Protein 8OSI (pdb70)

Sequence (400 aa):
SLPATHELHIFGSINGIDFDMVGQGTGNPNDGYEELNLKSTMGDLQFSPWILVPHIFHQYLPYPDGMSPFQAAMVDGSGYQVHRTMQFEDGATLTVNYRYTYEGSHIKGEAQVEGTGFPADGPVMTNSLTAEAQMADSLTEEQVSEYKELFSLFDLDGDGQITTKELGTVMRSLDLNPSESELQDMINEVDAGGDGTIDFPEFLTMMTREMKYRDTEEEIRELCKVFDRDNDGFIVAAELRHAMTSIGEELTDDEVDEMIREADQDGDGRIDYNEFVQLKMQKSGMRRLLKKAIDTVRAINRLREGMYFADWCVSKKTCPDDKTIVSTLKWAFITDNGKRYRSTARTTYTFAKPMAANYLKNQPMYVFRKTELIHSKTELNFKEWQKAFTDGMGMDELYK

Radius of gyration: 24.42 Å; Cα contacts (8 Å, |Δi|>4): 769; chains: 1; bounding box: 61×66×40 Å

Secondary structure (DSSP, 8-state):
---SEEEEEEEEEETTEEEEEEEEEEEETTTTEEEEEEEESSSS-SS-GGGGTTT--GGG-EETTEE-HHHHHHHTS--EEEEEEEEETTS-EEEEEEEEEEETTEEEEEEEEEEE---TTSTTTTT-EESS-TTTT---HHHHHHHHHHHHHH-SS-SSB--HHHHHHHHHHTT----HHHHHHHHHHH-TT-SSS-BHHHHHHHHHPPPSS--HHHHHHHHHHHH-TT-SSEE-HHHHHHHHHHTT----HHHHHHHHHHH-SSSSS-EEHHHHHHHHH---HHHHHHHHHHHHHHHHHHTHHHHTT-SSEEEEEEEEETTEEEEEEEEEEEETTS-EEEEEEEEEEEESSPPPHHHHHS--EEEEEEEEEEE-SSEEEEEEEEEEEE--TTHHHH--

B-factor: mean 67.46, std 22.03, range [23.49, 173.88]

Organism: Branchiostoma lanceolatum (NCBI:txid7740)

InterPro domains:
  IPR009017 Green fluorescent protein [G3DSA:2.40.155.10] (33-260)
  IPR009017 Green fluorescent protein [SSF54511] (38-252)
  IPR011584 Green fluorescent protein-related [PF01353] (40-251)

Foldseek 3Di:
DAAFKEKEWEWEDAARHTWTKIWIKGAALPFLKIKIKIFTPDFFAQWAPCVCPPVPACSSPQAPVGRDLRVVCVVVVQDKKKWKWKAWPQGKIKIKIWDWDDDPRYIYIYIYMDIHDDPCPDCGNVNFFDPDAPVQPDDDPVRVVLLVVLVPLQVPVNPQKRALVSNCVLCVLLVHHDDSVLSQLLQVLQCPVPPSIDGSVSLVCLLRDQFFPDFPLRLLLVCQCVLVVPNPQWHALVSLQSLQVSSPHHDDPVLSQVLQVLLDDPPPRTHGSVSSSCLLVDPPVNSSSSNSSSVNVSSVVSSNCPRLPLSWWKKKWADPFQFKIKIKTKGWTAGNNRDIIIMIMIMMMGTSDGHDPVRNVQPTKMKTKDKDWDDDRTMIMMMMGIHIDTDDPCPVVSRD

Nearest PDB structures (foldseek):
  8osi-assembly1_A  TM=1.003E+00  e=1.831E-82  Branchiostoma lanceolatum
  8c0t-assembly1_A  TM=7.429E-01  e=1.433E-39  Branchiostoma lanceolatum
  4dkn-assembly1_A  TM=9.805E-01  e=4.224E-27  Branchiostoma floridae
  5ukg-assembly2_B  TM=4.549E-01  e=9.669E-23  Entacmaea quadricolor
  5ukg-assembly1_A  TM=4.508E-01  e=1.751E-22  Entacmaea quadricolor

Solvent-accessible surface area: 18601 Å² total

Structure (mmCIF, N/CA/C/O backbone):
data_8OSI
#
_entry.id   8OSI
#
_cell.length_a   151.400
_cell.length_b   151.400
_cell.length_c   61.969
_cell.angle_alpha   90.00
_cell.angle_beta   90.00
_cell.angle_gamma   120.00
#
_symmetry.space_group_name_H-M   'P 32 2 1'
#
loop_
_entity.id
_entity.type
_entity.pdbx_description
1 polymer 'mNeonGreen,Calmodulin,Contig An16c0100, genomic contig'
2 non-polymer 'CALCIUM ION'
3 water water
#
loop_
_atom_site.group_PDB
_atom_site.id
_atom_site.type_symbol
_atom_site.label_atom_id
_atom_site.label_alt_id
_atom_site.label_comp_id
_atom_site.label_asym_id
_atom_site.label_entity_id
_atom_site.label_seq_id
_atom_site.pdbx_PDB_ins_code
_atom_site.Cartn_x
_atom_site.Cartn_y
_atom_site.Cartn_z
_atom_site.occupancy
_atom_site.B_iso_or_equiv
_atom_site.auth_seq_id
_atom_site.auth_comp_id
_atom_site.auth_asym_id
_atom_site.auth_atom_id
_atom_site.pdbx_PDB_model_num
ATOM 1 N N . SER A 1 54 ? 95.971 -27.730 -3.014 1.00 62.70 12 SER A N 1
ATOM 2 C CA . SER A 1 54 ? 95.619 -26.317 -2.675 1.00 91.12 12 SER A CA 1
ATOM 3 C C . SER A 1 54 ? 94.199 -25.857 -3.128 1.00 76.05 12 SER A C 1
ATOM 4 O O . SER A 1 54 ? 93.260 -26.645 -3.029 1.00 77.76 12 SER A O 1
ATOM 7 N N . LEU A 1 55 ? 93.988 -24.560 -3.467 1.00 70.26 13 LEU A N 1
ATOM 8 C CA . LEU A 1 55 ? 92.680 -23.912 -3.617 1.00 70.69 13 LEU A CA 1
ATOM 9 C C . LEU A 1 55 ? 91.846 -24.525 -4.744 1.00 67.32 13 LEU A C 1
ATOM 10 O O . LEU A 1 55 ? 92.391 -25.213 -5.594 1.00 74.37 13 LEU A O 1
ATOM 15 N N . PRO A 1 56 ? 90.494 -24.376 -4.743 1.00 71.82 14 PRO A N 1
ATOM 16 C CA . PRO A 1 56 ? 89.663 -24.956 -5.808 1.00 60.86 14 PRO A CA 1
ATOM 17 C C . PRO A 1 56 ? 89.583 -24.116 -7.085 1.00 59.77 14 PRO A C 1
ATOM 18 O O . PRO A 1 56 ? 89.620 -22.870 -7.019 1.00 62.86 14 PRO A O 1
ATOM 22 N N . ALA A 1 57 ? 89.369 -24.815 -8.219 1.00 60.20 15 ALA A N 1
ATOM 23 C CA . ALA A 1 57 ? 89.104 -24.174 -9.513 1.00 71.77 15 ALA A CA 1
ATOM 24 C C . ALA A 1 57 ? 87.786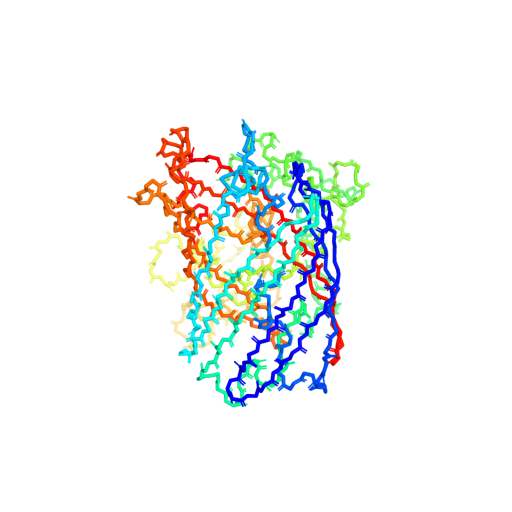 -24.684 -10.108 1.00 63.45 15 ALA A C 1
ATOM 25 O O . ALA A 1 57 ? 87.057 -23.894 -10.693 1.00 73.41 15 ALA A O 1
ATOM 27 N N . THR A 1 58 ? 87.507 -25.994 -9.986 1.00 44.66 16 THR A N 1
ATOM 28 C CA . THR A 1 58 ? 86.270 -26.554 -10.500 1.00 52.76 16 THR A CA 1
ATOM 29 C C . THR A 1 58 ? 85.530 -27.361 -9.400 1.00 66.84 16 THR A C 1
ATOM 30 O O . THR A 1 58 ? 86.118 -27.825 -8.399 1.00 71.23 16 THR A O 1
ATOM 34 N N . HIS A 1 59 ? 84.238 -27.641 -9.627 1.00 52.21 17 HIS A N 1
ATOM 35 C CA . HIS A 1 59 ? 83.490 -28.493 -8.717 1.00 60.14 17 HIS A CA 1
ATOM 36 C C . HIS A 1 59 ? 82.3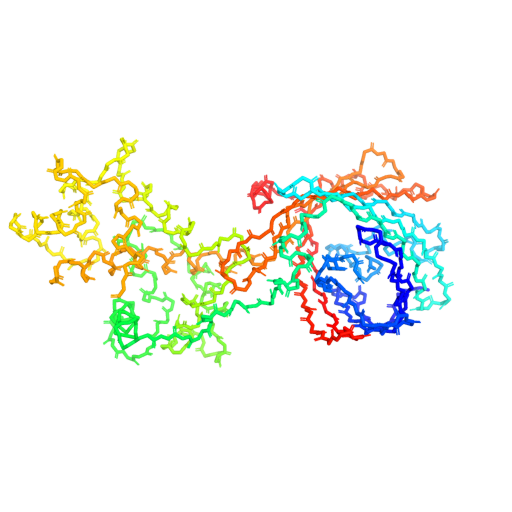68 -29.233 -9.433 1.00 58.14 17 HIS A C 1
ATOM 37 O O . HIS A 1 59 ? 82.020 -28.870 -10.557 1.00 53.53 17 HIS A O 1
ATOM 44 N N . GLU A 1 60 ? 81.785 -30.211 -8.715 1.00 47.79 18 GLU A N 1
ATOM 45 C CA . GLU A 1 60 ? 80.520 -30.790 -9.080 1.00 50.95 18 GLU A CA 1
ATOM 46 C C . GLU A 1 60 ? 79.667 -31.071 -7.850 1.00 54.59 18 GLU A C 1
ATOM 47 O O . GLU A 1 60 ? 80.160 -31.266 -6.720 1.00 59.86 18 GLU A O 1
ATOM 53 N N . LEU A 1 61 ? 78.376 -31.228 -8.155 1.00 47.46 19 LEU A N 1
ATOM 54 C CA . LEU A 1 61 ? 77.340 -31.306 -7.169 1.00 54.17 19 LEU A CA 1
ATOM 55 C C . LEU A 1 61 ? 76.443 -32.435 -7.579 1.00 49.15 19 LEU A C 1
ATOM 56 O O . LEU A 1 61 ? 75.985 -32.419 -8.695 1.00 55.87 19 LEU A O 1
ATOM 61 N N . HIS A 1 62 ? 76.216 -33.345 -6.619 1.00 46.15 20 HIS A N 1
ATOM 62 C CA . HIS A 1 62 ? 75.094 -34.245 -6.604 1.00 49.99 20 HIS A CA 1
ATOM 63 C C . HIS A 1 62 ? 74.162 -33.798 -5.484 1.00 45.37 20 HIS A C 1
ATOM 64 O O . HIS A 1 62 ? 74.499 -33.894 -4.269 1.00 51.66 20 HIS A O 1
ATOM 71 N N . ILE A 1 63 ? 73.038 -33.239 -5.922 1.00 42.89 21 ILE A N 1
ATOM 72 C CA . ILE A 1 63 ? 71.989 -32.742 -5.028 1.00 47.71 21 ILE A CA 1
ATOM 73 C C . ILE A 1 63 ? 70.739 -33.552 -5.288 1.00 53.02 21 ILE A C 1
ATOM 74 O O . ILE A 1 63 ? 70.425 -33.741 -6.464 1.00 55.91 21 ILE A O 1
ATOM 79 N N . PHE A 1 64 ? 70.126 -34.059 -4.187 1.00 45.45 22 PHE A N 1
ATOM 80 C CA . PHE A 1 64 ? 69.024 -34.996 -4.287 1.00 50.31 22 PHE A CA 1
ATOM 81 C C . PHE A 1 64 ? 68.252 -35.009 -2.972 1.00 46.14 22 PHE A C 1
ATOM 82 O O . PHE A 1 64 ? 68.724 -34.550 -1.933 1.00 55.17 22 PHE A O 1
ATOM 90 N N . GLY A 1 65 ? 67.108 -35.689 -3.000 1.00 43.55 23 GLY A N 1
ATOM 91 C CA . GLY A 1 65 ? 66.261 -35.868 -1.828 1.00 39.61 23 GLY A CA 1
ATOM 92 C C . GLY A 1 65 ? 64.828 -35.721 -2.277 1.00 43.93 23 GLY A C 1
ATOM 93 O O . GLY A 1 65 ? 64.548 -36.163 -3.392 1.00 50.84 23 GLY A O 1
ATOM 94 N N . SER A 1 66 ? 64.013 -34.980 -1.490 1.00 50.30 24 SER A N 1
ATOM 95 C CA . SER A 1 66 ? 62.600 -34.795 -1.793 1.00 49.12 24 SER A CA 1
ATOM 96 C C . SER A 1 66 ? 62.052 -33.475 -1.274 1.00 50.59 24 SER A C 1
ATOM 97 O O . SER A 1 66 ? 62.484 -32.987 -0.234 1.00 55.40 24 SER A O 1
ATOM 100 N N . ILE A 1 67 ? 61.047 -32.966 -1.994 1.00 47.54 25 ILE A N 1
ATOM 101 C CA . ILE A 1 67 ? 60.288 -31.781 -1.639 1.00 48.00 25 ILE A CA 1
ATOM 102 C C . ILE A 1 67 ? 58.830 -32.250 -1.579 1.00 58.44 25 ILE A C 1
ATOM 103 O O . ILE A 1 67 ? 58.267 -32.641 -2.605 1.00 55.43 25 ILE A O 1
ATOM 108 N N . ASN A 1 68 ? 58.227 -32.246 -0.368 1.00 51.83 26 ASN A N 1
ATOM 109 C CA . ASN A 1 68 ? 56.838 -32.672 -0.125 1.00 49.51 26 ASN A CA 1
ATOM 110 C C . ASN A 1 68 ? 56.639 -34.086 -0.650 1.00 51.48 26 ASN A C 1
ATOM 111 O O . ASN A 1 68 ? 55.581 -34.436 -1.194 1.00 55.52 26 ASN A O 1
ATOM 116 N N . GLY A 1 69 ? 57.693 -34.879 -0.507 1.00 51.29 27 GLY A N 1
ATOM 117 C CA . GLY A 1 69 ? 57.631 -36.276 -0.893 1.00 51.48 27 GLY A CA 1
ATOM 118 C C . GLY A 1 69 ? 57.831 -36.503 -2.401 1.00 58.08 27 GLY A C 1
ATOM 119 O O . GLY A 1 69 ? 57.664 -37.629 -2.841 1.00 55.35 27 GLY A O 1
ATOM 120 N N . ILE A 1 70 ? 58.144 -35.465 -3.194 1.00 58.02 28 ILE A N 1
ATOM 121 C CA . ILE A 1 70 ? 58.555 -35.649 -4.580 1.00 47.82 28 ILE A CA 1
ATOM 122 C C . ILE A 1 70 ? 60.066 -35.717 -4.615 1.00 48.96 28 ILE A C 1
ATOM 123 O O . ILE A 1 70 ? 60.735 -34.728 -4.299 1.00 59.77 28 ILE A O 1
ATOM 128 N N . ASP A 1 71 ? 60.555 -36.890 -4.988 1.00 50.38 29 ASP A N 1
ATOM 129 C CA . ASP A 1 71 ? 61.952 -3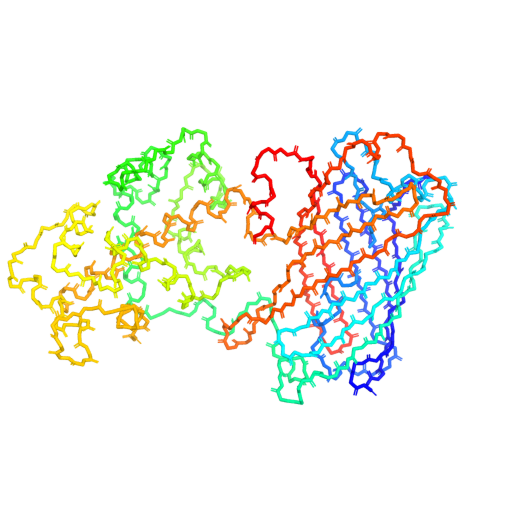7.229 -5.197 1.00 48.05 29 ASP A CA 1
ATOM 130 C C . ASP A 1 71 ? 62.537 -36.442 -6.373 1.00 52.42 29 ASP A C 1
ATOM 131 O O . ASP A 1 71 ? 61.863 -36.191 -7.385 1.00 45.93 29 ASP A O 1
ATOM 136 N N . PHE A 1 72 ? 63.824 -36.106 -6.257 1.00 50.91 30 PHE A N 1
ATOM 137 C CA . PHE A 1 72 ? 64.565 -35.460 -7.330 1.00 41.80 30 PHE A CA 1
ATOM 138 C C . PHE A 1 72 ? 66.025 -35.832 -7.175 1.00 50.82 30 PHE A C 1
ATOM 139 O O . PHE A 1 72 ? 66.451 -36.238 -6.070 1.00 53.45 30 PHE A O 1
ATOM 147 N N . ASP A 1 73 ? 66.771 -35.634 -8.282 1.00 40.45 31 ASP A N 1
ATOM 148 C CA . ASP A 1 73 ? 68.173 -36.035 -8.372 1.00 44.53 31 ASP A CA 1
ATOM 149 C C . ASP A 1 73 ? 68.775 -35.187 -9.485 1.00 47.03 31 ASP A C 1
ATOM 150 O O . ASP A 1 73 ? 68.174 -35.078 -10.550 1.00 61.88 31 ASP A O 1
ATOM 155 N N . MET A 1 74 ? 69.823 -34.419 -9.183 1.00 51.00 32 MET A N 1
ATOM 156 C CA . MET A 1 74 ? 70.487 -33.597 -10.188 1.00 45.47 32 MET A CA 1
ATOM 157 C C . MET A 1 74 ? 71.990 -33.683 -9.959 1.00 58.44 32 MET A C 1
ATOM 158 O O . MET A 1 74 ? 72.432 -33.870 -8.815 1.00 58.04 32 MET A O 1
ATOM 163 N N . VAL A 1 75 ? 72.738 -33.617 -11.078 1.00 50.26 33 VAL A N 1
ATOM 164 C CA . VAL A 1 75 ? 74.189 -33.645 -11.151 1.00 47.14 33 VAL A CA 1
ATOM 165 C C . VAL A 1 75 ? 74.560 -32.612 -12.184 1.00 45.69 33 VAL A C 1
ATOM 166 O O . VAL A 1 75 ? 73.727 -32.303 -13.051 1.00 48.98 33 VAL A O 1
ATOM 170 N N . GLY A 1 76 ? 75.821 -32.145 -12.073 1.00 44.36 34 GLY A N 1
ATOM 171 C CA . GLY A 1 76 ? 76.425 -31.231 -13.035 1.00 44.22 34 GLY A CA 1
ATOM 172 C C . GLY A 1 76 ? 77.745 -30.699 -12.499 1.00 55.24 34 GLY A C 1
ATOM 173 O O . GLY A 1 76 ? 78.165 -31.058 -11.374 1.00 51.95 34 GLY A O 1
ATOM 174 N N . GLN A 1 77 ? 78.370 -29.868 -13.344 1.00 56.62 35 GLN A N 1
ATOM 175 C CA . GLN A 1 77 ? 79.742 -29.377 -13.245 1.00 52.24 35 GLN A CA 1
ATOM 176 C C . GLN A 1 77 ? 79.677 -27.869 -13.165 1.00 42.72 35 GLN A C 1
ATOM 177 O O . GLN A 1 77 ? 78.740 -27.250 -13.680 1.00 55.72 35 GLN A O 1
ATOM 183 N N . GLY A 1 78 ? 80.648 -27.304 -12.439 1.00 46.42 36 GLY A N 1
ATOM 184 C CA . GLY A 1 78 ? 80.843 -25.863 -12.413 1.00 51.90 36 GLY A CA 1
ATOM 185 C C . GLY A 1 78 ? 82.289 -25.469 -12.121 1.00 57.18 36 GLY A C 1
ATOM 186 O O . GLY A 1 78 ? 83.205 -26.312 -11.986 1.00 49.08 36 GLY A O 1
ATOM 187 N N . THR A 1 79 ? 82.462 -24.150 -11.991 1.00 45.79 37 THR A N 1
ATOM 188 C CA . THR A 1 79 ? 83.791 -23.565 -11.823 1.00 58.40 37 THR A CA 1
ATOM 189 C C . THR A 1 79 ? 83.624 -22.406 -10.842 1.00 60.47 37 THR A C 1
ATOM 190 O O . THR A 1 79 ? 82.497 -21.911 -10.627 1.00 57.70 37 THR A O 1
ATOM 194 N N . GLY A 1 80 ? 84.769 -21.880 -10.390 1.00 56.90 38 GLY A N 1
ATOM 195 C CA . GLY A 1 80 ? 84.744 -20.564 -9.783 1.00 54.45 38 GLY A CA 1
ATOM 196 C C . GLY A 1 80 ? 86.135 -20.079 -9.429 1.00 55.67 38 GLY A C 1
ATOM 197 O O . GLY A 1 80 ? 87.123 -20.794 -9.579 1.00 60.30 38 GLY A O 1
ATOM 198 N N . ASN A 1 81 ? 86.152 -18.878 -8.885 1.00 55.80 39 ASN A N 1
ATOM 199 C CA . ASN A 1 81 ? 87.358 -18.155 -8.583 1.00 62.35 39 ASN A CA 1
ATOM 200 C C . ASN A 1 81 ? 87.547 -18.035 -7.069 1.00 55.91 39 ASN A C 1
ATOM 201 O O . ASN A 1 81 ? 86.881 -17.196 -6.454 1.00 54.42 39 ASN A O 1
ATOM 206 N N . PRO A 1 82 ? 88.615 -18.677 -6.528 1.00 60.16 40 PRO A N 1
ATOM 207 C CA . PRO A 1 82 ? 88.929 -18.642 -5.099 1.00 64.78 40 PRO A CA 1
ATOM 208 C C . PRO A 1 82 ? 89.405 -17.285 -4.592 1.00 70.39 40 PRO A C 1
ATOM 209 O O . PRO A 1 82 ? 89.479 -17.113 -3.374 1.00 73.30 40 PRO A O 1
ATOM 213 N N . ASN A 1 83 ? 89.587 -16.308 -5.498 1.00 64.22 41 ASN A N 1
ATOM 214 C CA . ASN A 1 83 ? 90.116 -14.992 -5.142 1.00 58.95 41 ASN A CA 1
ATOM 215 C C . ASN A 1 83 ? 89.029 -13.956 -5.012 1.00 67.04 41 ASN A C 1
ATOM 216 O O . ASN A 1 83 ? 89.289 -12.962 -4.338 1.00 69.91 41 ASN A O 1
ATOM 221 N N . ASP A 1 84 ? 87.836 -14.207 -5.576 1.00 61.93 42 ASP A N 1
ATOM 222 C CA . ASP A 1 84 ? 86.793 -13.204 -5.365 1.00 63.34 42 ASP A CA 1
ATOM 223 C C . ASP A 1 84 ? 85.457 -13.828 -4.965 1.00 59.06 42 ASP A C 1
ATOM 224 O O . ASP A 1 84 ? 84.459 -13.113 -4.967 1.00 70.03 42 ASP A O 1
ATOM 229 N N . GLY A 1 85 ? 85.437 -15.163 -4.798 1.00 48.03 43 GLY A N 1
ATOM 230 C CA . GLY A 1 85 ? 84.235 -15.886 -4.399 1.00 60.74 43 GLY A CA 1
ATOM 231 C C . GLY A 1 85 ? 83.167 -16.111 -5.480 1.00 71.98 43 GLY A C 1
ATOM 232 O O . GLY A 1 85 ? 82.047 -16.498 -5.156 1.00 69.76 43 GLY A O 1
ATOM 233 N N . TYR A 1 86 ? 83.505 -15.965 -6.761 1.00 60.91 44 TYR A N 1
ATOM 234 C CA . TYR A 1 86 ? 82.503 -16.181 -7.784 1.00 50.63 44 TYR A CA 1
ATOM 235 C C . TYR A 1 86 ? 82.437 -17.663 -8.085 1.00 52.98 44 TYR A C 1
ATOM 236 O O . TYR A 1 86 ? 83.479 -18.308 -8.160 1.00 55.40 44 TYR A O 1
ATOM 245 N N . GLU A 1 87 ? 81.221 -18.150 -8.379 1.00 53.68 45 GLU A N 1
ATOM 246 C CA . GLU A 1 87 ? 81.013 -19.549 -8.753 1.00 53.40 45 GLU A CA 1
ATOM 247 C C . GLU A 1 87 ? 79.977 -19.587 -9.870 1.00 46.11 45 GLU A C 1
ATOM 248 O O . GLU A 1 87 ? 78.995 -18.816 -9.850 1.00 51.92 45 GLU A O 1
A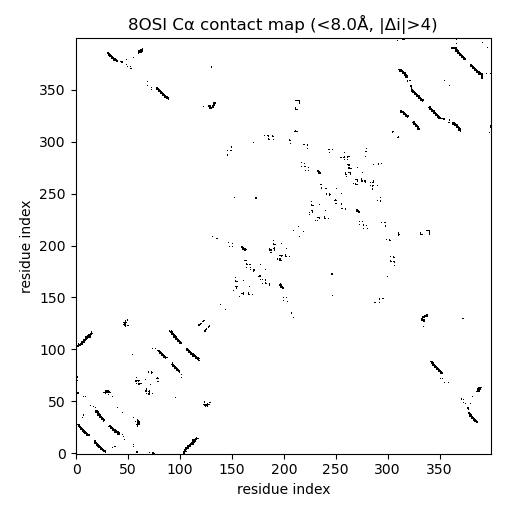TOM 254 N N . GLU A 1 88 ? 80.050 -20.664 -10.652 1.00 45.12 46 GLU A N 1
ATOM 255 C CA . GLU A 1 88 ? 78.931 -20.995 -11.517 1.00 52.40 46 GLU A CA 1
ATOM 256 C C . GLU A 1 88 ? 78.842 -22.508 -11.637 1.00 53.91 46 GLU A C 1
ATOM 257 O O . GLU A 1 88 ? 79.860 -23.228 -11.504 1.00 49.46 46 GLU A O 1
ATOM 263 N N . LEU A 1 89 ? 77.588 -22.956 -11.810 1.00 40.96 47 LEU A N 1
ATOM 264 C CA . LEU A 1 89 ? 77.265 -24.369 -11.789 1.00 46.32 47 LEU A CA 1
ATOM 265 C C . LEU A 1 89 ? 76.175 -24.623 -12.826 1.00 41.21 47 LEU A C 1
ATOM 266 O O . LEU A 1 89 ? 75.232 -23.843 -12.970 1.00 48.50 47 LEU A O 1
ATOM 271 N N . ASN A 1 90 ? 76.284 -25.768 -13.486 1.00 47.23 48 ASN A N 1
ATOM 272 C CA . ASN A 1 90 ? 75.209 -26.219 -14.340 1.00 51.00 48 ASN A CA 1
ATOM 273 C C . ASN A 1 90 ? 74.711 -27.516 -13.728 1.00 46.17 48 ASN A C 1
ATOM 274 O O . ASN A 1 90 ? 75.545 -28.339 -13.310 1.00 50.20 48 ASN A O 1
ATOM 279 N N . LEU A 1 91 ? 73.387 -27.731 -13.700 1.00 43.29 49 LEU A N 1
ATOM 280 C CA . LEU A 1 91 ? 72.895 -29.030 -13.216 1.00 44.14 49 LEU A CA 1
ATOM 281 C C . LEU A 1 91 ? 71.824 -29.503 -14.174 1.00 40.03 49 LEU A C 1
ATOM 282 O O . LEU A 1 91 ? 71.118 -28.605 -14.652 1.00 47.09 49 LEU A O 1
ATOM 287 N N . LYS A 1 92 ? 71.640 -30.835 -14.282 1.00 44.04 50 LYS A N 1
ATOM 288 C CA . LYS A 1 92 ? 70.600 -31.550 -15.028 1.00 52.85 50 LYS A CA 1
ATOM 289 C C . LYS A 1 92 ? 69.974 -32.631 -14.147 1.00 52.49 50 LYS A C 1
ATOM 290 O O . LYS A 1 92 ? 70.685 -33.277 -13.349 1.00 48.42 50 LYS A O 1
ATOM 296 N N . SER A 1 93 ? 68.645 -32.802 -14.308 1.00 44.10 51 SER A N 1
ATOM 297 C CA . SER A 1 93 ? 67.835 -33.862 -13.709 1.00 50.17 51 SER A CA 1
ATOM 298 C C . SER A 1 93 ? 68.260 -35.237 -14.252 1.00 56.03 51 SER A C 1
ATOM 299 O O . SER A 1 93 ? 68.626 -35.342 -15.408 1.00 73.86 51 SER A O 1
ATOM 302 N N . THR A 1 94 ? 68.350 -36.247 -13.397 1.00 56.32 52 THR A N 1
ATOM 303 C CA . THR A 1 94 ? 68.597 -37.632 -13.759 1.00 49.52 52 THR A CA 1
ATOM 304 C C . THR A 1 94 ? 67.300 -38.411 -13.541 1.00 48.20 52 THR A C 1
ATOM 305 O O . THR A 1 94 ? 67.313 -39.609 -13.572 1.00 64.15 52 THR A O 1
ATOM 309 N N . MET A 1 95 ? 66.146 -37.756 -13.496 1.00 55.63 53 MET A N 1
ATOM 310 C CA . MET A 1 95 ? 64.986 -38.365 -12.876 1.00 53.74 53 MET A CA 1
ATOM 311 C C . MET A 1 95 ? 63.702 -37.577 -13.243 1.00 61.08 53 MET A C 1
ATOM 312 O O . MET A 1 95 ? 62.795 -37.368 -12.414 1.00 86.60 53 MET A O 1
ATOM 317 N N . GLY A 1 96 ? 63.569 -37.153 -14.525 1.00 61.05 54 GLY A N 1
ATOM 318 C CA . GLY A 1 96 ? 62.336 -36.498 -15.002 1.00 52.10 54 GLY A CA 1
ATOM 319 C C . GLY A 1 96 ? 62.347 -34.959 -14.874 1.00 66.80 54 GLY A C 1
ATOM 320 O O . GLY A 1 96 ? 63.348 -34.325 -14.471 1.00 54.10 54 GLY A O 1
ATOM 321 N N . ASP A 1 97 ? 61.211 -34.338 -15.221 1.00 50.83 55 ASP A N 1
ATOM 322 C CA . ASP A 1 97 ? 61.043 -32.874 -15.116 1.00 55.03 55 ASP A CA 1
ATOM 323 C C . ASP A 1 97 ? 60.841 -32.472 -13.653 1.00 57.06 55 ASP A C 1
ATOM 324 O O . ASP A 1 97 ? 60.111 -33.160 -12.938 1.00 55.85 55 ASP A O 1
ATOM 329 N N . LEU A 1 98 ? 61.458 -31.363 -13.208 1.00 53.99 56 LEU A N 1
ATOM 330 C CA . LEU A 1 98 ? 61.211 -30.904 -11.847 1.00 51.07 56 LEU A CA 1
ATOM 331 C C . LEU A 1 98 ? 59.732 -30.592 -11.652 1.00 50.67 56 LEU A C 1
ATOM 332 O O . LEU A 1 98 ? 59.138 -29.945 -12.498 1.00 56.24 56 LEU A O 1
ATOM 337 N N . GLN A 1 99 ? 59.111 -31.160 -10.602 1.00 50.33 57 GLN A N 1
ATOM 338 C CA . GLN A 1 99 ? 57.695 -30.893 -10.328 1.00 56.46 57 GLN A CA 1
ATOM 339 C C . GLN A 1 99 ? 57.448 -29.802 -9.266 1.00 67.97 57 GLN A C 1
ATOM 340 O O . GLN A 1 99 ? 56.344 -29.764 -8.671 1.00 68.17 57 GLN A O 1
ATOM 346 N N . PHE A 1 100 ? 58.465 -28.946 -8.992 1.00 51.71 58 PHE A N 1
ATOM 347 C CA . PHE A 1 100 ? 58.319 -27.835 -8.045 1.00 51.50 58 PHE A CA 1
ATOM 348 C C . PHE A 1 100 ? 59.262 -26.751 -8.511 1.00 51.52 58 PHE A C 1
ATOM 349 O O . PHE A 1 100 ? 60.131 -27.061 -9.324 1.00 50.34 58 PHE A O 1
ATOM 357 N N . SER A 1 101 ? 59.156 -25.556 -7.907 1.00 44.18 59 SER A N 1
ATOM 358 C CA . SER A 1 101 ? 60.016 -24.459 -8.299 1.00 42.30 59 SER A CA 1
ATOM 359 C C . SER A 1 101 ? 61.467 -24.830 -8.119 1.00 51.64 59 SER A C 1
ATOM 360 O O . SER A 1 101 ? 61.888 -25.259 -7.062 1.00 56.75 59 SER A O 1
ATOM 363 N N . PRO A 1 102 ? 62.233 -24.800 -9.215 1.00 52.67 60 PRO A N 1
ATOM 364 C CA . PRO A 1 102 ? 63.665 -25.060 -9.117 1.00 43.44 60 PRO A CA 1
ATOM 365 C C . PRO A 1 102 ? 64.356 -24.033 -8.243 1.00 45.76 60 PRO A C 1
ATOM 366 O O . PRO A 1 102 ? 65.514 -24.224 -7.824 1.00 52.89 60 PRO A O 1
ATOM 370 N N . TRP A 1 103 ? 63.730 -22.867 -8.112 1.00 48.06 61 TRP A N 1
ATOM 371 C CA . TRP A 1 103 ? 64.261 -21.886 -7.176 1.00 44.17 61 TRP A CA 1
ATOM 372 C C . TRP A 1 103 ? 64.432 -22.425 -5.730 1.00 49.37 61 TRP A C 1
ATOM 373 O O . TRP A 1 103 ? 65.421 -21.939 -5.173 1.00 49.21 61 TRP A O 1
ATOM 384 N N . ILE A 1 104 ? 63.647 -23.448 -5.190 1.00 40.34 62 ILE A N 1
ATOM 385 C CA . ILE A 1 104 ? 63.932 -23.969 -3.846 1.00 44.16 62 ILE A CA 1
ATOM 386 C C . ILE A 1 104 ? 65.318 -24.551 -3.761 1.00 51.53 62 ILE A C 1
ATOM 387 O O . ILE A 1 104 ? 65.764 -24.683 -2.631 1.00 51.52 62 ILE A O 1
ATOM 392 N N . LEU A 1 105 ? 66.041 -24.753 -4.876 1.00 46.44 63 LEU A N 1
ATOM 393 C CA . LEU A 1 105 ? 67.400 -25.288 -4.718 1.00 40.33 63 LEU A CA 1
ATOM 394 C C . LEU A 1 105 ? 68.426 -24.192 -4.480 1.00 38.42 63 LEU A C 1
ATOM 395 O O . LEU A 1 105 ? 69.649 -24.436 -4.205 1.00 40.49 63 LEU A O 1
ATOM 400 N N . VAL A 1 106 ? 67.875 -22.969 -4.514 1.00 39.13 64 VAL A N 1
ATOM 401 C CA . VAL A 1 106 ? 68.710 -21.779 -4.327 1.00 49.64 64 VAL A CA 1
ATOM 402 C C . VAL A 1 106 ? 68.444 -21.239 -2.908 1.00 45.08 64 VAL A C 1
ATOM 403 O O . VAL A 1 106 ? 67.302 -21.128 -2.530 1.00 41.78 64 VAL A O 1
ATOM 407 N N . PRO A 1 107 ? 69.401 -20.893 -2.023 1.00 45.46 65 PRO A N 1
ATOM 408 C CA . PRO A 1 107 ? 70.839 -20.893 -2.309 1.00 42.76 65 PRO A CA 1
ATOM 409 C C . PRO A 1 107 ? 71.612 -22.194 -2.132 1.00 47.96 65 PRO A C 1
ATOM 410 O O . PRO A 1 107 ? 72.836 -22.183 -2.307 1.00 58.07 65 PRO A O 1
ATOM 414 N N . HIS A 1 108 ? 70.921 -23.334 -1.922 1.00 47.20 66 HIS A N 1
ATOM 415 C CA . HIS A 1 108 ? 71.665 -24.538 -1.535 1.00 39.78 66 HIS A CA 1
ATOM 416 C C . HIS A 1 108 ? 72.654 -24.975 -2.610 1.00 53.43 66 HIS A C 1
ATOM 417 O O . HIS A 1 108 ? 73.730 -25.449 -2.237 1.00 47.70 66 HIS A O 1
ATOM 424 N N . ILE A 1 109 ? 72.408 -24.683 -3.911 1.00 46.66 67 ILE A N 1
ATOM 425 C CA . ILE A 1 109 ? 73.365 -25.230 -4.879 1.00 40.58 67 ILE A CA 1
ATOM 426 C C . ILE A 1 109 ? 74.698 -24.494 -4.812 1.00 37.68 67 ILE A C 1
ATOM 427 O O . ILE A 1 109 ? 75.633 -24.863 -5.543 1.00 50.62 67 ILE A O 1
ATOM 451 N N . PHE A 1 111 ? 79.305 -24.004 -1.840 1.00 43.99 71 PHE A N 1
ATOM 452 C CA . PHE A 1 111 ? 80.755 -24.247 -2.030 1.00 45.76 71 PHE A CA 1
ATOM 453 C C . PHE A 1 111 ? 81.512 -23.030 -1.489 1.00 51.15 71 PHE A C 1
ATOM 454 O O . PHE A 1 111 ? 82.086 -22.263 -2.261 1.00 48.01 71 PHE A O 1
ATOM 462 N N . HIS A 1 112 ? 81.574 -22.901 -0.148 1.00 52.06 72 HIS A N 1
ATOM 463 C CA . HIS A 1 112 ? 82.231 -21.751 0.465 1.00 49.76 72 HIS A CA 1
ATOM 464 C C . HIS A 1 112 ? 83.723 -21.917 0.377 1.00 46.07 72 HIS A C 1
ATOM 465 O O . HIS A 1 112 ? 84.440 -21.011 0.764 1.00 53.95 72 HIS A O 1
ATOM 472 N N . GLN A 1 113 ? 84.204 -23.069 -0.123 1.00 47.25 73 GLN A N 1
ATOM 473 C CA . GLN A 1 113 ? 85.636 -23.164 -0.389 1.00 48.75 73 GLN A CA 1
ATOM 474 C C . GLN A 1 113 ? 86.089 -22.159 -1.465 1.00 56.43 73 GLN A C 1
ATOM 475 O O . GLN A 1 113 ? 87.274 -21.955 -1.619 1.00 60.21 73 GLN A O 1
ATOM 481 N N . TYR A 1 114 ? 85.162 -21.507 -2.193 1.00 56.12 74 TYR A N 1
ATOM 482 C CA . TYR A 1 114 ? 85.530 -20.445 -3.129 1.00 58.09 74 TYR A CA 1
ATOM 483 C C . TYR A 1 114 ? 85.621 -19.080 -2.452 1.00 63.66 74 TYR A C 1
ATOM 484 O O . TYR A 1 114 ? 85.939 -18.121 -3.149 1.00 60.14 74 TYR A O 1
ATOM 493 N N . LEU A 1 115 ? 85.240 -18.974 -1.154 1.00 65.21 75 LEU A N 1
ATOM 494 C CA . LEU A 1 115 ? 85.128 -17.693 -0.473 1.00 53.03 75 LEU A CA 1
ATOM 495 C C . LEU A 1 115 ? 86.443 -17.340 0.221 1.00 63.63 75 LEU A C 1
ATOM 496 O O . LEU A 1 115 ? 86.787 -17.917 1.239 1.00 66.06 75 LEU A O 1
ATOM 501 N N . PRO A 1 116 ? 87.113 -16.259 -0.204 1.00 64.57 76 PRO A N 1
ATOM 502 C CA . PRO A 1 116 ? 88.220 -15.671 0.567 1.00 62.35 76 PRO A CA 1
ATOM 503 C C . PRO A 1 116 ? 87.689 -14.794 1.712 1.00 56.39 76 PRO A C 1
ATOM 504 O O . PRO A 1 116 ? 86.567 -14.317 1.617 1.00 55.69 76 PRO A O 1
ATOM 508 N N . TYR A 1 117 ? 88.496 -14.551 2.772 1.00 63.07 77 TYR A N 1
ATOM 509 C CA . TYR A 1 117 ? 88.215 -13.505 3.775 1.00 69.84 77 TYR A CA 1
ATOM 510 C C . TYR A 1 117 ? 88.942 -12.199 3.432 1.00 66.05 77 TYR A C 1
ATOM 511 O O . TYR A 1 117 ? 89.727 -12.208 2.483 1.00 64.23 77 TYR A O 1
ATOM 520 N N . PRO A 1 118 ? 88.678 -11.045 4.116 1.00 65.41 78 PRO A N 1
ATOM 521 C CA . PRO A 1 118 ? 89.358 -9.768 3.806 1.00 76.03 78 PRO A CA 1
ATOM 522 C C . PRO A 1 118 ? 90.886 -9.802 3.701 1.00 87.62 78 PRO A C 1
ATOM 523 O O . PRO A 1 118 ? 91.470 -9.163 2.824 1.00 75.37 78 PRO A O 1
ATOM 527 N N . ASP A 1 119 ? 91.480 -10.664 4.533 1.00 72.08 79 ASP A N 1
ATOM 528 C CA . ASP A 1 119 ? 92.825 -10.610 5.059 1.00 82.54 79 ASP A CA 1
ATOM 529 C C . ASP A 1 119 ? 93.513 -11.952 4.789 1.00 83.85 79 ASP A C 1
ATOM 530 O O . ASP A 1 119 ? 94.543 -12.252 5.402 1.00 79.76 79 ASP A O 1
ATOM 535 N N . GLY A 1 120 ? 92.907 -12.778 3.913 1.00 77.09 80 GLY A N 1
ATOM 536 C CA . GLY A 1 120 ? 93.458 -14.072 3.521 1.00 61.68 80 GLY A CA 1
ATOM 537 C C . GLY A 1 120 ? 92.374 -15.114 3.271 1.00 63.38 80 GLY A C 1
ATOM 538 O O . GLY A 1 120 ? 91.254 -14.749 2.907 1.00 78.73 80 GLY A O 1
ATOM 539 N N . MET A 1 121 ? 92.721 -16.398 3.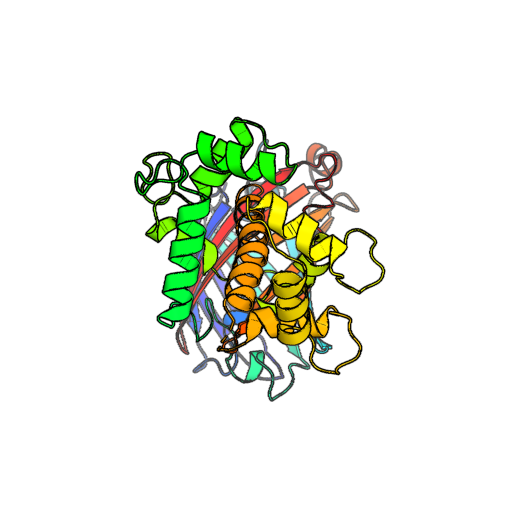479 1.00 56.27 81 MET A N 1
ATOM 540 C CA . MET A 1 121 ? 91.797 -17.522 3.300 1.00 60.35 81 MET A CA 1
ATOM 541 C C . MET A 1 121 ? 90.662 -17.500 4.339 1.00 67.70 81 MET A C 1
ATOM 542 O O . MET A 1 121 ? 90.846 -17.020 5.478 1.00 62.00 81 MET A O 1
ATOM 547 N N . SER A 1 122 ? 89.479 -17.998 3.935 1.00 55.98 82 SER A N 1
ATOM 548 C CA . SER A 1 122 ? 88.376 -18.210 4.871 1.00 57.29 82 SER A CA 1
ATOM 549 C C . SER A 1 122 ? 88.576 -19.569 5.539 1.00 61.14 82 SER A C 1
ATOM 550 O O . SER A 1 122 ? 89.292 -20.417 4.973 1.00 67.81 82 SER A O 1
ATOM 553 N N . PRO A 1 123 ? 87.939 -19.837 6.714 1.00 59.98 83 PRO A N 1
ATOM 554 C CA . PRO A 1 123 ? 88.058 -21.150 7.359 1.00 54.86 83 PRO A CA 1
ATOM 555 C C . PRO A 1 123 ? 87.709 -22.288 6.409 1.00 53.68 83 PRO A C 1
ATOM 556 O O . PRO A 1 123 ? 88.330 -23.376 6.452 1.00 56.03 83 PRO A O 1
ATOM 560 N N . PHE A 1 124 ? 86.704 -22.001 5.558 1.00 49.74 84 PHE A N 1
ATOM 561 C CA . PHE A 1 124 ? 86.283 -22.917 4.501 1.00 51.56 84 PHE A CA 1
ATOM 562 C C . PHE A 1 124 ? 87.456 -23.231 3.547 1.00 48.90 84 PHE A C 1
ATOM 563 O O . PHE A 1 124 ? 87.800 -24.395 3.336 1.00 48.85 84 PHE A O 1
ATOM 571 N N . GLN A 1 125 ? 88.204 -22.227 3.079 1.00 52.49 85 GLN A N 1
ATOM 572 C CA . GLN A 1 125 ? 89.330 -22.621 2.236 1.00 55.76 85 GLN A CA 1
ATOM 573 C C . GLN A 1 125 ? 90.416 -23.325 3.049 1.00 52.09 85 GLN A C 1
ATOM 574 O O . GLN A 1 125 ? 90.896 -24.385 2.606 1.00 56.93 85 GLN A O 1
ATOM 580 N N . ALA A 1 126 ? 90.766 -22.784 4.228 1.00 49.09 86 ALA A N 1
ATOM 581 C CA . ALA A 1 126 ? 91.860 -23.358 5.041 1.00 52.89 86 ALA A CA 1
ATOM 582 C C . ALA A 1 126 ? 91.692 -24.854 5.226 1.00 50.97 86 ALA A C 1
ATOM 583 O O . ALA A 1 126 ? 92.637 -25.640 4.970 1.00 60.15 86 ALA A O 1
ATOM 585 N N . ALA A 1 127 ? 90.430 -25.198 5.542 1.00 48.80 87 ALA A N 1
ATOM 586 C CA . ALA A 1 127 ? 90.006 -26.569 5.737 1.00 52.15 87 ALA A CA 1
ATOM 587 C C . ALA A 1 127 ? 89.936 -27.382 4.429 1.00 51.73 87 ALA A C 1
ATOM 588 O O . ALA A 1 127 ? 89.997 -28.626 4.467 1.00 58.91 87 ALA A O 1
ATOM 590 N N . MET A 1 128 ? 89.810 -26.730 3.269 1.00 57.91 88 MET A N 1
ATOM 591 C CA . MET A 1 128 ? 90.048 -27.483 2.036 1.00 57.18 88 MET A CA 1
ATOM 592 C C . MET A 1 128 ? 91.554 -27.700 1.813 1.00 58.33 88 MET A C 1
ATOM 593 O O . MET A 1 128 ? 92.013 -28.813 1.546 1.00 53.95 88 MET A O 1
ATOM 598 N N . VAL A 1 129 ? 92.330 -26.626 1.944 1.00 54.75 89 VAL A N 1
ATOM 599 C CA . VAL A 1 129 ? 93.745 -26.653 1.606 1.00 67.80 89 VAL A CA 1
ATOM 600 C C . VAL A 1 129 ? 94.497 -27.747 2.378 1.00 68.56 89 VAL A C 1
ATOM 601 O O . VAL A 1 129 ? 95.220 -28.517 1.774 1.00 73.48 89 VAL A O 1
ATOM 605 N N . ASP A 1 130 ? 94.261 -27.876 3.686 1.00 67.61 90 ASP A N 1
ATOM 606 C CA . ASP A 1 130 ? 94.985 -28.845 4.495 1.00 60.65 90 ASP A CA 1
ATOM 607 C C . ASP A 1 130 ? 94.330 -30.222 4.520 1.00 59.35 90 ASP A C 1
ATOM 608 O O . ASP A 1 130 ? 94.797 -31.067 5.281 1.00 66.57 90 ASP A O 1
ATOM 613 N N . GLY A 1 131 ? 93.198 -30.395 3.821 1.00 53.20 91 GLY A N 1
ATOM 614 C CA . GLY A 1 131 ? 92.535 -31.691 3.671 1.00 46.59 91 GLY A CA 1
ATOM 615 C C . GLY A 1 131 ? 91.635 -32.049 4.859 1.00 57.49 91 GLY A C 1
ATOM 616 O O . GLY A 1 131 ? 91.061 -33.140 4.906 1.00 53.41 91 GLY A O 1
ATOM 617 N N . SER A 1 132 ? 91.532 -31.175 5.868 1.00 54.98 92 SER A N 1
ATOM 618 C CA . SER A 1 132 ? 90.837 -31.642 7.060 1.00 54.36 92 SER A CA 1
ATOM 619 C C . SER A 1 132 ? 89.324 -31.574 6.915 1.00 55.53 92 SER A C 1
ATOM 620 O O . SER A 1 132 ? 88.654 -32.382 7.531 1.00 54.92 92 SER A O 1
ATOM 623 N N . GLY A 1 133 ? 88.775 -30.660 6.078 1.00 64.32 93 GLY A N 1
ATOM 624 C CA . GLY A 1 133 ? 87.345 -30.700 5.741 1.00 54.81 93 GLY A CA 1
ATOM 625 C C . GLY A 1 133 ? 86.374 -30.138 6.806 1.00 54.57 93 GLY A C 1
ATOM 626 O O . GLY A 1 133 ? 86.753 -29.751 7.934 1.00 52.32 93 GLY A O 1
ATOM 627 N N . TYR A 1 134 ? 85.104 -30.039 6.389 1.00 44.33 94 TYR A N 1
ATOM 628 C CA . TYR A 1 134 ? 83.983 -29.595 7.199 1.00 48.92 94 TYR A CA 1
ATOM 629 C C . TYR A 1 134 ? 82.742 -30.252 6.640 1.00 53.88 94 TYR A C 1
ATOM 630 O O . TYR A 1 134 ? 82.706 -30.606 5.469 1.00 51.18 94 TYR A O 1
ATOM 639 N N . GLN A 1 135 ? 81.761 -30.460 7.523 1.00 47.54 95 GLN A N 1
ATOM 640 C CA . GLN A 1 135 ? 80.444 -30.938 7.130 1.00 49.01 95 GLN A CA 1
ATOM 641 C C . GLN A 1 135 ? 79.474 -29.797 7.353 1.00 51.84 95 GLN A C 1
ATOM 642 O O . GLN A 1 135 ? 79.789 -28.922 8.161 1.00 55.18 95 GLN A O 1
ATOM 648 N N . VAL A 1 136 ? 78.322 -29.827 6.662 1.00 46.61 96 VAL A N 1
ATOM 649 C CA . VAL A 1 136 ? 77.400 -28.707 6.728 1.00 41.26 96 VAL A CA 1
ATOM 650 C C . VAL A 1 136 ? 76.014 -29.270 7.013 1.00 42.57 96 VAL A C 1
ATOM 651 O O . VAL A 1 136 ? 75.574 -30.173 6.324 1.00 42.54 96 VAL A O 1
ATOM 655 N N . HIS A 1 137 ? 75.295 -28.622 7.943 1.00 37.85 97 HIS A N 1
ATOM 656 C CA . HIS A 1 137 ? 73.875 -28.844 8.156 1.00 41.01 97 HIS A CA 1
ATOM 657 C C . HIS A 1 137 ? 73.143 -27.498 8.045 1.00 44.05 97 HIS A C 1
ATOM 658 O O . HIS A 1 137 ? 73.565 -26.518 8.669 1.00 47.71 97 HIS A O 1
ATOM 665 N N . ARG A 1 138 ? 72.057 -27.435 7.256 1.00 42.74 98 ARG A N 1
ATOM 666 C CA . ARG A 1 138 ? 71.296 -26.197 7.094 1.00 40.31 98 ARG A CA 1
ATOM 667 C C . ARG A 1 138 ? 69.817 -26.503 7.245 1.00 37.97 98 ARG A C 1
ATOM 668 O O . ARG A 1 138 ? 69.310 -27.423 6.618 1.00 48.54 98 ARG A O 1
ATOM 676 N N . THR A 1 139 ? 69.108 -25.692 8.028 1.00 36.22 99 THR A N 1
ATOM 677 C CA . THR A 1 139 ? 67.648 -25.768 8.119 1.00 39.25 99 THR A CA 1
ATOM 678 C C . THR A 1 139 ? 67.207 -24.348 7.779 1.00 39.79 99 THR A C 1
ATOM 679 O O . THR A 1 139 ? 67.832 -23.313 8.121 1.00 42.47 99 THR A O 1
ATOM 683 N N . MET A 1 140 ? 66.109 -24.333 7.070 1.00 36.18 100 MET A N 1
ATOM 684 C CA . MET A 1 140 ? 65.543 -23.096 6.588 1.00 42.45 100 MET A CA 1
ATOM 685 C C . MET A 1 140 ? 64.044 -23.191 6.875 1.00 41.76 100 MET A C 1
ATOM 686 O O . MET A 1 140 ? 63.458 -24.246 6.651 1.00 45.01 100 MET A O 1
ATOM 691 N N . GLN A 1 141 ? 63.491 -22.161 7.549 1.00 44.81 101 GLN A N 1
ATOM 692 C CA . GLN A 1 141 ? 62.079 -22.085 7.909 1.00 50.07 101 GLN A CA 1
ATOM 693 C C . GLN A 1 141 ? 61.405 -21.017 7.053 1.00 50.60 101 GLN A C 1
ATOM 694 O O . GLN A 1 141 ? 61.957 -19.899 6.986 1.00 44.94 101 GLN A O 1
ATOM 700 N N . PHE A 1 142 ? 60.241 -21.368 6.440 1.00 44.38 102 PHE A N 1
ATOM 701 C CA . PHE A 1 142 ? 59.521 -20.482 5.525 1.00 50.60 102 PHE A CA 1
ATOM 702 C C . PHE A 1 142 ? 58.319 -19.787 6.167 1.00 52.42 102 PHE A C 1
ATOM 703 O O . PHE A 1 142 ? 57.641 -20.331 7.055 1.00 55.43 102 PHE A O 1
ATOM 711 N N . GLU A 1 143 ? 58.007 -18.593 5.640 1.00 52.10 103 GLU A N 1
ATOM 712 C CA . GLU A 1 143 ? 56.952 -17.738 6.169 1.00 57.66 103 GLU A CA 1
ATOM 713 C C . GLU A 1 143 ? 55.616 -18.478 6.293 1.00 58.86 103 GLU A C 1
ATOM 714 O O . GLU A 1 143 ? 54.783 -18.099 7.098 1.00 74.73 103 GLU A O 1
ATOM 720 N N . ASP A 1 144 ? 55.422 -19.539 5.508 1.00 62.70 104 ASP A N 1
ATOM 721 C CA . ASP A 1 144 ? 54.140 -20.211 5.436 1.00 53.54 104 ASP A CA 1
ATOM 722 C C . ASP A 1 144 ? 54.190 -21.491 6.260 1.00 57.54 104 ASP A C 1
ATOM 723 O O . ASP A 1 144 ? 53.292 -22.306 6.116 1.00 57.93 104 ASP A O 1
ATOM 728 N N . GLY A 1 145 ? 55.232 -21.706 7.089 1.00 63.14 105 GLY A N 1
ATOM 729 C CA . GLY A 1 145 ? 55.293 -22.929 7.901 1.00 54.00 105 GLY A CA 1
ATOM 730 C C . GLY A 1 145 ? 56.110 -24.109 7.351 1.00 66.45 105 GLY A C 1
ATOM 731 O O . GLY A 1 145 ? 56.315 -25.045 8.120 1.00 58.99 105 GLY A O 1
ATOM 732 N N . ALA A 1 146 ? 56.631 -24.076 6.089 1.00 59.04 106 ALA A N 1
ATOM 733 C CA . ALA A 1 146 ? 57.451 -25.153 5.505 1.00 51.84 106 ALA A CA 1
ATOM 734 C C . ALA A 1 146 ? 58.873 -25.152 6.095 1.00 45.49 106 ALA A C 1
ATOM 735 O O . ALA A 1 146 ? 59.424 -24.106 6.440 1.00 47.12 106 ALA A O 1
ATOM 737 N N . THR A 1 147 ? 59.550 -26.289 5.985 1.00 41.00 107 THR A N 1
ATOM 738 C CA . THR A 1 147 ? 60.929 -26.399 6.421 1.00 50.97 107 THR A CA 1
ATOM 739 C C . THR A 1 147 ? 61.706 -27.173 5.367 1.00 48.94 107 THR A C 1
ATOM 740 O O . THR A 1 147 ? 61.207 -28.087 4.702 1.00 54.04 107 THR A O 1
ATOM 744 N N . LEU A 1 148 ? 62.978 -26.835 5.278 1.00 49.78 108 LEU A N 1
ATOM 745 C CA . LEU A 1 148 ? 63.859 -27.538 4.387 1.00 47.86 108 LEU A CA 1
ATOM 746 C C . LEU A 1 148 ? 65.146 -27.763 5.168 1.00 43.01 108 LEU A C 1
ATOM 747 O O . LEU A 1 148 ? 65.691 -26.826 5.742 1.00 54.11 108 LEU A O 1
ATOM 752 N N . THR A 1 149 ? 65.653 -28.986 5.108 1.00 45.29 109 THR A N 1
ATOM 753 C CA . THR A 1 149 ? 66.959 -29.381 5.643 1.00 45.60 109 THR A CA 1
ATOM 754 C C . THR A 1 149 ? 67.848 -29.796 4.473 1.00 49.44 109 THR A C 1
ATOM 755 O O . THR A 1 149 ? 67.350 -30.369 3.483 1.00 45.09 109 THR A O 1
ATOM 759 N N . VAL A 1 150 ? 69.127 -29.404 4.532 1.00 40.17 110 VAL A N 1
ATOM 760 C CA . VAL A 1 150 ? 70.110 -29.845 3.567 1.00 45.90 110 VAL A CA 1
ATOM 761 C C . VAL A 1 150 ? 71.335 -30.290 4.358 1.00 43.93 110 VAL A C 1
ATOM 762 O O . VAL A 1 150 ? 71.757 -29.495 5.169 1.00 46.63 110 VAL A O 1
ATOM 766 N N . ASN A 1 151 ? 71.935 -31.463 4.053 1.00 43.15 111 ASN A N 1
ATOM 767 C CA . ASN A 1 151 ? 73.218 -31.879 4.618 1.00 43.54 111 ASN A CA 1
ATOM 768 C C . ASN A 1 151 ? 74.254 -32.070 3.505 1.00 51.11 111 ASN A C 1
ATOM 769 O O . ASN A 1 151 ? 73.924 -32.559 2.427 1.00 51.92 111 ASN A O 1
ATOM 774 N N . TYR A 1 152 ? 75.505 -31.682 3.758 1.00 44.28 112 TYR A N 1
ATOM 775 C CA . TYR A 1 152 ? 76.548 -31.647 2.738 1.00 47.03 112 TYR A CA 1
ATOM 776 C C . TYR A 1 152 ? 77.790 -32.380 3.245 1.00 55.88 112 TYR A C 1
ATOM 777 O O . TYR A 1 152 ? 78.129 -32.318 4.445 1.00 47.41 112 TYR A O 1
ATOM 786 N N . ARG A 1 153 ? 78.438 -33.083 2.309 1.00 54.03 113 ARG A N 1
ATOM 787 C CA . ARG A 1 153 ? 79.736 -33.729 2.486 1.00 47.17 113 ARG A CA 1
ATOM 788 C C . ARG A 1 153 ? 80.468 -33.464 1.189 1.00 51.05 113 ARG A C 1
ATOM 789 O O . ARG A 1 153 ? 79.856 -33.476 0.107 1.00 50.01 113 ARG A O 1
ATOM 797 N N . TYR A 1 154 ? 81.761 -33.225 1.343 1.00 51.20 114 TYR A N 1
ATOM 798 C CA . TYR A 1 154 ? 82.676 -32.858 0.286 1.00 61.45 114 TYR A CA 1
ATOM 799 C C . TYR A 1 154 ? 83.846 -33.835 0.280 1.00 61.98 114 TYR A C 1
ATOM 800 O O . TYR A 1 154 ? 84.225 -34.259 1.360 1.00 67.65 114 TYR A O 1
ATOM 809 N N . THR A 1 155 ? 84.373 -34.163 -0.922 1.00 64.99 115 THR A N 1
ATOM 810 C CA . THR A 1 155 ? 85.673 -34.791 -1.201 1.00 52.97 115 THR A CA 1
ATOM 811 C C . THR A 1 155 ? 86.474 -33.864 -2.135 1.00 57.67 115 THR A C 1
ATOM 812 O O . THR A 1 155 ? 85.886 -33.087 -2.894 1.00 53.57 115 THR A O 1
ATOM 816 N N . TYR A 1 156 ? 87.813 -33.882 -2.023 1.00 56.61 116 TYR A N 1
ATOM 817 C CA . TYR A 1 156 ? 88.761 -33.089 -2.793 1.00 65.98 116 TYR A CA 1
ATOM 818 C C . TYR A 1 156 ? 89.736 -33.995 -3.548 1.00 79.94 116 TYR A C 1
ATOM 819 O O . TYR A 1 156 ? 90.243 -34.980 -2.981 1.00 73.92 116 TYR A O 1
ATOM 828 N N . GLU A 1 157 ? 89.962 -33.643 -4.832 1.00 77.73 117 GLU A N 1
ATOM 829 C CA . GLU A 1 157 ? 91.034 -34.176 -5.668 1.00 71.45 117 GLU A CA 1
ATOM 830 C C . GLU A 1 157 ? 91.740 -33.012 -6.333 1.00 72.35 117 GLU A C 1
ATOM 831 O O . GLU A 1 157 ? 91.232 -32.436 -7.324 1.00 67.18 117 GLU A O 1
ATOM 837 N N . GLY A 1 158 ? 92.906 -32.686 -5.742 1.00 64.64 118 GLY A N 1
ATOM 838 C CA . GLY A 1 158 ? 93.615 -31.435 -6.000 1.00 58.59 118 GLY A CA 1
ATOM 839 C C . GLY A 1 158 ? 92.679 -30.225 -5.906 1.00 71.92 118 GLY A C 1
ATOM 840 O O . GLY A 1 158 ? 92.276 -29.873 -4.802 1.00 76.69 118 GLY A O 1
ATOM 841 N N . SER A 1 159 ? 92.308 -29.638 -7.061 1.00 75.47 119 SER A N 1
ATOM 842 C CA . SER A 1 159 ? 91.638 -28.339 -7.114 1.00 65.11 119 SER A CA 1
ATOM 843 C C . SER A 1 159 ? 90.159 -28.503 -7.503 1.00 62.12 119 SER A C 1
ATOM 844 O O . SER A 1 159 ? 89.463 -27.534 -7.823 1.00 66.45 119 SER A O 1
ATOM 847 N N . HIS A 1 160 ? 89.733 -29.762 -7.561 1.00 56.23 120 HIS A N 1
ATOM 848 C CA . HIS A 1 160 ? 88.370 -30.130 -7.857 1.00 69.98 120 HIS A CA 1
ATOM 849 C C . HIS A 1 160 ? 87.639 -30.613 -6.576 1.00 68.91 120 HIS A C 1
ATOM 850 O O . HIS A 1 160 ? 88.157 -31.489 -5.876 1.00 59.25 120 HIS A O 1
ATOM 857 N N . ILE A 1 161 ? 86.416 -30.084 -6.326 1.00 55.02 121 ILE A N 1
ATOM 858 C CA . ILE A 1 161 ? 85.548 -30.384 -5.188 1.00 50.93 121 ILE A CA 1
ATOM 859 C C . ILE A 1 161 ? 84.382 -31.209 -5.727 1.00 53.99 121 ILE A C 1
ATOM 860 O O . ILE A 1 161 ? 83.732 -30.787 -6.700 1.00 57.91 121 ILE A O 1
ATOM 865 N N . LYS A 1 162 ? 84.130 -32.365 -5.095 1.00 49.94 122 LYS A N 1
ATOM 866 C CA . LYS A 1 162 ? 82.885 -33.116 -5.275 1.00 60.02 122 LYS A CA 1
ATOM 867 C C . LYS A 1 162 ? 82.012 -32.927 -4.048 1.00 59.20 122 LYS A C 1
ATOM 868 O O . LYS A 1 162 ? 82.411 -33.327 -2.942 1.00 62.98 122 LYS A O 1
ATOM 874 N N . GLY A 1 163 ? 80.847 -32.323 -4.267 1.00 56.46 123 GLY A N 1
ATOM 875 C CA . GLY A 1 163 ? 79.863 -32.166 -3.211 1.00 49.88 123 GLY A CA 1
ATOM 876 C C . GLY A 1 163 ? 78.664 -33.108 -3.324 1.00 46.74 123 GLY A C 1
ATOM 877 O O . GLY A 1 163 ? 78.102 -33.320 -4.381 1.00 58.93 123 GLY A O 1
ATOM 878 N N . GLU A 1 164 ? 78.144 -33.491 -2.176 1.00 48.63 124 GLU A N 1
ATOM 879 C CA . GLU A 1 164 ? 76.988 -34.345 -2.042 1.00 50.15 124 GLU A CA 1
ATOM 880 C C . GLU A 1 164 ? 76.050 -33.536 -1.149 1.00 57.27 124 GLU A C 1
ATOM 881 O O . GLU A 1 164 ? 76.430 -33.122 -0.061 1.00 53.81 124 GLU A O 1
ATOM 887 N N . ALA A 1 165 ? 74.876 -33.180 -1.664 1.00 54.81 125 ALA A N 1
ATOM 888 C CA . ALA A 1 165 ? 73.917 -32.503 -0.842 1.00 41.03 125 ALA A CA 1
ATOM 889 C C . ALA A 1 165 ? 72.581 -33.234 -0.862 1.00 47.80 125 ALA A C 1
ATOM 890 O O . ALA A 1 165 ? 71.936 -33.404 -1.912 1.00 56.14 125 ALA A O 1
ATOM 892 N N . GLN A 1 166 ? 72.123 -33.538 0.341 1.00 41.73 126 GLN A N 1
ATOM 893 C CA . GLN A 1 166 ? 70.896 -34.276 0.584 1.00 48.17 126 GLN A CA 1
ATOM 894 C C . GLN A 1 166 ? 69.858 -33.323 1.181 1.00 45.13 126 GLN A C 1
ATOM 895 O O . GLN A 1 166 ? 70.129 -32.676 2.186 1.00 52.76 126 GLN A O 1
ATOM 901 N N . VAL A 1 167 ? 68.680 -33.265 0.546 1.00 49.24 127 VAL A N 1
ATOM 902 C CA . VAL A 1 167 ? 67.672 -32.256 0.761 1.00 40.07 127 VAL A CA 1
ATOM 903 C C . VAL A 1 167 ? 66.422 -32.926 1.301 1.00 50.80 127 VAL A C 1
ATOM 904 O O . VAL A 1 167 ? 65.990 -33.944 0.769 1.00 51.43 127 VAL A O 1
ATOM 908 N N . GLU A 1 168 ? 65.791 -32.277 2.297 1.00 48.14 128 GLU A N 1
ATOM 909 C CA . GLU A 1 168 ? 64.448 -32.679 2.664 1.00 50.77 128 GLU A CA 1
ATOM 910 C C . GLU A 1 168 ? 63.596 -31.462 3.011 1.00 50.72 128 GLU A C 1
ATOM 911 O O . GLU A 1 168 ? 63.925 -30.726 3.946 1.00 61.15 128 GLU A O 1
ATOM 917 N N . GLY A 1 169 ? 62.559 -31.220 2.189 1.00 46.71 129 GLY A N 1
ATOM 918 C CA . GLY A 1 169 ? 61.616 -30.144 2.423 1.00 44.14 129 GLY A CA 1
ATOM 919 C C . GLY A 1 169 ? 60.209 -30.693 2.634 1.00 49.66 129 GLY A C 1
ATOM 920 O O . GLY A 1 169 ? 59.876 -31.719 2.035 1.00 49.92 129 GLY A O 1
ATOM 921 N N . THR A 1 170 ? 59.391 -30.062 3.502 1.00 46.27 130 THR A N 1
ATOM 922 C CA . THR A 1 170 ? 58.046 -30.612 3.761 1.00 54.91 130 THR A CA 1
ATOM 923 C C . THR A 1 170 ? 57.192 -29.427 4.176 1.00 54.71 130 THR A C 1
ATOM 924 O O . THR A 1 170 ? 57.756 -28.369 4.521 1.00 53.03 130 THR A O 1
ATOM 928 N N . GLY A 1 171 ? 55.863 -29.638 4.149 1.00 58.79 131 GLY A N 1
ATOM 929 C CA . GLY A 1 171 ? 54.838 -28.655 4.485 1.00 48.81 131 GLY A CA 1
ATOM 930 C C . GLY A 1 171 ? 54.729 -27.458 3.523 1.00 61.23 131 GLY A C 1
ATOM 931 O O . GLY A 1 171 ? 54.170 -26.423 3.930 1.00 57.86 131 GLY A O 1
ATOM 932 N N . PHE A 1 172 ? 55.266 -27.542 2.279 1.00 53.68 132 PHE A N 1
ATOM 933 C CA . PHE A 1 172 ? 54.986 -26.479 1.295 1.00 58.21 132 PHE A CA 1
ATOM 934 C C . PHE A 1 172 ? 53.496 -26.537 0.952 1.00 55.72 132 PHE A C 1
ATOM 935 O O . PHE A 1 172 ? 52.972 -27.635 0.780 1.00 61.98 132 PHE A O 1
ATOM 943 N N . PRO A 1 173 ? 52.711 -25.443 1.044 1.00 57.30 133 PRO A N 1
ATOM 944 C CA . PRO A 1 173 ? 51.265 -25.539 0.763 1.00 60.12 133 PRO A CA 1
ATOM 945 C C . PRO A 1 173 ? 51.052 -25.955 -0.706 1.00 63.56 133 PRO A C 1
ATOM 946 O O . PRO A 1 173 ? 51.756 -25.435 -1.580 1.00 65.39 133 PRO A O 1
ATOM 950 N N . ALA A 1 174 ? 50.105 -26.882 -0.983 1.00 65.78 134 ALA A N 1
ATOM 951 C CA . ALA A 1 174 ? 49.890 -27.406 -2.343 1.00 68.43 134 ALA A CA 1
ATOM 952 C C . ALA A 1 174 ? 49.594 -26.334 -3.383 1.00 63.98 134 ALA A C 1
ATOM 953 O O . ALA A 1 174 ? 49.916 -26.530 -4.547 1.00 73.21 134 ALA A O 1
ATOM 955 N N . ASP A 1 175 ? 49.038 -25.196 -2.962 1.00 72.17 135 ASP A N 1
ATOM 956 C CA . ASP A 1 175 ? 48.759 -24.111 -3.893 1.00 93.57 135 ASP A CA 1
ATOM 957 C C . ASP A 1 175 ? 49.708 -22.914 -3.712 1.00 79.92 135 ASP A C 1
ATOM 958 O O . ASP A 1 175 ? 49.498 -21.869 -4.318 1.00 73.29 135 ASP A O 1
ATOM 963 N N . GLY A 1 176 ? 50.790 -23.064 -2.942 1.00 71.55 136 GLY A N 1
ATOM 964 C CA . GLY A 1 176 ? 51.737 -21.967 -2.776 1.00 52.68 136 GLY A CA 1
ATOM 965 C C . GLY A 1 176 ? 52.766 -21.898 -3.913 1.00 54.45 136 GLY A C 1
ATOM 966 O O . GLY A 1 176 ? 52.811 -22.718 -4.841 1.00 58.97 136 GLY A O 1
ATOM 967 N N . PRO A 1 177 ? 53.636 -20.881 -3.877 1.00 45.54 137 PRO A N 1
ATOM 968 C CA . PRO A 1 177 ? 54.554 -20.601 -4.979 1.00 47.81 137 PRO A CA 1
ATOM 969 C C . PRO A 1 177 ? 55.601 -21.650 -5.285 1.00 59.25 137 PRO A C 1
ATOM 970 O O . PRO A 1 177 ? 56.104 -21.641 -6.415 1.00 57.49 137 PRO A O 1
ATOM 974 N N . VAL A 1 178 ? 55.955 -22.465 -4.269 1.00 51.94 138 VAL A N 1
ATOM 975 C CA . VAL A 1 178 ? 56.942 -23.511 -4.429 1.00 51.23 138 VAL A CA 1
ATOM 976 C C . VAL A 1 178 ? 56.400 -24.629 -5.342 1.00 58.20 138 VAL A C 1
ATOM 977 O O . VAL A 1 178 ? 57.011 -24.986 -6.359 1.00 52.13 138 VAL A O 1
ATOM 981 N N . MET A 1 179 ? 55.227 -25.133 -4.980 1.00 55.17 139 MET A N 1
ATOM 982 C CA . MET A 1 179 ? 54.555 -26.243 -5.630 1.00 58.01 139 MET A CA 1
ATOM 983 C C . MET A 1 179 ? 53.869 -25.788 -6.927 1.00 72.61 139 MET A C 1
ATOM 984 O O . MET A 1 179 ? 53.633 -26.598 -7.817 1.00 62.31 139 MET A O 1
ATOM 989 N N . THR A 1 180 ? 53.527 -24.511 -7.058 1.00 65.37 140 THR A N 1
ATOM 990 C CA . THR A 1 180 ? 52.868 -24.127 -8.300 1.00 62.71 140 THR A CA 1
ATOM 991 C C . THR A 1 180 ? 53.868 -23.422 -9.217 1.00 59.65 140 THR A C 1
ATOM 992 O O . THR A 1 180 ? 53.466 -22.649 -10.060 1.00 73.20 140 THR A O 1
ATOM 996 N N . ASN A 1 181 ? 55.163 -23.563 -8.956 1.00 56.93 141 ASN A N 1
ATOM 997 C CA . ASN A 1 181 ? 56.202 -23.118 -9.876 1.00 66.25 141 ASN A CA 1
ATOM 998 C C . ASN A 1 181 ? 56.101 -21.609 -10.161 1.00 79.24 141 ASN A C 1
ATOM 999 O O . ASN A 1 181 ? 56.352 -21.181 -11.300 1.00 68.24 141 ASN A O 1
ATOM 1004 N N . SER A 1 182 ? 55.750 -20.807 -9.128 1.00 70.73 142 SER A N 1
ATOM 1005 C CA . SER A 1 182 ? 55.539 -19.366 -9.262 1.00 54.76 142 SER A CA 1
ATOM 1006 C C . SER A 1 182 ? 56.687 -18.511 -8.712 1.00 59.77 142 SER A C 1
ATOM 1007 O O . SER A 1 182 ? 56.481 -17.310 -8.587 1.00 57.62 142 SER A O 1
ATOM 1010 N N . LEU A 1 183 ? 57.875 -19.044 -8.384 1.00 51.64 143 LEU A N 1
ATOM 1011 C CA . LEU A 1 183 ? 58.967 -18.132 -7.997 1.00 51.99 143 LEU A CA 1
ATOM 1012 C C . LEU A 1 183 ? 59.656 -17.700 -9.281 1.00 55.19 143 LEU A C 1
ATOM 1013 O O . LEU A 1 183 ? 59.632 -18.478 -10.223 1.00 63.18 143 LEU A O 1
ATOM 1018 N N . THR A 1 184 ? 60.431 -16.607 -9.272 1.00 52.72 144 THR A N 1
ATOM 1019 C CA . THR A 1 184 ? 60.974 -16.047 -10.519 1.00 61.10 144 THR A CA 1
ATOM 1020 C C . THR A 1 184 ? 62.142 -15.099 -10.204 1.00 53.91 144 THR A C 1
ATOM 1021 O O . THR A 1 184 ? 62.198 -14.609 -9.096 1.00 58.08 144 THR A O 1
ATOM 1025 N N . ALA A 1 185 ? 62.958 -14.731 -11.205 1.00 53.34 145 ALA A N 1
ATOM 1026 C CA . ALA A 1 185 ? 63.989 -13.687 -11.116 1.00 60.47 145 ALA A CA 1
ATOM 1027 C C . ALA A 1 185 ? 63.348 -12.300 -10.993 1.00 59.54 145 ALA A C 1
ATOM 1028 O O . ALA A 1 185 ? 63.865 -11.404 -10.327 1.00 71.68 145 ALA A O 1
ATOM 1030 N N . GLU A 1 186 ? 62.250 -12.126 -11.746 1.00 81.88 146 GLU A N 1
ATOM 1031 C CA . GLU A 1 186 ? 61.566 -10.872 -12.039 1.00 95.67 146 GLU A CA 1
ATOM 1032 C C . GLU A 1 186 ? 60.135 -11.233 -12.438 1.00 83.64 146 GLU A C 1
ATOM 1033 O O . GLU A 1 186 ? 59.938 -12.108 -13.312 1.00 93.39 146 GLU A O 1
ATOM 1039 N N . ALA A 1 187 ? 59.184 -10.588 -11.715 1.00 72.64 147 ALA A N 1
ATOM 1040 C CA . ALA A 1 187 ? 57.727 -10.718 -11.811 1.00 92.31 147 ALA A CA 1
ATOM 1041 C C . ALA A 1 187 ? 57.225 -10.481 -13.239 1.00 103.96 147 ALA A C 1
ATOM 1042 O O . ALA A 1 187 ? 57.896 -9.827 -14.037 1.00 84.14 147 ALA A O 1
ATOM 1044 N N . GLN A 1 188 ? 56.055 -11.061 -13.558 1.00 127.02 148 GLN A N 1
ATOM 1045 C CA . GLN A 1 188 ? 55.164 -10.519 -14.572 1.00 128.37 148 GLN A CA 1
ATOM 1046 C C . GLN A 1 188 ? 54.669 -9.171 -14.068 1.00 139.24 148 GLN A C 1
ATOM 1047 O O . GLN A 1 188 ? 54.346 -9.027 -12.878 1.00 136.53 148 GLN A O 1
ATOM 1053 N N . MET A 1 189 ? 54.605 -8.230 -15.019 1.00 109.96 149 MET A N 1
ATOM 1054 C CA . MET A 1 189 ? 54.466 -6.783 -14.861 1.00 119.02 149 MET A CA 1
ATOM 1055 C C . MET A 1 189 ? 55.771 -6.126 -15.317 1.00 97.60 149 MET A C 1
ATOM 1056 O O . MET A 1 189 ? 55.691 -5.074 -15.966 1.00 82.93 149 MET A O 1
ATOM 1061 N N . ALA A 1 190 ? 56.933 -6.763 -15.028 1.00 80.21 150 ALA A N 1
ATOM 1062 C CA . ALA A 1 190 ? 58.237 -6.107 -15.157 1.00 110.99 150 ALA A CA 1
ATOM 1063 C C . ALA A 1 190 ? 58.437 -5.537 -16.566 1.00 131.79 150 ALA A C 1
ATOM 1064 O O . ALA A 1 190 ? 58.251 -6.253 -17.558 1.00 126.02 150 ALA A O 1
ATOM 1066 N N . ASP A 1 191 ? 58.748 -4.226 -16.618 1.00 124.49 151 ASP A N 1
ATOM 1067 C CA . ASP A 1 191 ? 58.980 -3.420 -17.819 1.00 119.97 151 ASP A CA 1
ATOM 1068 C C . ASP A 1 191 ? 57.695 -2.960 -18.514 1.00 117.84 151 ASP A C 1
ATOM 1069 O O . ASP A 1 191 ? 57.811 -2.342 -19.583 1.00 111.69 151 ASP A O 1
ATOM 1074 N N . SER A 1 192 ? 56.506 -3.246 -17.928 1.00 105.33 152 SER A N 1
ATOM 1075 C CA . SER A 1 192 ? 55.222 -2.757 -18.439 1.00 90.41 152 SER A CA 1
ATOM 1076 C C . SER A 1 192 ? 54.783 -1.444 -17.770 1.00 93.98 152 SER A C 1
ATOM 1077 O O . SER A 1 192 ? 54.554 -1.386 -16.560 1.00 103.02 152 SER A O 1
ATOM 1080 N N . LEU A 1 193 ? 54.589 -0.414 -18.609 1.00 84.18 153 LEU A N 1
ATOM 1081 C CA . LEU A 1 193 ? 54.354 0.961 -18.206 1.00 71.41 153 LEU A CA 1
ATOM 1082 C C . LEU A 1 193 ? 53.227 1.559 -19.042 1.00 71.57 153 LEU A C 1
ATOM 1083 O O . LEU A 1 193 ? 53.304 1.529 -20.269 1.00 76.90 153 LEU A O 1
ATOM 1088 N N . THR A 1 194 ? 52.235 2.175 -18.374 1.00 69.05 154 THR A N 1
ATOM 1089 C CA . THR A 1 194 ? 51.228 3.021 -19.016 1.00 82.87 154 THR A CA 1
ATOM 1090 C C . THR A 1 194 ? 51.857 4.347 -19.453 1.00 80.11 154 THR A C 1
ATOM 1091 O O . THR A 1 194 ? 52.975 4.691 -19.047 1.00 69.34 154 THR A O 1
ATOM 1095 N N . GLU A 1 195 ? 51.128 5.109 -20.272 1.00 81.26 155 GLU A N 1
ATOM 1096 C CA . GLU A 1 195 ? 51.635 6.409 -20.679 1.00 91.15 155 GLU A CA 1
ATOM 1097 C C . GLU A 1 195 ? 51.712 7.313 -19.454 1.00 81.93 155 GLU A C 1
ATOM 1098 O O . GLU A 1 195 ? 52.543 8.219 -19.407 1.00 82.94 155 GLU A O 1
ATOM 1104 N N . GLU A 1 196 ? 50.849 7.028 -18.477 1.00 71.98 156 GLU A N 1
ATOM 1105 C CA . GLU A 1 196 ? 50.783 7.861 -17.302 1.00 76.62 156 GLU A CA 1
ATOM 1106 C C . GLU A 1 196 ? 52.032 7.617 -16.458 1.00 82.47 156 GLU A C 1
ATOM 1107 O O . GLU A 1 196 ? 52.672 8.579 -16.017 1.00 76.96 156 GLU A O 1
ATOM 1113 N N . GLN A 1 197 ? 52.399 6.335 -16.283 1.00 71.44 157 GLN A N 1
ATOM 1114 C CA . GLN A 1 197 ? 53.589 6.045 -15.495 1.00 69.99 157 GLN A CA 1
ATOM 1115 C C . GLN A 1 197 ? 54.831 6.634 -16.166 1.00 79.09 157 GLN A C 1
ATOM 1116 O O . GLN A 1 197 ? 55.694 7.186 -15.454 1.00 69.06 157 GLN A O 1
ATOM 1122 N N . VAL A 1 198 ? 54.862 6.601 -17.525 1.00 68.15 158 VAL A N 1
ATOM 1123 C CA . VAL A 1 198 ? 56.007 7.119 -18.258 1.00 58.35 158 VAL A CA 1
ATOM 1124 C C . VAL A 1 198 ? 56.102 8.622 -18.026 1.00 64.64 158 VAL A C 1
ATOM 1125 O O . VAL A 1 198 ? 57.229 9.104 -17.840 1.00 71.89 158 VAL A O 1
ATOM 1129 N N . SER A 1 199 ? 54.941 9.314 -17.964 1.00 61.85 159 SER A N 1
ATOM 1130 C CA . SER A 1 199 ? 54.925 10.759 -17.700 1.00 71.90 159 SER A CA 1
ATOM 1131 C C . SER A 1 199 ? 55.441 11.083 -16.303 1.00 68.79 159 SER A C 1
ATOM 1132 O O . SER A 1 199 ? 56.285 11.968 -16.141 1.00 74.50 159 SER A O 1
ATOM 1135 N N . GLU A 1 200 ? 54.904 10.369 -15.309 1.00 63.13 160 GLU A N 1
ATOM 1136 C CA . GLU A 1 200 ? 55.263 10.594 -13.917 1.00 66.68 160 GLU A CA 1
ATOM 1137 C C . GLU A 1 200 ? 56.777 10.469 -13.803 1.00 64.94 160 GLU A C 1
ATOM 1138 O O . GLU A 1 200 ? 57.424 11.411 -13.322 1.00 69.75 160 GLU A O 1
ATOM 1144 N N . TYR A 1 201 ? 57.326 9.401 -14.410 1.00 57.70 161 TYR A N 1
ATOM 1145 C CA . TYR A 1 201 ? 58.768 9.173 -14.395 1.00 58.88 161 TYR A CA 1
ATOM 1146 C C . TYR A 1 201 ? 59.601 10.288 -15.046 1.00 64.48 161 TYR A C 1
ATOM 1147 O O . TYR A 1 201 ? 60.681 10.628 -14.541 1.00 75.58 161 TYR A O 1
ATOM 1156 N N . LYS A 1 202 ? 59.072 10.883 -16.135 1.00 67.59 162 LYS A N 1
ATOM 1157 C CA . LYS A 1 202 ? 59.701 11.972 -16.865 1.00 65.01 162 LYS A CA 1
ATOM 1158 C C . LYS A 1 202 ? 59.645 13.251 -16.041 1.00 58.33 162 LYS A C 1
ATOM 1159 O O . LYS A 1 202 ? 60.672 13.907 -15.904 1.00 68.43 162 LYS A O 1
ATOM 1165 N N . GLU A 1 203 ? 58.475 13.537 -15.440 1.00 64.29 163 GLU A N 1
ATOM 1166 C CA . GLU A 1 203 ? 58.307 14.586 -14.439 1.00 66.54 163 GLU A CA 1
ATOM 1167 C C . GLU A 1 203 ? 59.325 14.438 -13.303 1.00 60.62 163 GLU A C 1
ATOM 1168 O O . GLU A 1 203 ? 60.060 15.374 -13.019 1.00 69.02 163 GLU A O 1
ATOM 1174 N N . LEU A 1 204 ? 59.459 13.225 -12.762 1.00 59.06 164 LEU A N 1
ATOM 1175 C CA . LEU A 1 204 ? 60.320 12.947 -11.620 1.00 57.57 164 LEU A CA 1
ATOM 1176 C C . LEU A 1 204 ? 61.757 13.166 -12.064 1.00 58.97 164 LEU A C 1
ATOM 1177 O O . LEU A 1 204 ? 62.548 13.773 -11.366 1.00 59.21 164 LEU A O 1
ATOM 1182 N N . PHE A 1 205 ? 62.110 12.670 -13.252 1.00 59.71 165 PHE A N 1
ATOM 1183 C CA . PHE A 1 205 ? 63.441 12.968 -13.766 1.00 55.15 165 PHE A CA 1
ATOM 1184 C C . PHE A 1 205 ? 63.684 14.483 -13.795 1.00 52.77 165 PHE A C 1
ATOM 1185 O O . PHE A 1 205 ? 64.752 14.888 -13.349 1.00 58.17 165 PHE A O 1
ATOM 1193 N N . SER A 1 206 ? 62.702 15.297 -14.263 1.00 58.92 166 SER A N 1
ATOM 1194 C CA . SER A 1 206 ? 62.868 16.747 -14.455 1.00 74.77 166 SER A CA 1
ATOM 1195 C C . SER A 1 206 ? 63.244 17.424 -13.148 1.00 73.10 166 SER A C 1
ATOM 1196 O O . SER A 1 206 ? 64.214 18.168 -13.153 1.00 75.84 166 SER A O 1
ATOM 1199 N N . LEU A 1 207 ? 62.471 17.146 -12.066 1.00 61.54 167 LEU A N 1
ATOM 1200 C CA . LEU A 1 207 ? 62.750 17.589 -10.701 1.00 56.80 167 LEU A CA 1
ATOM 1201 C C . LEU A 1 207 ? 64.228 17.385 -10.317 1.00 61.11 167 LEU A C 1
ATOM 1202 O O . LEU A 1 207 ? 64.801 18.258 -9.653 1.00 61.88 167 LEU A O 1
ATOM 1207 N N . PHE A 1 208 ? 64.859 16.257 -10.737 1.00 55.26 168 PHE A N 1
ATOM 1208 C CA . PHE A 1 208 ? 66.265 15.989 -10.430 1.00 62.11 168 PHE A CA 1
ATOM 1209 C C . PHE A 1 208 ? 67.223 16.678 -11.389 1.00 62.42 168 PHE A C 1
ATOM 1210 O O . PHE A 1 208 ? 68.242 17.231 -10.959 1.00 66.78 168 PHE A O 1
ATOM 1218 N N . ASP A 1 209 ? 66.883 16.661 -12.681 1.00 71.51 169 ASP A N 1
ATOM 1219 C CA . ASP A 1 209 ? 67.743 17.274 -13.672 1.00 64.75 169 ASP A CA 1
ATOM 1220 C C . ASP A 1 209 ? 67.464 18.775 -13.744 1.00 84.72 169 ASP A C 1
ATOM 1221 O O . ASP A 1 209 ? 66.817 19.234 -14.704 1.00 73.24 169 ASP A O 1
ATOM 1226 N N . LEU A 1 210 ? 68.099 19.499 -12.797 1.00 71.58 170 LEU A N 1
ATOM 1227 C CA . LEU A 1 210 ? 67.868 20.893 -12.450 1.00 71.20 170 LEU A CA 1
ATOM 1228 C C . LEU A 1 210 ? 68.086 21.835 -13.648 1.00 76.94 170 LEU A C 1
ATOM 1229 O O . LEU A 1 210 ? 67.284 22.748 -13.813 1.00 72.36 170 LEU A O 1
ATOM 1234 N N . ASP A 1 211 ? 69.177 21.667 -14.424 1.00 60.71 171 ASP A N 1
ATOM 1235 C CA . ASP A 1 211 ? 69.477 22.501 -15.601 1.00 81.76 171 ASP A CA 1
ATOM 1236 C C . ASP A 1 211 ? 68.571 22.148 -16.803 1.00 85.49 171 ASP A C 1
ATOM 1237 O O . ASP A 1 211 ? 68.217 23.016 -17.591 1.00 110.18 171 ASP A O 1
ATOM 1242 N N . GLY A 1 212 ? 68.134 20.893 -16.908 1.00 79.41 172 GLY A N 1
ATOM 1243 C CA . GLY A 1 212 ? 67.341 20.427 -18.024 1.00 68.23 172 GLY A CA 1
ATOM 1244 C C . GLY A 1 212 ? 68.212 19.789 -19.112 1.00 81.96 172 GLY A C 1
ATOM 1245 O O . GLY A 1 212 ? 67.707 19.560 -20.198 1.00 79.26 172 GLY A O 1
ATOM 1246 N N . ASP A 1 213 ? 69.466 19.403 -18.796 1.00 72.02 173 ASP A N 1
ATOM 1247 C CA . ASP A 1 213 ? 70.472 19.019 -19.779 1.00 69.10 173 ASP A CA 1
ATOM 1248 C C . ASP A 1 213 ? 70.303 17.540 -20.175 1.00 74.81 173 ASP A C 1
ATOM 1249 O O . ASP A 1 213 ? 71.159 16.987 -20.899 1.00 73.58 173 ASP A O 1
ATOM 1254 N N . GLY A 1 214 ? 69.229 16.894 -19.669 1.00 64.47 174 GLY A N 1
ATOM 1255 C CA . GLY A 1 214 ? 68.947 15.461 -19.796 1.00 62.49 174 GLY A CA 1
ATOM 1256 C C . GLY A 1 214 ? 69.838 14.483 -19.000 1.00 72.25 174 GLY A C 1
ATOM 1257 O O . GLY A 1 214 ? 69.691 13.278 -19.214 1.00 67.51 174 GLY A O 1
ATOM 1258 N N . GLN A 1 215 ? 70.714 14.985 -18.088 1.00 68.85 175 GLN A N 1
ATOM 1259 C CA . GLN A 1 215 ? 71.624 14.209 -17.239 1.00 72.51 175 GLN A CA 1
ATOM 1260 C C . GLN A 1 215 ? 71.521 14.633 -15.756 1.00 65.11 175 GLN A C 1
ATOM 1261 O O . GLN A 1 215 ? 71.527 15.817 -15.437 1.00 61.86 175 GLN A O 1
ATOM 1267 N N . ILE A 1 216 ? 71.447 13.671 -14.837 1.00 63.80 176 ILE A N 1
ATOM 1268 C CA . ILE A 1 216 ? 71.448 13.948 -13.401 1.00 53.13 176 ILE A CA 1
ATOM 1269 C C . ILE A 1 216 ? 72.792 14.410 -12.858 1.00 60.30 176 ILE A C 1
ATOM 1270 O O . ILE A 1 216 ? 72.875 15.610 -12.565 1.00 63.29 176 ILE A O 1
ATOM 1275 N N . THR A 1 217 ? 73.847 13.600 -12.742 1.00 44.72 177 THR A N 1
ATOM 1276 C CA . THR A 1 217 ? 75.071 14.220 -12.077 1.00 77.67 177 THR A CA 1
ATOM 1277 C C . THR A 1 217 ? 75.041 14.524 -10.546 1.00 65.77 177 THR A C 1
ATOM 1278 O O . THR A 1 217 ? 74.027 14.918 -9.965 1.00 56.92 177 THR A O 1
ATOM 1282 N N . THR A 1 218 ? 76.230 14.437 -9.913 1.00 68.19 178 THR A N 1
ATOM 1283 C CA . THR A 1 218 ? 76.357 14.301 -8.467 1.00 67.75 178 THR A CA 1
ATOM 1284 C C . THR A 1 218 ? 75.875 15.594 -7.804 1.00 79.12 178 THR A C 1
ATOM 1285 O O . THR A 1 218 ? 74.985 15.554 -6.956 1.00 68.05 178 THR A O 1
ATOM 1289 N N . LYS A 1 219 ? 76.396 16.735 -8.278 1.00 76.52 179 LYS A N 1
ATOM 1290 C CA . LYS A 1 219 ? 76.037 18.065 -7.804 1.00 69.12 179 LYS A CA 1
ATOM 1291 C C . LYS A 1 219 ? 74.524 18.332 -7.848 1.00 74.57 179 LYS A C 1
ATOM 1292 O O . LYS A 1 219 ? 74.011 18.910 -6.896 1.00 89.12 179 LYS A O 1
ATOM 1298 N N . GLU A 1 220 ? 73.767 17.871 -8.859 1.00 64.81 180 GLU A N 1
ATOM 1299 C CA . GLU A 1 220 ? 72.336 18.158 -8.769 1.00 69.86 180 GLU A CA 1
ATOM 1300 C C . GLU A 1 220 ? 71.584 17.321 -7.711 1.00 67.36 180 GLU A C 1
ATOM 1301 O O . GLU A 1 220 ? 70.592 17.800 -7.126 1.00 62.26 180 GLU A O 1
ATOM 1307 N N . LEU A 1 221 ? 72.006 16.050 -7.559 1.00 53.27 181 LEU A N 1
ATOM 1308 C CA . LEU A 1 221 ? 71.417 15.057 -6.674 1.00 61.04 181 LEU A CA 1
ATOM 1309 C C . LEU A 1 221 ? 71.598 15.550 -5.224 1.00 64.73 181 LEU A C 1
ATOM 1310 O O . LEU A 1 221 ? 70.647 15.490 -4.474 1.00 55.28 181 LEU A O 1
ATOM 1315 N N . GLY A 1 222 ? 72.777 16.118 -4.914 1.00 56.68 182 GLY A N 1
ATOM 1316 C CA . GLY A 1 222 ? 73.162 16.882 -3.740 1.00 78.12 182 GLY A CA 1
ATOM 1317 C C . GLY A 1 222 ? 72.202 18.024 -3.437 1.00 81.12 182 GLY A C 1
ATOM 1318 O O . GLY A 1 222 ? 71.698 18.086 -2.305 1.00 70.95 182 GLY A O 1
ATOM 1319 N N . THR A 1 223 ? 71.940 18.863 -4.458 1.00 61.26 183 THR A N 1
ATOM 1320 C CA . THR A 1 223 ? 71.076 20.023 -4.323 1.00 60.30 183 THR A CA 1
ATOM 1321 C C . THR A 1 223 ? 69.676 19.602 -3.898 1.00 64.63 183 THR A C 1
ATOM 1322 O O . THR A 1 223 ? 69.156 20.088 -2.883 1.00 79.05 183 THR A O 1
ATOM 1326 N N . VAL A 1 224 ? 69.132 18.622 -4.615 1.00 64.14 184 VAL A N 1
ATOM 1327 C CA . VAL A 1 224 ? 67.757 18.187 -4.376 1.00 68.36 184 VAL A CA 1
ATOM 1328 C C . VAL A 1 224 ? 67.636 17.577 -2.976 1.00 60.09 184 VAL A C 1
ATOM 1329 O O . VAL A 1 224 ? 66.673 17.815 -2.268 1.00 64.18 184 VAL A O 1
ATOM 1333 N N . MET A 1 225 ? 68.633 16.764 -2.631 1.00 57.69 185 MET A N 1
ATOM 1334 C CA . MET A 1 225 ? 68.717 16.004 -1.411 1.00 63.27 185 MET A CA 1
ATOM 1335 C C . MET A 1 225 ? 68.856 16.973 -0.236 1.00 60.95 185 MET A C 1
ATOM 1336 O O . MET A 1 225 ? 68.200 16.740 0.759 1.00 53.47 185 MET A O 1
ATOM 1341 N N . ARG A 1 226 ? 69.627 18.061 -0.382 1.00 61.19 186 ARG A N 1
ATOM 1342 C CA . ARG A 1 226 ? 69.644 19.175 0.570 1.00 67.60 186 ARG A CA 1
ATOM 1343 C C . ARG A 1 226 ? 68.275 19.833 0.804 1.00 76.42 186 ARG A C 1
ATOM 1344 O O . ARG A 1 226 ? 67.955 20.063 1.965 1.00 78.34 186 ARG A O 1
ATOM 1352 N N . SER A 1 227 ? 67.431 20.021 -0.226 1.00 66.84 187 SER A N 1
ATOM 1353 C CA . SER A 1 227 ? 66.151 20.701 -0.048 1.00 58.84 187 SER A CA 1
ATOM 1354 C C . SER A 1 227 ? 65.233 19.812 0.751 1.00 67.42 187 SER A C 1
ATOM 1355 O O . SER A 1 227 ? 64.266 20.312 1.332 1.00 80.60 187 SER A O 1
ATOM 1358 N N . LEU A 1 228 ? 65.559 18.508 0.743 1.00 63.68 188 LEU A N 1
ATOM 1359 C CA . LEU A 1 228 ? 64.812 17.489 1.461 1.00 67.84 188 LEU A CA 1
ATOM 1360 C C . LEU A 1 228 ? 65.358 17.354 2.879 1.00 70.70 188 LEU A C 1
ATOM 1361 O O . LEU A 1 228 ? 64.941 16.420 3.578 1.00 76.59 188 LEU A O 1
ATOM 1366 N N . ASP A 1 229 ? 66.316 18.232 3.269 1.00 59.64 189 ASP A N 1
ATOM 1367 C CA . ASP A 1 229 ? 66.899 18.238 4.610 1.00 82.92 189 ASP A CA 1
ATOM 1368 C C . ASP A 1 229 ? 67.825 17.020 4.841 1.00 72.29 189 ASP A C 1
ATOM 1369 O O . ASP A 1 229 ? 67.969 16.480 5.933 1.00 80.66 189 ASP A O 1
ATOM 1374 N N . LEU A 1 230 ? 68.496 16.567 3.787 1.00 64.06 190 LEU A N 1
ATOM 1375 C CA . LEU A 1 230 ? 69.379 15.415 3.877 1.00 54.47 190 LEU A CA 1
ATOM 1376 C C . LEU A 1 230 ? 70.801 15.960 3.826 1.00 47.47 190 LEU A C 1
ATOM 1377 O O . LEU A 1 230 ? 71.006 17.153 3.585 1.00 52.73 190 LEU A O 1
ATOM 1382 N N . ASN A 1 231 ? 71.791 15.125 4.121 1.00 51.56 191 ASN A N 1
ATOM 1383 C CA . ASN A 1 231 ? 73.142 15.660 4.248 1.00 55.92 191 ASN A CA 1
ATOM 1384 C C . ASN A 1 231 ? 74.129 14.642 3.660 1.00 54.99 191 ASN A C 1
ATOM 1385 O O . ASN A 1 231 ? 74.973 14.077 4.382 1.00 54.30 191 ASN A O 1
ATOM 1390 N N . PRO A 1 232 ? 74.060 14.324 2.343 1.00 60.75 192 PRO A N 1
ATOM 1391 C CA . PRO A 1 232 ? 75.008 13.360 1.741 1.00 57.30 192 PRO A CA 1
ATOM 1392 C C . PRO A 1 232 ? 76.376 14.022 1.575 1.00 52.27 192 PRO A C 1
ATOM 1393 O O . PRO A 1 232 ? 76.402 15.226 1.392 1.00 52.91 192 PRO A O 1
ATOM 1397 N N . SER A 1 233 ? 77.462 13.263 1.764 1.00 51.92 193 SER A N 1
ATOM 1398 C CA . SER A 1 233 ? 78.808 13.694 1.389 1.00 58.55 193 SER A CA 1
ATOM 1399 C C . SER A 1 233 ? 79.014 13.564 -0.126 1.00 62.16 193 SER A C 1
ATOM 1400 O O . SER A 1 233 ? 78.314 12.772 -0.779 1.00 59.42 193 SER A O 1
ATOM 1403 N N . GLU A 1 234 ? 80.072 14.231 -0.636 1.00 65.42 194 GLU A N 1
ATOM 1404 C CA . GLU A 1 234 ? 80.478 14.218 -2.044 1.00 71.67 194 GLU A CA 1
ATOM 1405 C C . GLU A 1 234 ? 80.660 12.767 -2.492 1.00 64.55 194 GLU A C 1
ATOM 1406 O O . GLU A 1 234 ? 80.023 12.329 -3.454 1.00 63.46 194 GLU A O 1
ATOM 1412 N N . SER A 1 235 ? 81.398 12.021 -1.659 1.00 55.37 195 SER A N 1
ATOM 1413 C CA . SER A 1 235 ? 81.763 10.631 -1.864 1.00 64.45 195 SER A CA 1
ATOM 1414 C C . SER A 1 235 ? 80.530 9.716 -1.864 1.00 65.57 195 SER A C 1
ATOM 1415 O O . SER A 1 235 ? 80.509 8.757 -2.629 1.00 76.72 195 SER A O 1
ATOM 1418 N N . GLU A 1 236 ? 79.499 10.024 -1.049 1.00 60.91 196 GLU A N 1
ATOM 1419 C CA . GLU A 1 236 ? 78.286 9.215 -1.027 1.00 58.02 196 GLU A CA 1
ATOM 1420 C C . GLU A 1 236 ? 77.507 9.417 -2.330 1.00 55.34 196 GLU A C 1
ATOM 1421 O O . GLU A 1 236 ? 76.918 8.447 -2.810 1.00 53.51 196 GLU A O 1
ATOM 1427 N N . LEU A 1 237 ? 77.533 10.659 -2.854 1.00 51.68 197 LEU A N 1
ATOM 1428 C CA . LEU A 1 237 ? 76.856 11.061 -4.077 1.00 61.39 197 LEU A CA 1
ATOM 1429 C C . LEU A 1 237 ? 77.472 10.302 -5.248 1.00 62.77 197 LEU A C 1
ATOM 1430 O O . LEU A 1 237 ? 76.736 9.651 -5.976 1.00 63.38 197 LEU A O 1
ATOM 1435 N N . GLN A 1 238 ? 78.809 10.221 -5.236 1.00 63.90 198 GLN A N 1
ATOM 1436 C CA . GLN A 1 238 ? 79.664 9.457 -6.141 1.00 69.00 198 GLN A CA 1
ATOM 1437 C C . GLN A 1 238 ? 79.186 8.009 -6.138 1.00 68.87 198 GLN A C 1
ATOM 1438 O O . GLN A 1 238 ? 78.783 7.534 -7.186 1.00 62.81 198 GLN A O 1
ATOM 1444 N N . ASP A 1 239 ? 79.052 7.388 -4.951 1.00 71.75 199 ASP A N 1
ATOM 1445 C CA . ASP A 1 239 ? 78.675 5.980 -4.861 1.00 62.64 199 ASP A CA 1
ATOM 1446 C C . ASP A 1 239 ? 77.260 5.710 -5.362 1.00 64.60 199 ASP A C 1
ATOM 1447 O O . ASP A 1 239 ? 77.047 4.705 -6.044 1.00 83.48 199 ASP A O 1
ATOM 1452 N N . MET A 1 240 ? 76.339 6.633 -5.060 1.00 62.50 200 MET A N 1
ATOM 1453 C CA . MET A 1 240 ? 74.951 6.515 -5.470 1.00 67.84 200 MET A CA 1
ATOM 1454 C C . MET A 1 240 ? 74.818 6.529 -6.997 1.00 65.97 200 MET A C 1
ATOM 1455 O O . MET A 1 240 ? 74.036 5.766 -7.524 1.00 58.33 200 MET A O 1
ATOM 1460 N N . ILE A 1 241 ? 75.523 7.434 -7.676 1.00 56.88 201 ILE A N 1
ATOM 1461 C CA . ILE A 1 241 ? 75.454 7.625 -9.118 1.00 68.20 201 ILE A CA 1
ATOM 1462 C C . ILE A 1 241 ? 76.034 6.430 -9.871 1.00 65.55 201 ILE A C 1
ATOM 1463 O O . ILE A 1 241 ? 75.336 5.870 -10.696 1.00 67.07 201 ILE A O 1
ATOM 1468 N N . ASN A 1 242 ? 77.198 5.967 -9.407 1.00 69.46 202 ASN A N 1
ATOM 1469 C CA . ASN A 1 242 ? 77.990 4.850 -9.877 1.00 65.04 202 ASN A CA 1
ATOM 1470 C C . ASN A 1 242 ? 77.243 3.536 -9.993 1.00 68.38 202 ASN A C 1
ATOM 1471 O O . ASN A 1 242 ? 77.377 2.885 -11.030 1.00 88.83 202 ASN A O 1
ATOM 1476 N N . GLU A 1 243 ? 76.514 3.181 -8.931 1.00 61.13 203 GLU A N 1
ATOM 1477 C CA . GLU A 1 243 ? 75.552 2.091 -8.888 1.00 72.10 203 GLU A CA 1
ATOM 1478 C C . GLU A 1 243 ? 74.556 2.118 -10.046 1.00 67.48 203 GLU A C 1
ATOM 1479 O O . GLU A 1 243 ? 74.167 1.062 -10.510 1.00 78.80 203 GLU A O 1
ATOM 1485 N N . VAL A 1 244 ? 74.097 3.300 -10.453 1.00 65.82 204 VAL A N 1
ATOM 1486 C CA . VAL A 1 244 ? 72.949 3.397 -11.339 1.00 67.67 204 VAL A CA 1
ATOM 1487 C C . VAL A 1 244 ? 73.431 3.786 -12.750 1.00 77.90 204 VAL A C 1
ATOM 1488 O O . VAL A 1 244 ? 72.644 3.797 -13.692 1.00 65.70 204 VAL A O 1
ATOM 1492 N N . ASP A 1 245 ? 74.737 4.072 -12.921 1.00 63.07 205 ASP A N 1
ATOM 1493 C CA . ASP A 1 245 ? 75.231 4.660 -14.154 1.00 77.81 205 ASP A CA 1
ATOM 1494 C C . ASP A 1 245 ? 75.865 3.571 -15.012 1.00 88.78 205 ASP A C 1
ATOM 1495 O O . ASP A 1 245 ? 77.088 3.421 -14.980 1.00 85.14 205 ASP A O 1
ATOM 1500 N N . ALA A 1 246 ? 75.016 2.826 -15.750 1.00 93.86 206 ALA A N 1
ATOM 1501 C CA . ALA A 1 246 ? 75.470 1.697 -16.564 1.00 101.04 206 ALA A CA 1
ATOM 1502 C C . ALA A 1 246 ? 76.408 2.193 -17.684 1.00 86.64 206 ALA A C 1
ATOM 1503 O O . ALA A 1 246 ? 77.486 1.636 -17.794 1.00 80.94 206 ALA A O 1
ATOM 1505 N N . GLY A 1 247 ? 76.067 3.318 -18.359 1.00 76.82 207 GLY A N 1
ATOM 1506 C CA . GLY A 1 247 ? 76.834 4.136 -19.308 1.00 88.43 207 GLY A CA 1
ATOM 1507 C C . GLY A 1 247 ? 78.315 4.420 -18.984 1.00 101.63 207 GLY A C 1
ATOM 1508 O O . GLY A 1 247 ? 79.137 4.528 -19.897 1.00 95.75 207 GLY A O 1
ATOM 1509 N N . GLY A 1 248 ? 78.662 4.596 -17.700 1.00 90.04 208 GLY A N 1
ATOM 1510 C CA . GLY A 1 248 ? 80.025 4.813 -17.220 1.00 76.43 208 GLY A CA 1
ATOM 1511 C C . GLY A 1 248 ? 80.571 6.253 -17.302 1.00 79.64 208 GLY A C 1
ATOM 1512 O O . GLY A 1 248 ? 81.739 6.453 -16.971 1.00 82.75 208 GLY A O 1
ATOM 1513 N N . ASP A 1 249 ? 79.743 7.234 -17.718 1.00 66.94 209 ASP A N 1
ATOM 1514 C CA . ASP A 1 249 ? 80.060 8.646 -17.958 1.00 78.89 209 ASP A CA 1
ATOM 1515 C C . ASP A 1 249 ? 79.967 9.530 -16.700 1.00 83.65 209 ASP A C 1
ATOM 1516 O O . ASP A 1 249 ? 80.047 10.759 -16.827 1.00 87.26 209 ASP A O 1
ATOM 1521 N N . GLY A 1 250 ? 79.694 8.919 -15.524 1.00 89.79 210 GLY A N 1
ATOM 1522 C CA . GLY A 1 250 ? 79.628 9.540 -14.200 1.00 75.44 210 GLY A CA 1
ATOM 1523 C C . GLY A 1 250 ? 78.356 10.363 -13.932 1.00 83.52 210 GLY A C 1
ATOM 1524 O O . GLY A 1 250 ? 78.329 11.189 -13.015 1.00 73.74 210 GLY A O 1
ATOM 1525 N N . THR A 1 251 ? 77.313 10.145 -14.759 1.00 81.12 211 THR A N 1
ATOM 1526 C CA . THR A 1 251 ? 75.978 10.716 -14.624 1.00 72.57 211 THR A CA 1
ATOM 1527 C C . THR A 1 251 ? 74.872 9.683 -14.945 1.00 58.70 211 THR A C 1
ATOM 1528 O O . THR A 1 251 ? 75.133 8.576 -15.456 1.00 81.81 211 THR A O 1
ATOM 1532 N N . ILE A 1 252 ? 73.619 10.133 -14.697 1.00 56.20 212 ILE A N 1
ATOM 1533 C CA . ILE A 1 252 ? 72.372 9.389 -14.692 1.00 54.98 212 ILE A CA 1
ATOM 1534 C C . ILE A 1 252 ? 71.483 10.042 -15.737 1.00 62.91 212 ILE A C 1
ATOM 1535 O O . ILE A 1 252 ? 71.080 11.207 -15.599 1.00 54.53 212 ILE A O 1
ATOM 1540 N N . ASP A 1 253 ? 71.159 9.241 -16.772 1.00 55.93 213 ASP A N 1
ATOM 1541 C CA . ASP A 1 253 ? 70.275 9.731 -17.831 1.00 66.58 213 ASP A CA 1
ATOM 1542 C C . ASP A 1 253 ? 68.929 9.071 -17.573 1.00 57.01 213 ASP A C 1
ATOM 1543 O O . ASP A 1 253 ? 68.860 8.183 -16.700 1.00 62.70 213 ASP A O 1
ATOM 1548 N N . PHE A 1 254 ? 67.897 9.539 -18.302 1.00 53.62 214 PHE A N 1
ATOM 1549 C CA . PHE A 1 254 ? 66.548 9.034 -18.143 1.00 58.97 214 PHE A CA 1
ATOM 1550 C C . PHE A 1 254 ? 66.492 7.511 -18.155 1.00 68.01 214 PHE A C 1
ATOM 1551 O O . PHE A 1 254 ? 65.902 6.940 -17.238 1.00 65.79 214 PHE A O 1
ATOM 1559 N N . PRO A 1 255 ? 67.040 6.801 -19.179 1.00 74.74 215 PRO A N 1
ATOM 1560 C CA . PRO A 1 255 ? 66.938 5.347 -19.179 1.00 61.12 215 PRO A CA 1
ATOM 1561 C C . PRO A 1 255 ? 67.542 4.733 -17.921 1.00 53.47 215 PRO A C 1
ATOM 1562 O O . PRO A 1 255 ? 66.938 3.838 -17.323 1.00 69.47 215 PRO A O 1
ATOM 1566 N N . GLU A 1 256 ? 68.724 5.186 -17.497 1.00 56.91 216 GLU A N 1
ATOM 1567 C CA . GLU A 1 256 ? 69.311 4.595 -16.282 1.00 55.48 216 GLU A CA 1
ATOM 1568 C C . GLU A 1 256 ? 68.384 4.848 -15.067 1.00 53.67 216 GLU A C 1
ATOM 1569 O O . GLU A 1 256 ? 68.154 3.957 -14.258 1.00 60.62 216 GLU A O 1
ATOM 1575 N N . PHE A 1 257 ? 67.757 6.028 -15.030 1.00 47.70 217 PHE A N 1
ATOM 1576 C CA . PHE A 1 257 ? 66.869 6.486 -13.976 1.00 56.22 217 PHE A CA 1
ATOM 1577 C C . PHE A 1 257 ? 65.617 5.639 -13.905 1.00 61.54 217 PHE A C 1
ATOM 1578 O O . PHE A 1 257 ? 65.265 5.160 -12.818 1.00 68.93 217 PHE A O 1
ATOM 1586 N N . LEU A 1 258 ? 64.993 5.450 -15.068 1.00 62.79 218 LEU A N 1
ATOM 1587 C CA . LEU A 1 258 ? 63.819 4.598 -15.191 1.00 61.18 218 LEU A CA 1
ATOM 1588 C C . LEU A 1 258 ? 64.130 3.144 -14.812 1.00 65.95 218 LEU A C 1
ATOM 1589 O O . LEU A 1 258 ? 63.260 2.491 -14.250 1.00 73.27 218 LEU A O 1
ATOM 1594 N N . THR A 1 259 ? 65.361 2.644 -15.066 1.00 65.58 219 THR A N 1
ATOM 1595 C CA . THR A 1 259 ? 65.794 1.327 -14.600 1.00 60.45 219 THR A CA 1
ATOM 1596 C C . THR A 1 259 ? 65.836 1.314 -13.080 1.00 62.59 219 THR A C 1
ATOM 1597 O O . THR A 1 259 ? 65.241 0.412 -12.480 1.00 62.15 219 THR A O 1
ATOM 1601 N N . MET A 1 260 ? 66.477 2.335 -12.484 1.00 59.44 220 MET A N 1
ATOM 1602 C CA . MET A 1 260 ? 66.584 2.398 -11.026 1.00 58.91 220 MET A CA 1
ATOM 1603 C C . MET A 1 260 ? 65.198 2.408 -10.355 1.00 56.57 220 MET A C 1
ATOM 1604 O O . MET A 1 260 ? 65.035 1.706 -9.373 1.00 55.64 220 MET A O 1
ATOM 1609 N N . MET A 1 261 ? 64.188 3.060 -10.986 1.00 54.61 221 MET A N 1
ATOM 1610 C CA . MET A 1 261 ? 62.832 3.233 -10.475 1.00 48.39 221 MET A CA 1
ATOM 1611 C C . MET A 1 261 ? 61.948 2.003 -10.644 1.00 58.14 221 MET A C 1
ATOM 1612 O O . MET A 1 261 ? 60.930 1.859 -9.968 1.00 65.37 221 MET A O 1
ATOM 1617 N N . THR A 1 262 ? 62.421 1.025 -11.414 1.00 69.87 222 THR A N 1
ATOM 1618 C CA . THR A 1 262 ? 61.529 0.019 -11.960 1.00 67.17 222 THR A CA 1
ATOM 1619 C C . THR A 1 262 ? 61.990 -1.352 -11.487 1.00 66.31 222 THR A C 1
ATOM 1620 O O . THR A 1 262 ? 61.197 -2.273 -11.429 1.00 79.68 222 THR A O 1
ATOM 1624 N N . ARG A 1 263 ? 63.283 -1.442 -11.155 1.00 72.47 223 ARG A N 1
ATOM 1625 C CA . ARG A 1 263 ? 63.997 -2.587 -10.584 1.00 82.55 223 ARG A CA 1
ATOM 1626 C C . ARG A 1 263 ? 63.218 -3.163 -9.402 1.00 77.37 223 ARG A C 1
ATOM 1627 O O . ARG A 1 263 ? 62.627 -2.427 -8.622 1.00 79.19 223 ARG A O 1
ATOM 1635 N N . GLU A 1 264 ? 63.152 -4.487 -9.319 1.00 79.84 224 GLU A N 1
ATOM 1636 C CA . GLU A 1 264 ? 62.517 -5.144 -8.190 1.00 70.18 224 GLU A CA 1
ATOM 1637 C C . GLU A 1 264 ? 63.597 -5.402 -7.147 1.00 64.99 224 GLU A C 1
ATOM 1638 O O . GLU A 1 264 ? 64.609 -6.011 -7.447 1.00 70.03 224 GLU A O 1
ATOM 1644 N N . MET A 1 265 ? 63.434 -4.805 -5.973 1.00 64.84 225 MET A N 1
ATOM 1645 C CA . MET A 1 265 ? 64.343 -4.946 -4.842 1.00 63.00 225 MET A CA 1
ATOM 1646 C C . MET A 1 265 ? 64.009 -6.281 -4.163 1.00 57.84 225 MET A C 1
ATOM 1647 O O . MET A 1 265 ? 62.821 -6.621 -4.064 1.00 60.79 225 MET A O 1
ATOM 1652 N N . LYS A 1 266 ? 65.047 -7.015 -3.699 1.00 61.97 226 LYS A N 1
ATOM 1653 C CA . LYS A 1 266 ? 64.894 -8.316 -3.066 1.00 64.34 226 LYS A CA 1
ATOM 1654 C C . LYS A 1 266 ? 64.031 -8.233 -1.799 1.00 56.24 226 LYS A C 1
ATOM 1655 O O . LYS A 1 266 ? 63.222 -9.116 -1.636 1.00 71.71 226 LYS A O 1
ATOM 1661 N N . TYR A 1 267 ? 64.065 -7.169 -0.971 1.00 65.53 227 TYR A N 1
ATOM 1662 C CA . TYR A 1 267 ? 63.408 -7.319 0.335 1.00 82.98 227 TYR A CA 1
ATOM 1663 C C . TYR A 1 267 ? 62.064 -6.636 0.496 1.00 83.20 227 TYR A C 1
ATOM 1664 O O . TYR A 1 267 ? 61.358 -7.012 1.433 1.00 71.29 227 TYR A O 1
ATOM 1673 N N . ARG A 1 268 ? 61.717 -5.736 -0.445 1.00 80.90 228 ARG A N 1
ATOM 1674 C CA . ARG A 1 268 ? 60.466 -4.978 -0.465 1.00 72.84 228 ARG A CA 1
ATOM 1675 C C . ARG A 1 268 ? 59.765 -5.188 -1.802 1.00 60.79 228 ARG A C 1
ATOM 1676 O O . ARG A 1 268 ? 60.354 -4.920 -2.849 1.00 62.52 228 ARG A O 1
ATOM 1684 N N . ASP A 1 269 ? 58.472 -5.529 -1.751 1.00 57.79 229 ASP A N 1
ATOM 1685 C CA . ASP A 1 269 ? 57.574 -5.279 -2.875 1.00 65.18 229 ASP A CA 1
ATOM 1686 C C . ASP A 1 269 ? 57.189 -3.785 -2.928 1.00 64.30 229 ASP A C 1
ATOM 1687 O O . ASP A 1 269 ? 57.512 -3.013 -2.003 1.00 66.51 229 ASP A O 1
ATOM 1692 N N . THR A 1 270 ? 56.464 -3.375 -3.985 1.00 58.48 230 THR A N 1
ATOM 1693 C CA . THR A 1 270 ? 56.214 -1.956 -4.242 1.00 68.55 230 THR A CA 1
ATOM 1694 C C . THR A 1 270 ? 55.318 -1.375 -3.131 1.00 58.14 230 THR A C 1
ATOM 1695 O O . THR A 1 270 ? 55.622 -0.338 -2.560 1.00 69.38 230 THR A O 1
ATOM 1699 N N . GLU A 1 271 ? 54.281 -2.114 -2.752 1.00 52.43 231 GLU A N 1
ATOM 1700 C CA . GLU A 1 271 ? 53.365 -1.780 -1.676 1.00 58.65 231 GLU A CA 1
ATOM 1701 C C . GLU A 1 271 ? 54.091 -1.540 -0.345 1.00 64.84 231 GLU A C 1
ATOM 1702 O O . GLU A 1 271 ? 53.765 -0.587 0.352 1.00 62.53 231 GLU A O 1
ATOM 1708 N N . GLU A 1 272 ? 55.075 -2.397 -0.018 1.00 59.67 232 GLU A N 1
ATOM 1709 C CA . GLU A 1 272 ? 55.769 -2.348 1.256 1.00 58.99 232 GLU A CA 1
ATOM 1710 C C . GLU A 1 272 ? 56.674 -1.115 1.285 1.00 70.82 232 GLU A C 1
ATOM 1711 O O . GLU A 1 272 ? 56.895 -0.533 2.358 1.00 57.80 232 GLU A O 1
ATOM 1717 N N . GLU A 1 273 ? 57.222 -0.778 0.096 1.00 57.83 233 GLU A N 1
ATOM 1718 C CA . GLU A 1 273 ? 58.094 0.357 -0.109 1.00 56.98 233 GLU A CA 1
ATOM 1719 C C . GLU A 1 273 ? 57.302 1.634 0.181 1.00 69.46 233 GLU A C 1
ATOM 1720 O O . GLU A 1 273 ? 57.781 2.506 0.936 1.00 61.46 233 GLU A O 1
ATOM 1726 N N . ILE A 1 274 ? 56.072 1.674 -0.369 1.00 48.65 234 ILE A N 1
ATOM 1727 C CA . ILE A 1 274 ? 55.183 2.815 -0.193 1.00 58.29 234 ILE A CA 1
ATOM 1728 C C . ILE A 1 274 ? 54.705 2.902 1.258 1.00 57.31 234 ILE A C 1
ATOM 1729 O O . ILE A 1 274 ? 54.732 3.975 1.838 1.00 60.62 234 ILE A O 1
ATOM 1734 N N . ARG A 1 275 ? 54.364 1.772 1.867 1.00 57.61 235 ARG A N 1
ATOM 1735 C CA . ARG A 1 275 ? 53.982 1.758 3.269 1.00 71.38 235 ARG A CA 1
ATOM 1736 C C . ARG A 1 275 ? 55.090 2.336 4.190 1.00 64.66 235 ARG A C 1
ATOM 1737 O O . ARG A 1 275 ? 54.827 3.203 5.034 1.00 63.95 235 ARG A O 1
ATOM 1745 N N . GLU A 1 276 ? 56.347 1.911 4.001 1.00 59.28 236 GLU A N 1
ATOM 1746 C CA . GLU A 1 276 ? 57.519 2.537 4.617 1.00 65.59 236 GLU A CA 1
ATOM 1747 C C . GLU A 1 276 ? 57.549 4.078 4.523 1.00 73.01 236 GLU A C 1
ATOM 1748 O O . GLU A 1 276 ? 57.831 4.679 5.546 1.00 74.49 236 GLU A O 1
ATOM 1754 N N . LEU A 1 277 ? 57.301 4.707 3.338 1.00 71.50 237 LEU A N 1
ATOM 1755 C CA . LEU A 1 277 ? 57.414 6.150 3.073 1.00 60.58 237 LEU A CA 1
ATOM 1756 C C . LEU A 1 277 ? 56.379 6.938 3.889 1.00 58.65 237 LEU A C 1
ATOM 1757 O O . LEU A 1 277 ? 56.532 8.142 4.019 1.00 62.24 237 LEU A O 1
ATOM 1762 N N . CYS A 1 278 ? 55.285 6.303 4.346 1.00 60.37 238 CYS A N 1
ATOM 1763 C CA . CYS A 1 278 ? 54.232 6.945 5.133 1.00 76.37 238 CYS A CA 1
ATOM 1764 C C . CYS A 1 278 ? 54.750 7.689 6.370 1.00 69.48 238 CYS A C 1
ATOM 1765 O O . CYS A 1 278 ? 54.342 8.821 6.614 1.00 72.70 238 CYS A O 1
ATOM 1768 N N . LYS A 1 279 ? 55.639 7.036 7.132 1.00 67.22 239 LYS A N 1
ATOM 1769 C CA . LYS A 1 279 ? 56.252 7.537 8.357 1.00 70.36 239 LYS A CA 1
ATOM 1770 C C . LYS A 1 279 ? 56.890 8.906 8.124 1.00 73.62 239 LYS A C 1
ATOM 1771 O O . LYS A 1 279 ? 56.712 9.772 8.970 1.00 83.98 239 LYS A O 1
ATOM 1777 N N . VAL A 1 280 ? 57.625 9.045 6.998 1.00 68.81 240 VAL A N 1
ATOM 1778 C CA . VAL A 1 280 ? 58.251 10.251 6.463 1.00 72.04 240 VAL A CA 1
ATOM 1779 C C . VAL A 1 280 ? 57.220 11.376 6.309 1.00 73.92 240 VAL A C 1
ATOM 1780 O O . VAL A 1 280 ? 57.562 12.499 6.655 1.00 67.79 240 VAL A O 1
ATOM 1784 N N . PHE A 1 281 ? 56.015 11.118 5.745 1.00 65.00 241 PHE A N 1
ATOM 1785 C CA . PHE A 1 281 ? 55.101 12.224 5.470 1.00 53.53 241 PHE A CA 1
ATOM 1786 C C . PHE A 1 281 ? 54.427 12.640 6.781 1.00 58.69 241 PHE A C 1
ATOM 1787 O O . PHE A 1 281 ? 54.118 13.823 6.986 1.00 59.77 241 PHE A O 1
ATOM 1795 N N . ASP A 1 282 ? 54.266 11.669 7.679 1.00 49.21 242 ASP A N 1
ATOM 1796 C CA . ASP A 1 282 ? 53.572 11.853 8.950 1.00 60.08 242 ASP A CA 1
ATOM 1797 C C . ASP A 1 282 ? 54.559 12.336 10.034 1.00 54.78 242 ASP A C 1
ATOM 1798 O O . ASP A 1 282 ? 55.144 11.522 10.761 1.00 57.88 242 ASP A O 1
ATOM 1803 N N . ARG A 1 283 ? 54.784 13.664 10.083 1.00 62.21 243 ARG A N 1
ATOM 1804 C CA . ARG A 1 283 ? 55.824 14.324 10.879 1.00 66.19 243 ARG A CA 1
ATOM 1805 C C . ARG A 1 283 ? 55.621 14.012 12.372 1.00 62.78 243 ARG A C 1
ATOM 1806 O O . ARG A 1 283 ? 56.602 13.853 13.101 1.00 58.13 243 ARG A O 1
ATOM 1814 N N . ASP A 1 284 ? 54.371 13.809 12.832 1.00 57.62 244 ASP A N 1
ATOM 1815 C CA . ASP A 1 284 ? 54.187 13.566 14.272 1.00 70.78 244 ASP A CA 1
ATOM 1816 C C . ASP A 1 284 ? 53.773 12.149 14.633 1.00 68.33 244 ASP A C 1
ATOM 1817 O O . ASP A 1 284 ? 53.501 11.927 15.807 1.00 59.64 244 ASP A O 1
ATOM 1822 N N . ASN A 1 285 ? 53.653 11.237 13.646 1.00 61.97 245 ASN A N 1
ATOM 1823 C CA . ASN A 1 285 ? 53.576 9.803 13.921 1.00 62.14 245 ASN A CA 1
ATOM 1824 C C . ASN A 1 285 ? 52.248 9.437 14.586 1.00 61.42 245 ASN A C 1
ATOM 1825 O O . ASN A 1 285 ? 52.180 8.430 15.273 1.00 74.76 245 ASN A O 1
ATOM 1830 N N . ASP A 1 286 ? 51.195 10.248 14.380 1.00 69.47 246 ASP A N 1
ATOM 1831 C CA . ASP A 1 286 ? 49.848 9.958 14.886 1.00 73.31 246 ASP A CA 1
ATOM 1832 C C . ASP A 1 286 ? 49.191 8.858 14.035 1.00 82.04 246 ASP A C 1
ATOM 1833 O O . ASP A 1 286 ? 48.186 8.324 14.451 1.00 80.16 246 ASP A O 1
ATOM 1838 N N . GLY A 1 287 ? 49.710 8.569 12.821 1.00 84.60 247 GLY A N 1
ATOM 1839 C CA . GLY A 1 287 ? 49.072 7.691 11.845 1.00 79.36 247 GLY A CA 1
ATOM 1840 C C . GLY A 1 287 ? 48.179 8.405 10.815 1.00 74.25 247 GLY A C 1
ATOM 1841 O O . GLY A 1 287 ? 47.535 7.757 9.992 1.00 93.40 247 GLY A O 1
ATOM 1842 N N . PHE A 1 288 ? 48.166 9.736 10.823 1.00 65.85 248 PHE A N 1
ATOM 1843 C CA . PHE A 1 288 ? 47.389 10.529 9.882 1.00 63.61 248 PHE A CA 1
ATOM 1844 C C . PHE A 1 288 ? 48.341 11.499 9.192 1.00 68.55 248 PHE A C 1
ATOM 1845 O O . PHE A 1 288 ? 49.420 11.774 9.703 1.00 93.57 248 PHE A O 1
ATOM 1853 N N . ILE A 1 289 ? 47.937 11.991 8.023 1.00 74.26 249 ILE A N 1
ATOM 1854 C CA . ILE A 1 289 ? 48.710 12.950 7.253 1.00 73.62 249 ILE A CA 1
ATOM 1855 C C . ILE A 1 289 ? 47.752 14.094 6.959 1.00 70.44 249 ILE A C 1
ATOM 1856 O O . ILE A 1 289 ? 46.762 13.842 6.288 1.00 83.59 249 ILE A O 1
ATOM 1861 N N . VAL A 1 290 ? 48.045 15.314 7.448 1.00 66.78 250 VAL A N 1
ATOM 1862 C CA . VAL A 1 290 ? 47.062 16.401 7.559 1.00 65.01 250 VAL A CA 1
ATOM 1863 C C . VAL A 1 290 ? 47.597 17.537 6.699 1.00 69.25 250 VAL A C 1
ATOM 1864 O O . VAL A 1 290 ? 48.748 17.454 6.269 1.00 72.40 250 VAL A O 1
ATOM 1868 N N . ALA A 1 291 ? 46.759 18.555 6.444 1.00 65.32 251 ALA A N 1
ATOM 1869 C CA . ALA A 1 291 ? 47.071 19.705 5.606 1.00 79.00 251 ALA A CA 1
ATOM 1870 C C . ALA A 1 291 ? 48.497 20.214 5.841 1.00 88.79 251 ALA A C 1
ATOM 1871 O O . ALA A 1 291 ? 49.247 20.453 4.860 1.00 75.30 251 ALA A O 1
ATOM 1873 N N . ALA A 1 292 ? 48.846 20.333 7.149 1.00 59.42 252 ALA A N 1
ATOM 1874 C CA . ALA A 1 292 ? 50.081 20.976 7.603 1.00 59.74 252 ALA A CA 1
ATOM 1875 C C . ALA A 1 292 ? 51.248 20.137 7.094 1.00 65.97 252 ALA A C 1
ATOM 1876 O O . ALA A 1 292 ? 52.272 20.691 6.703 1.00 73.41 252 ALA A O 1
ATOM 1878 N N . GLU A 1 293 ? 51.052 18.799 7.100 1.00 62.13 253 GLU A N 1
ATOM 1879 C CA . GLU A 1 293 ? 52.025 17.810 6.662 1.00 66.63 253 GLU A CA 1
ATOM 1880 C C . GLU A 1 293 ? 52.131 17.753 5.119 1.00 73.83 253 GLU A C 1
ATOM 1881 O O . GLU A 1 293 ? 53.249 17.643 4.609 1.00 72.89 253 GLU A O 1
ATOM 1887 N N . LEU A 1 294 ? 50.997 17.853 4.382 1.00 68.87 254 LEU A N 1
ATOM 1888 C CA . LEU A 1 294 ? 51.006 17.908 2.923 1.00 74.86 254 LEU A CA 1
ATOM 1889 C C . LEU A 1 294 ? 51.796 19.129 2.448 1.00 70.72 254 LEU A C 1
ATOM 1890 O O . LEU A 1 294 ? 52.621 18.994 1.538 1.00 85.31 254 LEU A O 1
ATOM 1895 N N . ARG A 1 295 ? 51.639 20.252 3.160 1.00 69.79 255 ARG A N 1
ATOM 1896 C CA . ARG A 1 295 ? 52.328 21.510 2.880 1.00 76.45 255 ARG A CA 1
ATOM 1897 C C . ARG A 1 295 ? 53.830 21.406 3.085 1.00 73.81 255 ARG A C 1
ATOM 1898 O O . ARG A 1 295 ? 54.556 21.984 2.282 1.00 74.24 255 ARG A O 1
ATOM 1906 N N . HIS A 1 296 ? 54.257 20.672 4.133 1.00 68.67 256 HIS A N 1
ATOM 1907 C CA . HIS A 1 296 ? 55.666 20.515 4.483 1.00 68.13 256 HIS A CA 1
ATOM 1908 C C . HIS A 1 296 ? 56.327 19.717 3.359 1.00 72.80 256 HIS A C 1
ATOM 1909 O O . HIS A 1 296 ? 57.386 20.071 2.818 1.00 75.52 256 HIS A O 1
ATOM 1916 N N . ALA A 1 297 ? 55.618 18.655 2.991 1.00 60.90 257 ALA A N 1
ATOM 1917 C CA . ALA A 1 297 ? 56.019 17.795 1.896 1.00 74.19 257 ALA A CA 1
ATOM 1918 C C . ALA A 1 297 ? 56.071 18.592 0.593 1.00 69.57 257 ALA A C 1
ATOM 1919 O O . ALA A 1 297 ? 57.137 18.636 0.006 1.00 66.95 257 ALA A O 1
ATOM 1921 N N . MET A 1 298 ? 54.987 19.304 0.227 1.00 69.86 258 MET A N 1
ATOM 1922 C CA . MET A 1 298 ? 54.975 20.093 -1.002 1.00 71.78 258 MET A CA 1
ATOM 1923 C C . MET A 1 298 ? 56.057 21.174 -1.008 1.00 68.91 258 MET A C 1
ATOM 1924 O O . MET A 1 298 ? 56.682 21.385 -2.035 1.00 72.69 258 MET A O 1
ATOM 1929 N N . THR A 1 299 ? 56.350 21.824 0.123 1.00 77.26 259 THR A N 1
ATOM 1930 C CA . THR A 1 299 ? 57.354 22.871 0.000 1.00 75.94 259 THR A CA 1
ATOM 1931 C C . THR A 1 299 ? 58.721 22.256 -0.324 1.00 72.60 259 THR A C 1
ATOM 1932 O O . THR A 1 299 ? 59.470 22.886 -1.039 1.00 79.29 259 THR A O 1
ATOM 1936 N N . SER A 1 300 ? 59.039 21.021 0.100 1.00 76.66 260 SER A N 1
ATOM 1937 C CA . SER A 1 300 ? 60.404 20.539 -0.126 1.00 84.43 260 SER A CA 1
ATOM 1938 C C . SER A 1 300 ? 60.705 20.103 -1.567 1.00 82.80 260 SER A C 1
ATOM 1939 O O . SER A 1 300 ? 61.868 19.931 -1.954 1.00 81.83 260 SER A O 1
ATOM 1942 N N . ILE A 1 301 ? 59.654 20.064 -2.378 1.00 73.15 261 ILE A N 1
ATOM 1943 C CA . ILE A 1 301 ? 59.703 19.756 -3.803 1.00 81.52 261 ILE A CA 1
ATOM 1944 C C . ILE A 1 301 ? 59.389 21.049 -4.582 1.00 92.39 261 ILE A C 1
ATOM 1945 O O . ILE A 1 301 ? 59.063 21.021 -5.770 1.00 79.92 261 ILE A O 1
ATOM 1950 N N . GLY A 1 302 ? 59.508 22.206 -3.888 1.00 96.18 262 GLY A N 1
ATOM 1951 C CA . GLY A 1 302 ? 59.375 23.574 -4.400 1.00 99.74 262 GLY A CA 1
ATOM 1952 C C . GLY A 1 302 ? 57.994 23.988 -4.950 1.00 101.82 262 GLY A C 1
ATOM 1953 O O . GLY A 1 302 ? 57.944 24.797 -5.878 1.00 92.83 262 GLY A O 1
ATOM 1954 N N . GLU A 1 303 ? 56.895 23.511 -4.326 1.00 87.69 263 GLU A N 1
ATOM 1955 C CA . GLU A 1 303 ? 55.506 23.620 -4.765 1.00 79.21 263 GLU A CA 1
ATOM 1956 C C . GLU A 1 303 ? 54.652 24.290 -3.676 1.00 91.66 263 GLU A C 1
ATOM 1957 O O . GLU A 1 303 ? 54.921 24.147 -2.482 1.00 95.57 263 GLU A O 1
ATOM 1963 N N . GLU A 1 304 ? 53.596 25.017 -4.071 1.00 101.97 264 GLU A N 1
ATOM 1964 C CA . GLU A 1 304 ? 53.048 26.017 -3.165 1.00 102.34 264 GLU A CA 1
ATOM 1965 C C . GLU A 1 304 ? 51.810 25.577 -2.383 1.00 105.91 264 GLU A C 1
ATOM 1966 O O . GLU A 1 304 ? 51.948 25.205 -1.208 1.00 138.19 264 GLU A O 1
ATOM 1972 N N . LEU A 1 305 ? 50.634 25.649 -3.015 1.00 82.93 265 LEU A N 1
ATOM 1973 C CA . LEU A 1 305 ? 49.320 25.238 -2.497 1.00 98.69 265 LEU A CA 1
ATOM 1974 C C . LEU A 1 305 ? 48.559 26.331 -1.730 1.00 108.10 265 LEU A C 1
ATOM 1975 O O . LEU A 1 305 ? 48.901 26.673 -0.587 1.00 97.46 265 LEU A O 1
ATOM 1980 N N . THR A 1 306 ? 47.449 26.787 -2.338 1.00 112.34 266 THR A N 1
ATOM 1981 C CA . THR A 1 306 ? 46.348 27.486 -1.671 1.00 105.23 266 THR A CA 1
ATOM 1982 C C . THR A 1 306 ? 45.592 26.503 -0.769 1.00 98.98 266 THR A C 1
ATOM 1983 O O . THR A 1 306 ? 45.783 25.291 -0.906 1.00 95.86 266 THR A O 1
ATOM 1987 N N . ASP A 1 307 ? 44.685 27.024 0.080 1.00 100.44 267 ASP A N 1
ATOM 1988 C CA . ASP A 1 307 ? 43.846 26.209 0.959 1.00 107.02 267 ASP A CA 1
ATOM 1989 C C . ASP A 1 307 ? 42.910 25.281 0.179 1.00 103.23 267 ASP A C 1
ATOM 1990 O O . ASP A 1 307 ? 42.678 24.167 0.638 1.00 109.02 267 ASP A O 1
ATOM 1995 N N . ASP A 1 308 ? 42.398 25.727 -0.982 1.00 110.72 268 ASP A N 1
ATOM 1996 C CA . ASP A 1 308 ? 41.521 24.936 -1.846 1.00 120.71 268 ASP A CA 1
ATOM 1997 C C . ASP A 1 308 ? 42.289 23.760 -2.456 1.00 125.18 268 ASP A C 1
ATOM 1998 O O . ASP A 1 308 ? 41.801 22.624 -2.484 1.00 107.40 268 ASP A O 1
ATOM 2003 N N . GLU A 1 309 ? 43.489 24.061 -2.972 1.00 113.18 269 GLU A N 1
ATOM 2004 C CA . GLU A 1 309 ? 44.394 23.073 -3.530 1.00 107.98 269 GLU A CA 1
ATOM 2005 C C . GLU A 1 309 ? 44.666 21.964 -2.506 1.00 113.19 269 GLU A C 1
ATOM 2006 O O . GLU A 1 309 ? 44.489 20.797 -2.848 1.00 115.63 269 GLU A O 1
ATOM 2012 N N . VAL A 1 310 ? 45.000 22.335 -1.250 1.00 98.86 270 VAL A N 1
ATOM 2013 C CA . VAL A 1 310 ? 45.197 21.397 -0.144 1.00 88.74 270 VAL A CA 1
ATOM 2014 C C . VAL A 1 310 ? 43.951 20.556 0.125 1.00 78.39 270 VAL A C 1
ATOM 2015 O O . VAL A 1 310 ? 44.101 19.356 0.295 1.00 92.43 270 VAL A O 1
ATOM 2019 N N . ASP A 1 311 ? 42.756 21.159 0.220 1.00 91.23 271 ASP A N 1
ATOM 2020 C CA . ASP A 1 311 ? 41.523 20.426 0.523 1.00 104.77 271 ASP A CA 1
ATOM 2021 C C . ASP A 1 311 ? 41.241 19.363 -0.540 1.00 103.46 271 ASP A C 1
ATOM 2022 O O . ASP A 1 311 ? 40.727 18.288 -0.219 1.00 98.64 271 ASP A O 1
ATOM 2027 N N . GLU A 1 312 ? 41.601 19.685 -1.795 1.00 95.14 272 GLU A N 1
ATOM 2028 C CA . GLU A 1 312 ? 41.302 18.871 -2.966 1.00 111.25 272 GLU A CA 1
ATOM 2029 C C . GLU A 1 312 ? 42.133 17.592 -2.866 1.00 110.23 272 GLU A C 1
ATOM 2030 O O . GLU A 1 312 ? 41.594 16.477 -2.950 1.00 92.29 272 GLU A O 1
ATOM 2036 N N . MET A 1 313 ? 43.432 17.816 -2.593 1.00 101.29 273 MET A N 1
ATOM 2037 C CA . MET A 1 313 ? 44.439 16.820 -2.264 1.00 83.67 273 MET A CA 1
ATOM 2038 C C . MET A 1 313 ? 43.966 15.860 -1.174 1.00 77.13 273 MET A C 1
ATOM 2039 O O . MET A 1 313 ? 44.197 14.655 -1.326 1.00 77.77 273 MET A O 1
ATOM 2044 N N . ILE A 1 314 ? 43.293 16.382 -0.120 1.00 79.50 274 ILE A N 1
ATOM 2045 C CA . ILE A 1 314 ? 42.747 15.535 0.943 1.00 82.44 274 ILE A CA 1
ATOM 2046 C C . ILE A 1 314 ? 41.599 14.688 0.387 1.00 77.05 274 ILE A C 1
ATOM 2047 O O . ILE A 1 314 ? 41.661 13.472 0.556 1.00 87.24 274 ILE A O 1
ATOM 2052 N N . ARG A 1 315 ? 40.590 15.310 -0.266 1.00 91.68 275 ARG A N 1
ATOM 2053 C CA . ARG A 1 315 ? 39.357 14.630 -0.683 1.00 103.76 275 ARG A CA 1
ATOM 2054 C C . ARG A 1 315 ? 39.680 13.554 -1.720 1.00 99.13 275 ARG A C 1
ATOM 2055 O O . ARG A 1 315 ? 39.070 12.478 -1.719 1.00 101.47 275 ARG A O 1
ATOM 2063 N N . GLU A 1 316 ? 40.682 13.871 -2.557 1.00 92.71 276 GLU A N 1
ATOM 2064 C CA . GLU A 1 316 ? 41.371 12.982 -3.483 1.00 100.86 276 GLU A CA 1
ATOM 2065 C C . GLU A 1 316 ? 41.884 11.711 -2.788 1.00 103.58 276 GLU A C 1
ATOM 2066 O O . GLU A 1 316 ? 41.606 10.608 -3.258 1.00 95.51 276 GLU A O 1
ATOM 2072 N N . ALA A 1 317 ? 42.627 11.842 -1.674 1.00 99.15 277 ALA A N 1
ATOM 2073 C CA . ALA A 1 317 ? 43.107 10.638 -0.990 1.00 91.34 277 ALA A CA 1
ATOM 2074 C C . ALA A 1 317 ? 42.086 10.062 -0.007 1.00 73.69 277 ALA A C 1
ATOM 2075 O O . ALA A 1 317 ? 42.229 8.903 0.374 1.00 88.21 277 ALA A O 1
ATOM 2077 N N . ASP A 1 318 ? 41.094 10.865 0.422 1.00 81.36 278 ASP A N 1
ATOM 2078 C CA . ASP A 1 318 ? 40.183 10.496 1.506 1.00 103.16 278 ASP A CA 1
ATOM 2079 C C . ASP A 1 318 ? 38.992 9.657 1.017 1.00 102.74 278 ASP A C 1
ATOM 2080 O O . ASP A 1 318 ? 38.132 10.141 0.276 1.00 122.12 278 ASP A O 1
ATOM 2085 N N . GLN A 1 319 ? 38.979 8.399 1.484 1.00 80.63 279 GLN A N 1
ATOM 2086 C CA . GLN A 1 319 ? 38.214 7.259 0.982 1.00 102.56 279 GLN A CA 1
ATOM 2087 C C . GLN A 1 319 ? 37.510 6.606 2.172 1.00 110.58 279 GLN A C 1
ATOM 2088 O O . GLN A 1 319 ? 37.705 5.416 2.432 1.00 119.05 279 GLN A O 1
ATOM 2094 N N . ASP A 1 320 ? 36.768 7.447 2.915 1.00 99.94 280 ASP A N 1
ATOM 2095 C CA . ASP A 1 320 ? 35.960 7.159 4.099 1.00 116.26 280 ASP A CA 1
ATOM 2096 C C . ASP A 1 320 ? 35.474 8.469 4.739 1.00 136.46 280 ASP A C 1
ATOM 2097 O O . ASP A 1 320 ? 34.953 8.447 5.855 1.00 141.06 280 ASP A O 1
ATOM 2102 N N . GLY A 1 321 ? 35.710 9.610 4.058 1.00 133.03 281 GLY A N 1
ATOM 2103 C CA . GLY A 1 321 ? 35.030 10.888 4.269 1.00 116.97 281 GLY A CA 1
ATOM 2104 C C . GLY A 1 321 ? 35.318 11.623 5.585 1.00 134.18 281 GLY A C 1
ATOM 2105 O O . GLY A 1 321 ? 34.795 12.730 5.760 1.00 122.72 281 GLY A O 1
ATOM 2106 N N . ASP A 1 322 ? 36.163 11.029 6.462 1.00 139.63 282 ASP A N 1
ATOM 2107 C CA . ASP A 1 322 ? 36.480 11.463 7.825 1.00 126.38 282 ASP A CA 1
ATOM 2108 C C . ASP A 1 322 ? 37.169 12.839 7.873 1.00 116.72 282 ASP A C 1
ATOM 2109 O O . ASP A 1 322 ? 37.032 13.530 8.876 1.00 129.95 282 ASP A O 1
ATOM 2114 N N . GLY A 1 323 ? 37.907 13.234 6.818 1.00 102.18 283 GLY A N 1
ATOM 2115 C CA . GLY A 1 323 ? 38.684 14.473 6.774 1.00 83.11 283 GLY A CA 1
ATOM 2116 C C . GLY A 1 323 ? 40.196 14.230 6.859 1.00 105.59 283 GLY A C 1
ATOM 2117 O O . GLY A 1 323 ? 40.971 15.140 6.582 1.00 94.48 283 GLY A O 1
ATOM 2118 N N . ARG A 1 324 ? 40.611 12.987 7.176 1.00 124.91 284 ARG A N 1
ATOM 2119 C CA . ARG A 1 324 ? 41.999 12.583 7.402 1.00 124.56 284 ARG A CA 1
ATOM 2120 C C . ARG A 1 324 ? 42.458 11.592 6.318 1.00 117.51 284 ARG A C 1
ATOM 2121 O O . ARG A 1 324 ? 41.630 10.851 5.763 1.00 110.35 284 ARG A O 1
ATOM 2129 N N . ILE A 1 325 ? 43.786 11.573 6.045 1.00 81.27 285 ILE A N 1
ATOM 2130 C CA . ILE A 1 325 ? 44.473 10.591 5.206 1.00 67.39 285 ILE A CA 1
ATOM 2131 C C . ILE A 1 325 ? 45.234 9.626 6.113 1.00 69.50 285 ILE A C 1
ATOM 2132 O O . ILE A 1 325 ? 46.263 10.016 6.685 1.00 85.00 285 ILE A O 1
ATOM 2137 N N . ASP A 1 326 ? 44.795 8.361 6.190 1.00 65.27 286 ASP A N 1
ATOM 2138 C CA . ASP A 1 326 ? 45.573 7.353 6.918 1.00 65.67 286 ASP A CA 1
ATOM 2139 C C . ASP A 1 326 ? 46.549 6.635 5.977 1.00 64.58 286 ASP A C 1
ATOM 2140 O O . ASP A 1 326 ? 46.580 6.920 4.774 1.00 67.38 286 ASP A O 1
ATOM 2145 N N . TYR A 1 327 ? 47.313 5.687 6.549 1.00 55.63 287 TYR A N 1
ATOM 2146 C CA . TYR A 1 327 ? 48.314 4.906 5.850 1.00 72.37 287 TYR A CA 1
ATOM 2147 C C . TYR A 1 327 ? 47.718 4.060 4.712 1.00 80.56 287 TYR A C 1
ATOM 2148 O O . TYR A 1 327 ? 48.298 4.022 3.615 1.00 72.40 287 TYR A O 1
ATOM 2157 N N . ASN A 1 328 ? 46.599 3.368 4.984 1.00 75.12 288 ASN A N 1
ATOM 2158 C CA . ASN A 1 328 ? 45.880 2.596 3.964 1.00 82.16 288 ASN A CA 1
ATOM 2159 C C . ASN A 1 328 ? 45.460 3.494 2.799 1.00 78.30 288 ASN A C 1
ATOM 2160 O O . ASN A 1 328 ? 45.742 3.121 1.662 1.00 75.18 288 ASN A O 1
ATOM 2165 N N . GLU A 1 329 ? 44.924 4.697 3.100 1.00 60.20 289 GLU A N 1
ATOM 2166 C CA . GLU A 1 329 ? 44.460 5.612 2.068 1.00 74.29 289 GLU A CA 1
ATOM 2167 C C . GLU A 1 329 ? 45.626 6.172 1.270 1.00 72.43 289 GLU A C 1
ATOM 2168 O O . GLU A 1 329 ? 45.469 6.411 0.086 1.00 76.13 289 GLU A O 1
ATOM 2174 N N . PHE A 1 330 ? 46.769 6.341 1.942 1.00 82.47 290 PHE A N 1
ATOM 2175 C CA . PHE A 1 330 ? 47.966 6.932 1.391 1.00 63.70 290 PHE A CA 1
ATOM 2176 C C . PHE A 1 330 ? 48.609 5.936 0.436 1.00 75.26 290 PHE A C 1
ATOM 2177 O O . PHE A 1 330 ? 49.068 6.344 -0.639 1.00 73.62 290 PHE A O 1
ATOM 2185 N N . VAL A 1 331 ? 48.586 4.645 0.818 1.00 68.76 291 VAL A N 1
ATOM 2186 C CA . VAL A 1 331 ? 49.057 3.549 -0.031 1.00 75.15 291 VAL A CA 1
ATOM 2187 C C . VAL A 1 331 ? 48.168 3.437 -1.276 1.00 70.26 291 VAL A C 1
ATOM 2188 O O . VAL A 1 331 ? 48.688 3.400 -2.386 1.00 79.36 291 VAL A O 1
ATOM 2192 N N . GLN A 1 332 ? 46.848 3.517 -1.082 1.00 73.95 292 GLN A N 1
ATOM 2193 C CA . GLN A 1 332 ? 45.872 3.421 -2.152 1.00 80.43 292 GLN A CA 1
ATOM 2194 C C . GLN A 1 332 ? 46.034 4.511 -3.190 1.00 74.38 292 GLN A C 1
ATOM 2195 O O . GLN A 1 332 ? 46.103 4.164 -4.365 1.00 80.81 292 GLN A O 1
ATOM 2201 N N . LEU A 1 333 ? 46.233 5.758 -2.756 1.00 66.01 293 LEU A N 1
ATOM 2202 C CA . LEU A 1 333 ? 46.380 6.865 -3.697 1.00 74.69 293 LEU A CA 1
ATOM 2203 C C . LEU A 1 333 ? 47.610 6.656 -4.589 1.00 76.07 293 LEU A C 1
ATOM 2204 O O . LEU A 1 333 ? 47.688 7.141 -5.725 1.00 89.03 293 LEU A O 1
ATOM 2209 N N . LYS A 1 334 ? 48.591 5.931 -4.058 1.00 80.61 294 LYS A N 1
ATOM 2210 C CA . LYS A 1 334 ? 49.824 5.793 -4.796 1.00 79.35 294 LYS A CA 1
ATOM 2211 C C . LYS A 1 334 ? 49.760 4.604 -5.739 1.00 72.64 294 LYS A C 1
ATOM 2212 O O . LYS A 1 334 ? 50.416 4.604 -6.770 1.00 80.83 294 LYS A O 1
ATOM 2218 N N . MET A 1 335 ? 49.003 3.600 -5.321 1.00 67.92 295 MET A N 1
ATOM 2219 C CA . MET A 1 335 ? 48.806 2.342 -6.010 1.00 81.95 295 MET A CA 1
ATOM 2220 C C . MET A 1 335 ? 47.793 2.432 -7.161 1.00 81.87 295 MET A C 1
ATOM 2221 O O . MET A 1 335 ? 47.809 1.514 -7.954 1.00 91.28 295 MET A O 1
ATOM 2226 N N . GLN A 1 336 ? 46.985 3.505 -7.309 1.00 103.70 296 GLN A N 1
ATOM 2227 C CA . GLN A 1 336 ? 45.707 3.530 -8.045 1.00 113.58 296 GLN A CA 1
ATOM 2228 C C . GLN A 1 336 ? 45.649 2.834 -9.424 1.00 130.87 296 GLN A C 1
ATOM 2229 O O . GLN A 1 336 ? 45.341 1.637 -9.474 1.00 123.86 296 GLN A O 1
ATOM 2235 N N . LYS A 1 337 ? 45.796 3.574 -10.548 1.00 137.67 297 LYS A N 1
ATOM 2236 C CA . LYS A 1 337 ? 45.587 3.064 -11.912 1.00 119.91 297 LYS A CA 1
ATOM 2237 C C . LYS A 1 337 ? 45.935 4.153 -12.942 1.00 115.11 297 LYS A C 1
ATOM 2238 O O . LYS A 1 337 ? 45.131 5.110 -13.099 1.00 118.66 297 LYS A O 1
ATOM 2240 N N . SER A 1 345 ? 43.436 16.001 -8.518 1.00 101.75 305 SER A N 1
ATOM 2241 C CA . SER A 1 345 ? 43.517 15.578 -9.949 1.00 130.20 305 SER A CA 1
ATOM 2242 C C . SER A 1 345 ? 44.699 16.261 -10.641 1.00 125.79 305 SER A C 1
ATOM 2243 O O . SER A 1 345 ? 45.600 15.568 -11.123 1.00 124.56 305 SER A O 1
ATOM 2246 N N . GLY A 1 346 ? 44.709 17.609 -10.640 1.00 113.36 306 GLY A N 1
ATOM 2247 C CA . GLY A 1 346 ? 45.951 18.372 -10.587 1.00 108.73 306 GLY A CA 1
ATOM 2248 C C . GLY A 1 346 ? 46.763 17.970 -9.348 1.00 100.86 306 GLY A C 1
ATOM 2249 O O . GLY A 1 346 ? 47.983 17.807 -9.415 1.00 81.52 306 GLY A O 1
ATOM 2250 N N . MET A 1 347 ? 46.031 17.718 -8.252 1.00 80.16 307 MET A N 1
ATOM 2251 C CA . MET A 1 347 ? 46.572 17.563 -6.923 1.00 83.38 307 MET A CA 1
ATOM 2252 C C . MET A 1 347 ? 47.085 16.144 -6.715 1.00 84.37 307 MET A C 1
ATOM 2253 O O . MET A 1 347 ? 48.184 15.998 -6.174 1.00 81.82 307 MET A O 1
ATOM 2258 N N . ARG A 1 348 ? 46.299 15.141 -7.145 1.00 69.67 308 ARG A N 1
ATOM 2259 C CA . ARG A 1 348 ? 46.696 13.731 -7.157 1.00 72.02 308 ARG A CA 1
ATOM 2260 C C . ARG A 1 348 ? 48.140 13.597 -7.646 1.00 79.69 308 ARG A C 1
ATOM 2261 O O . ARG A 1 348 ? 49.034 13.257 -6.870 1.00 92.61 308 ARG A O 1
ATOM 2269 N N . ARG A 1 349 ? 48.349 13.989 -8.907 1.00 74.79 309 ARG A N 1
ATOM 2270 C CA . ARG A 1 349 ? 49.588 14.022 -9.676 1.00 77.94 309 ARG A CA 1
ATOM 2271 C C . ARG A 1 349 ? 50.753 14.638 -8.879 1.00 70.17 309 ARG A C 1
ATOM 2272 O O . ARG A 1 349 ? 51.857 14.080 -8.889 1.00 70.55 309 ARG A O 1
ATOM 2280 N N . LEU A 1 350 ? 50.503 15.767 -8.187 1.00 73.82 310 LEU A N 1
ATOM 2281 C CA . LEU A 1 350 ? 51.464 16.478 -7.344 1.00 76.70 310 LEU A CA 1
ATOM 2282 C C . LEU A 1 350 ? 51.907 15.661 -6.132 1.00 72.42 310 LEU A C 1
ATOM 2283 O O . LEU A 1 350 ? 53.104 15.617 -5.824 1.00 69.08 310 LEU A O 1
ATOM 2288 N N . LEU A 1 351 ? 50.958 14.926 -5.548 1.00 53.50 311 LEU A N 1
ATOM 2289 C CA . LEU A 1 351 ? 51.220 14.169 -4.350 1.00 65.62 311 LEU A CA 1
ATOM 2290 C C . LEU A 1 351 ? 52.063 12.947 -4.726 1.00 67.71 311 LEU A C 1
ATOM 2291 O O . LEU A 1 351 ? 53.074 12.611 -4.069 1.00 60.81 311 LEU A O 1
ATOM 2296 N N . LYS A 1 352 ? 51.666 12.332 -5.842 1.00 66.00 312 LYS A N 1
ATOM 2297 C CA . LYS A 1 352 ? 52.331 11.137 -6.315 1.00 61.32 312 LYS A CA 1
ATOM 2298 C C . LYS A 1 352 ? 53.789 11.463 -6.612 1.00 61.60 312 LYS A C 1
ATOM 2299 O O . LYS A 1 352 ? 54.683 10.697 -6.241 1.00 73.15 312 LYS A O 1
ATOM 2305 N N . LYS A 1 353 ? 54.023 12.679 -7.113 1.00 60.11 313 LYS A N 1
ATOM 2306 C CA . LYS A 1 353 ? 55.371 13.138 -7.409 1.00 59.69 313 LYS A CA 1
ATOM 2307 C C . LYS A 1 353 ? 56.194 13.324 -6.117 1.00 55.22 313 LYS A C 1
ATOM 2308 O O . LYS A 1 353 ? 57.389 13.000 -6.082 1.00 62.63 313 LYS A O 1
ATOM 2314 N N . ALA A 1 354 ? 55.571 13.819 -5.042 1.00 58.32 314 ALA A N 1
ATOM 2315 C CA . ALA A 1 354 ? 56.274 14.037 -3.774 1.00 53.34 314 ALA A CA 1
ATOM 2316 C C . ALA A 1 354 ? 56.620 12.677 -3.178 1.00 49.96 314 ALA A C 1
ATOM 2317 O O . ALA A 1 354 ? 57.774 12.452 -2.831 1.00 61.18 314 ALA A O 1
ATOM 2319 N N . ILE A 1 355 ? 55.647 11.761 -3.165 1.00 44.88 315 ILE A N 1
ATOM 2320 C CA . ILE A 1 355 ? 55.884 10.388 -2.753 1.00 52.67 315 ILE A CA 1
ATOM 2321 C C . ILE A 1 355 ? 57.061 9.771 -3.526 1.00 60.40 315 ILE A C 1
ATOM 2322 O O . ILE A 1 355 ? 57.984 9.251 -2.894 1.00 65.74 315 ILE A O 1
ATOM 2327 N N . ASP A 1 356 ? 57.076 9.922 -4.864 1.00 53.98 316 ASP A N 1
ATOM 2328 C CA . ASP A 1 356 ? 58.039 9.262 -5.733 1.00 50.08 316 ASP A CA 1
ATOM 2329 C C . ASP A 1 356 ? 59.429 9.886 -5.606 1.00 53.60 316 ASP A C 1
ATOM 2330 O O . ASP A 1 356 ? 60.459 9.223 -5.894 1.00 53.30 316 ASP A O 1
ATOM 2335 N N . THR A 1 357 ? 59.455 11.166 -5.210 1.00 42.18 317 THR A N 1
ATOM 2336 C CA . THR A 1 357 ? 60.727 11.839 -4.963 1.00 56.08 317 THR A CA 1
ATOM 2337 C C . THR A 1 357 ? 61.465 11.179 -3.787 1.00 55.37 317 THR A C 1
ATOM 2338 O O . THR A 1 357 ? 62.694 10.977 -3.813 1.00 57.45 317 THR A O 1
ATOM 2342 N N . VAL A 1 358 ? 60.692 10.900 -2.732 1.00 54.18 318 VAL A N 1
ATOM 2343 C CA . VAL A 1 358 ? 61.178 10.209 -1.550 1.00 56.13 318 VAL A CA 1
ATOM 2344 C C . VAL A 1 358 ? 61.567 8.778 -1.960 1.00 55.55 318 VAL A C 1
ATOM 2345 O O . VAL A 1 358 ? 62.605 8.298 -1.567 1.00 49.65 318 VAL A O 1
ATOM 2349 N N . ARG A 1 359 ? 60.747 8.076 -2.744 1.00 50.41 319 ARG A N 1
ATOM 2350 C CA . ARG A 1 359 ? 61.040 6.727 -3.212 1.00 46.73 319 ARG A CA 1
ATOM 2351 C C . ARG A 1 359 ? 62.347 6.669 -4.011 1.00 50.28 319 ARG A C 1
ATOM 2352 O O . ARG A 1 359 ? 63.177 5.771 -3.820 1.00 58.11 319 ARG A O 1
ATOM 2360 N N . ALA A 1 360 ? 62.601 7.724 -4.771 1.00 52.14 320 ALA A N 1
ATOM 2361 C CA . ALA A 1 360 ? 63.724 7.789 -5.684 1.00 56.42 320 ALA A CA 1
ATOM 2362 C C . ALA A 1 360 ? 64.994 7.868 -4.860 1.00 48.69 320 ALA A C 1
ATOM 2363 O O . ALA A 1 360 ? 65.887 7.035 -5.067 1.00 59.37 320 ALA A O 1
ATOM 2365 N N . ILE A 1 361 ? 65.100 8.947 -4.048 1.00 50.26 321 ILE A N 1
ATOM 2366 C CA . ILE A 1 361 ? 66.093 9.126 -2.997 1.00 52.21 321 ILE A CA 1
ATOM 2367 C C . ILE A 1 361 ? 65.778 7.961 -2.072 1.00 60.73 321 ILE A C 1
ATOM 2368 O O . ILE A 1 361 ? 64.636 7.776 -1.699 1.00 73.82 321 ILE A O 1
ATOM 2373 N N . ASN A 1 362 ? 66.689 7.097 -1.737 1.00 52.94 322 ASN A N 1
ATOM 2374 C CA . ASN A 1 362 ? 66.166 5.959 -0.951 1.00 62.26 322 ASN A CA 1
ATOM 2375 C C . ASN A 1 362 ? 66.437 4.784 -1.848 1.00 62.22 322 ASN A C 1
ATOM 2376 O O . ASN A 1 362 ? 67.371 4.096 -1.477 1.00 60.57 322 ASN A O 1
ATOM 2381 N N . ARG A 1 363 ? 65.731 4.630 -3.010 1.00 54.07 323 ARG A N 1
ATOM 2382 C CA . ARG A 1 363 ? 66.267 3.700 -4.004 1.00 61.49 323 ARG A CA 1
ATOM 2383 C C . ARG A 1 363 ? 67.727 4.054 -4.334 1.00 57.01 323 ARG A C 1
ATOM 2384 O O . ARG A 1 363 ? 68.599 3.185 -4.338 1.00 67.27 323 ARG A O 1
ATOM 2392 N N . LEU A 1 364 ? 68.023 5.344 -4.470 1.00 54.50 324 LEU A N 1
ATOM 2393 C CA . LEU A 1 364 ? 69.408 5.751 -4.682 1.00 52.71 324 LEU A CA 1
ATOM 2394 C C . LEU A 1 364 ? 70.281 5.429 -3.466 1.00 66.52 324 LEU A C 1
ATOM 2395 O O . LEU A 1 364 ? 71.425 5.020 -3.6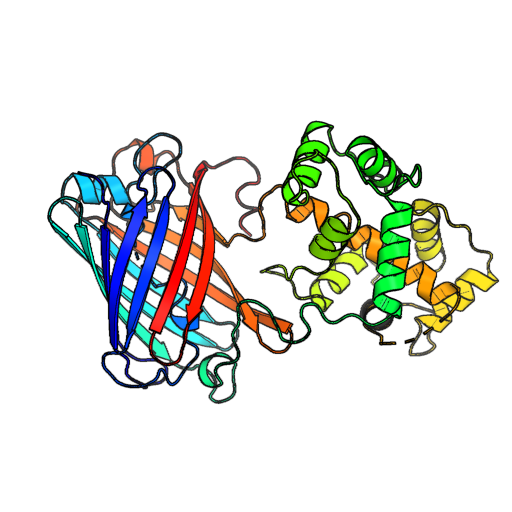25 1.00 76.52 324 LEU A O 1
ATOM 2400 N N . ARG A 1 365 ? 69.732 5.524 -2.248 1.00 73.26 325 ARG A N 1
ATOM 2401 C CA . ARG A 1 365 ? 70.561 5.216 -1.087 1.00 63.13 325 ARG A CA 1
ATOM 2402 C C . ARG A 1 365 ? 70.780 3.729 -0.802 1.00 62.77 325 ARG A C 1
ATOM 2403 O O . ARG A 1 365 ? 71.896 3.395 -0.457 1.00 72.01 325 ARG A O 1
ATOM 2411 N N . GLU A 1 366 ? 69.736 2.888 -0.892 1.00 70.28 326 GLU A N 1
ATOM 2412 C CA . GLU A 1 366 ? 69.698 1.421 -0.861 1.00 77.51 326 GLU A CA 1
ATOM 2413 C C . GLU A 1 366 ? 70.359 0.716 -2.059 1.00 82.86 326 GLU A C 1
ATOM 2414 O O . GLU A 1 366 ? 70.102 -0.453 -2.284 1.00 117.79 326 GLU A O 1
ATOM 2420 N N . GLY A 1 367 ? 71.164 1.395 -2.882 1.00 92.78 327 GLY A N 1
ATOM 2421 C CA . GLY A 1 367 ? 71.961 0.704 -3.886 1.00 79.40 327 GLY A CA 1
ATOM 2422 C C . GLY A 1 367 ? 73.440 0.712 -3.483 1.00 109.95 327 GLY A C 1
ATOM 2423 O O . GLY A 1 367 ? 74.158 -0.260 -3.751 1.00 101.92 327 GLY A O 1
ATOM 2424 N N . MET A 1 368 ? 73.860 1.802 -2.795 1.00 104.66 328 MET A N 1
ATOM 2425 C CA . MET A 1 368 ? 75.253 2.119 -2.496 1.00 108.43 328 MET A CA 1
ATOM 2426 C C . MET A 1 368 ? 75.867 1.212 -1.415 1.00 140.65 328 MET A C 1
ATOM 2427 O O . MET A 1 368 ? 76.948 0.664 -1.639 1.00 165.25 328 MET A O 1
ATOM 2432 N N . TYR A 1 369 ? 75.199 1.082 -0.250 1.00 156.66 329 TYR A N 1
ATOM 2433 C CA . TYR A 1 369 ? 75.474 0.089 0.789 1.00 140.54 329 TYR A CA 1
ATOM 2434 C C . TYR A 1 369 ? 74.781 -1.227 0.387 1.00 152.21 329 TYR A C 1
ATOM 2435 O O . TYR A 1 369 ? 73.835 -1.673 1.058 1.00 99.77 329 TYR A O 1
ATOM 2437 N N . PHE A 1 370 ? 75.327 -1.835 -0.703 1.00 165.97 330 PHE A N 1
ATOM 2438 C CA . PHE A 1 370 ? 74.791 -2.852 -1.620 1.00 147.77 330 PHE A CA 1
ATOM 2439 C C . PHE A 1 370 ? 73.747 -3.757 -0.942 1.00 147.28 330 PHE A C 1
ATOM 2440 O O . PHE A 1 370 ? 74.103 -4.837 -0.480 1.00 173.43 330 PHE A O 1
ATOM 2448 N N . ALA A 1 371 ? 72.473 -3.299 -0.859 1.00 126.30 331 ALA A N 1
ATOM 2449 C CA . ALA A 1 371 ? 71.395 -3.965 -0.109 1.00 117.01 331 ALA A CA 1
ATOM 2450 C C . ALA A 1 371 ? 70.286 -4.559 -1.001 1.00 122.83 331 ALA A C 1
ATOM 2451 O O . ALA A 1 371 ? 69.115 -4.637 -0.598 1.00 88.39 331 ALA A O 1
ATOM 2453 N N . ASP A 1 372 ? 70.698 -5.027 -2.196 1.00 138.81 332 ASP A N 1
ATOM 2454 C CA . ASP A 1 372 ? 70.035 -6.020 -3.042 1.00 115.57 332 ASP A CA 1
ATOM 2455 C C . ASP A 1 372 ? 70.760 -7.401 -3.023 1.00 108.11 332 ASP A C 1
ATOM 2456 O O . ASP A 1 372 ? 70.510 -8.316 -3.808 1.00 80.91 332 ASP A O 1
ATOM 2461 N N . TRP A 1 373 ? 71.700 -7.558 -2.086 1.00 82.87 333 TRP A N 1
ATOM 2462 C CA . TRP A 1 373 ? 72.455 -8.741 -1.758 1.00 66.26 333 TRP A CA 1
ATOM 2463 C C . TRP A 1 373 ? 71.861 -9.344 -0.494 1.00 58.97 333 TRP A C 1
ATOM 2464 O O . TRP A 1 373 ? 71.052 -8.727 0.174 1.00 67.65 333 TRP A O 1
ATOM 2475 N N . CYS A 1 374 ? 72.106 -10.630 -0.295 1.00 62.81 334 CYS A N 1
ATOM 2476 C CA . CYS A 1 374 ? 71.681 -11.276 0.924 1.00 56.87 334 CYS A CA 1
ATOM 2477 C C . CYS A 1 374 ? 72.896 -11.247 1.838 1.00 57.02 334 CYS A C 1
ATOM 2478 O O . CYS A 1 374 ? 74.055 -11.407 1.367 1.00 56.68 334 CYS A O 1
ATOM 2481 N N . VAL A 1 375 ? 72.612 -10.929 3.107 1.00 45.34 335 VAL A N 1
ATOM 2482 C CA . VAL A 1 375 ? 73.702 -10.773 4.065 1.00 55.21 335 VAL A CA 1
ATOM 2483 C C . VAL A 1 375 ? 73.608 -11.862 5.133 1.00 47.92 335 VAL A C 1
ATOM 2484 O O . VAL A 1 375 ? 72.586 -12.090 5.808 1.00 54.31 335 VAL A O 1
ATOM 2488 N N . SER A 1 376 ? 74.701 -12.586 5.239 1.00 47.53 336 SER A N 1
ATOM 2489 C CA . SER A 1 376 ? 74.834 -13.648 6.242 1.00 51.27 336 SER A CA 1
ATOM 2490 C C . SER A 1 376 ? 75.646 -13.144 7.452 1.00 50.26 336 SER A C 1
ATOM 2491 O O . SER A 1 376 ? 76.714 -12.514 7.280 1.00 49.41 336 SER A O 1
ATOM 2494 N N . LYS A 1 377 ? 75.214 -13.504 8.668 1.00 43.00 337 LYS A N 1
ATOM 2495 C CA . LYS A 1 377 ? 76.075 -13.314 9.856 1.00 40.28 337 LYS A CA 1
ATOM 2496 C C . LYS A 1 377 ? 76.701 -14.628 10.309 1.00 40.48 337 LYS A C 1
ATOM 2497 O O . LYS A 1 377 ? 75.993 -15.628 10.566 1.00 53.80 337 LYS A O 1
ATOM 2503 N N . LYS A 1 378 ? 78.020 -14.672 10.336 1.00 39.09 338 LYS A N 1
ATOM 2504 C CA . LYS A 1 378 ? 78.700 -15.892 10.789 1.00 43.74 338 LYS A CA 1
ATOM 2505 C C . LYS A 1 378 ? 79.358 -15.645 12.161 1.00 49.15 338 LYS A C 1
ATOM 2506 O O . LYS A 1 378 ? 80.062 -14.644 12.322 1.00 47.49 338 LYS A O 1
ATOM 2512 N N . THR A 1 379 ? 79.215 -16.590 13.100 1.00 42.00 339 THR A N 1
ATOM 2513 C CA . THR A 1 379 ? 79.956 -16.568 14.346 1.00 42.90 339 THR A CA 1
ATOM 2514 C C . THR A 1 379 ? 80.609 -17.926 14.577 1.00 49.10 339 THR A C 1
ATOM 2515 O O . THR A 1 379 ? 80.141 -18.895 13.961 1.00 51.18 339 THR A O 1
ATOM 2519 N N . CYS A 1 380 ? 81.639 -17.976 15.472 1.00 49.79 340 CYS A N 1
ATOM 2520 C CA . CYS A 1 380 ? 82.321 -19.203 15.886 1.00 51.83 340 CYS A CA 1
ATOM 2521 C C . CYS A 1 380 ? 82.015 -19.525 17.366 1.00 52.90 340 CYS A C 1
ATOM 2522 O O . CYS A 1 380 ? 82.733 -19.076 18.219 1.00 56.43 340 CYS A O 1
ATOM 2525 N N . PRO A 1 381 ? 80.948 -20.252 17.771 1.00 54.69 341 PRO A N 1
ATOM 2526 C CA . PRO A 1 381 ? 80.737 -20.614 19.193 1.00 48.15 341 PRO A CA 1
ATOM 2527 C C . PRO A 1 381 ? 81.801 -21.468 19.898 1.00 67.53 341 PRO A C 1
ATOM 2528 O O . PRO A 1 381 ? 81.938 -21.419 21.118 1.00 72.68 341 PRO A O 1
ATOM 2532 N N . ASP A 1 382 ? 82.511 -22.310 19.147 1.00 66.42 342 ASP A N 1
ATOM 2533 C CA . ASP A 1 382 ? 83.683 -23.001 19.654 1.00 59.72 342 ASP A CA 1
ATOM 2534 C C . ASP A 1 382 ? 84.662 -23.109 18.498 1.00 63.15 342 ASP A C 1
ATOM 2535 O O . ASP A 1 382 ? 84.377 -22.629 17.421 1.00 56.03 342 ASP A O 1
ATOM 2540 N N . ASP A 1 383 ? 85.743 -23.849 18.696 1.00 56.05 343 ASP A N 1
ATOM 2541 C CA . ASP A 1 383 ? 86.862 -23.743 17.797 1.00 57.69 343 ASP A CA 1
ATOM 2542 C C . ASP A 1 383 ? 86.658 -24.655 16.588 1.00 54.85 343 ASP A C 1
ATOM 2543 O O . ASP A 1 383 ? 87.529 -24.710 15.718 1.00 57.50 343 ASP A O 1
ATOM 2548 N N . LYS A 1 384 ? 85.583 -25.443 16.606 1.00 46.26 344 LYS A N 1
ATOM 2549 C CA . LYS A 1 384 ? 85.261 -26.309 15.473 1.00 54.26 344 LYS A CA 1
ATOM 2550 C C . LYS A 1 384 ? 83.871 -26.032 14.873 1.00 50.77 344 LYS A C 1
ATOM 2551 O O . LYS A 1 384 ? 83.351 -26.862 14.129 1.00 52.83 344 LYS A O 1
ATOM 2557 N N . THR A 1 385 ? 83.258 -24.877 15.171 1.00 46.43 345 THR A N 1
ATOM 2558 C CA . THR A 1 385 ? 81.880 -24.672 14.724 1.00 51.09 345 THR A CA 1
ATOM 2559 C C . THR A 1 385 ? 81.776 -23.245 14.206 1.00 54.87 345 THR A C 1
ATOM 2560 O O . THR A 1 385 ? 82.349 -22.356 14.829 1.00 52.20 345 THR A O 1
ATOM 2564 N N . ILE A 1 386 ? 81.122 -23.062 13.044 1.00 45.84 346 ILE A N 1
ATOM 2565 C CA . ILE A 1 386 ? 80.675 -21.741 12.635 1.00 40.24 346 ILE A CA 1
ATOM 2566 C C . ILE A 1 386 ? 79.166 -21.823 12.491 1.00 42.96 346 ILE A C 1
ATOM 2567 O O . ILE A 1 386 ? 78.646 -22.802 11.958 1.00 42.90 346 ILE A O 1
ATOM 2572 N N . VAL A 1 387 ? 78.466 -20.795 12.962 1.00 42.81 347 VAL A N 1
ATOM 2573 C CA . VAL A 1 387 ? 77.028 -20.752 12.749 1.00 44.57 347 VAL A CA 1
ATOM 2574 C C . VAL A 1 387 ? 76.770 -19.475 11.939 1.00 44.05 347 VAL A C 1
ATOM 2575 O O . VAL A 1 387 ? 77.277 -18.409 12.269 1.00 42.43 347 VAL A O 1
ATOM 2579 N N . SER A 1 388 ? 75.992 -19.607 10.876 1.00 42.44 348 SER A N 1
ATOM 2580 C CA . SER A 1 388 ? 75.673 -18.570 9.906 1.00 43.97 348 SER A CA 1
ATOM 2581 C C . SER A 1 388 ? 74.163 -18.486 9.902 1.00 42.69 348 SER A C 1
ATOM 2582 O O . SER A 1 388 ? 73.528 -19.540 9.940 1.00 46.26 348 SER A O 1
ATOM 2585 N N . THR A 1 389 ? 73.632 -17.247 9.925 1.00 39.31 349 THR A N 1
ATOM 2586 C CA . THR A 1 389 ? 72.201 -17.006 9.746 1.00 37.99 349 THR A CA 1
ATOM 2587 C C . THR A 1 389 ? 72.005 -15.881 8.736 1.00 42.36 349 THR A C 1
ATOM 2588 O O . THR A 1 389 ? 72.904 -14.987 8.554 1.00 38.89 349 THR A O 1
ATOM 2592 N N . LEU A 1 390 ? 70.826 -15.965 8.091 1.00 42.96 350 LEU A N 1
ATOM 2593 C CA . LEU A 1 390 ? 70.416 -15.030 7.035 1.00 43.01 350 LEU A CA 1
ATOM 2594 C C . LEU A 1 390 ? 68.892 -15.005 7.022 1.00 37.44 350 LEU A C 1
ATOM 2595 O O . LEU A 1 390 ? 68.265 -15.962 7.529 1.00 39.12 350 LEU A O 1
ATOM 2600 N N . LYS A 1 391 ? 68.350 -13.896 6.512 1.00 42.80 351 LYS A N 1
ATOM 2601 C CA . LYS A 1 391 ? 66.968 -13.745 6.038 1.00 57.80 351 LYS A CA 1
ATOM 2602 C C . LYS A 1 391 ? 66.944 -13.885 4.503 1.00 53.62 351 LYS A C 1
ATOM 2603 O O . LYS A 1 391 ? 67.781 -13.326 3.803 1.00 49.59 351 LYS A O 1
ATOM 2609 N N . TRP A 1 392 ? 65.975 -14.619 3.954 1.00 48.00 352 TRP A N 1
ATOM 2610 C CA . TRP A 1 392 ? 65.969 -14.924 2.521 1.00 49.57 352 TRP A CA 1
ATOM 2611 C C . TRP A 1 392 ? 64.644 -14.461 1.898 1.00 43.96 352 TRP A C 1
ATOM 2612 O O . TRP A 1 392 ? 63.547 -14.565 2.484 1.00 51.11 352 TRP A O 1
ATOM 2623 N N . ALA A 1 393 ? 64.724 -13.970 0.672 1.00 47.93 353 ALA A N 1
ATOM 2624 C CA . ALA A 1 393 ? 63.488 -13.650 -0.066 1.00 57.92 353 ALA A CA 1
ATOM 2625 C C . ALA A 1 393 ? 63.560 -14.042 -1.561 1.00 48.94 353 ALA A C 1
ATOM 2626 O O . ALA A 1 393 ? 64.523 -13.693 -2.249 1.00 48.93 353 ALA A O 1
ATOM 2628 N N . PHE A 1 394 ? 62.529 -14.711 -2.081 1.00 49.84 354 PHE A N 1
ATOM 2629 C CA . PHE A 1 394 ? 62.357 -14.850 -3.521 1.00 56.36 354 PHE A CA 1
ATOM 2630 C C . PHE A 1 394 ? 61.281 -13.891 -4.031 1.00 53.56 354 PHE A C 1
ATOM 2631 O O . PHE A 1 394 ? 60.297 -13.621 -3.335 1.00 49.19 354 PHE A O 1
ATOM 2639 N N . ILE A 1 395 ? 61.358 -13.573 -5.321 1.00 56.11 355 ILE A N 1
ATOM 2640 C CA . ILE A 1 395 ? 60.285 -12.874 -6.004 1.00 39.96 355 ILE A CA 1
ATOM 2641 C C . ILE A 1 395 ? 59.269 -13.882 -6.536 1.00 49.50 355 ILE A C 1
ATOM 2642 O O . ILE A 1 395 ? 59.671 -14.867 -7.163 1.00 57.60 355 ILE A O 1
ATOM 2647 N N . THR A 1 396 ? 57.960 -13.600 -6.353 1.00 49.19 356 THR A N 1
ATOM 2648 C CA . THR A 1 396 ? 56.892 -14.353 -7.017 1.00 52.97 356 THR A CA 1
ATOM 2649 C C . THR A 1 396 ? 56.448 -13.698 -8.334 1.00 63.42 356 THR A C 1
ATOM 2650 O O . THR A 1 396 ? 56.707 -12.518 -8.562 1.00 69.01 356 THR A O 1
ATOM 2654 N N . ASP A 1 397 ? 55.728 -14.480 -9.167 1.00 66.96 357 ASP A N 1
ATOM 2655 C CA . ASP A 1 397 ? 55.081 -14.112 -10.435 1.00 75.47 357 ASP A CA 1
ATOM 2656 C C . ASP A 1 397 ? 54.212 -12.845 -10.300 1.00 67.92 357 ASP A C 1
ATOM 2657 O O . ASP A 1 397 ? 54.391 -11.874 -11.056 1.00 65.79 357 ASP A O 1
ATOM 2662 N N . ASN A 1 398 ? 53.291 -12.897 -9.318 1.00 62.91 358 ASN A N 1
ATOM 2663 C CA . ASN A 1 398 ? 52.353 -11.884 -8.848 1.00 56.54 358 ASN A CA 1
ATOM 2664 C C . ASN A 1 398 ? 53.054 -10.706 -8.136 1.00 64.65 358 ASN A C 1
ATOM 2665 O O . ASN A 1 398 ? 52.393 -9.823 -7.641 1.00 72.39 358 ASN A O 1
ATOM 2670 N N . GLY A 1 399 ? 54.392 -10.572 -8.155 1.00 70.51 359 GLY A N 1
ATOM 2671 C CA . GLY A 1 399 ? 55.019 -9.360 -7.632 1.00 59.46 359 GLY A CA 1
ATOM 2672 C C . GLY A 1 399 ? 55.255 -9.320 -6.103 1.00 65.36 359 GLY A C 1
ATOM 2673 O O . GLY A 1 399 ? 55.701 -8.303 -5.588 1.00 69.02 359 GLY A O 1
ATOM 2674 N N . LYS A 1 400 ? 54.970 -10.405 -5.369 1.00 56.97 360 LYS A N 1
ATOM 2675 C CA . LYS A 1 400 ? 55.144 -10.487 -3.929 1.00 62.88 360 LYS A CA 1
ATOM 2676 C C . LYS A 1 400 ? 56.572 -10.946 -3.600 1.00 62.11 360 LYS A C 1
ATOM 2677 O O . LYS A 1 400 ? 57.368 -11.271 -4.487 1.00 62.29 360 LYS A O 1
ATOM 2683 N N . ARG A 1 401 ? 56.890 -10.935 -2.299 1.00 59.41 361 ARG A N 1
ATOM 2684 C CA . ARG A 1 401 ? 58.061 -11.601 -1.741 1.00 55.95 361 ARG A CA 1
ATOM 2685 C C . ARG A 1 401 ? 57.633 -12.810 -0.903 1.00 58.97 361 ARG A C 1
ATOM 2686 O O . ARG A 1 401 ? 56.642 -12.754 -0.156 1.00 56.94 361 ARG A O 1
ATOM 2694 N N . TYR A 1 402 ? 58.357 -13.935 -1.103 1.00 49.95 362 TYR A N 1
ATOM 2695 C CA . TYR A 1 402 ? 58.209 -15.185 -0.345 1.00 49.98 362 TYR A CA 1
ATOM 2696 C C . TYR A 1 402 ? 59.481 -15.354 0.503 1.00 50.94 362 TYR A C 1
ATOM 2697 O O . TYR A 1 402 ? 60.605 -15.243 -0.036 1.00 51.60 362 TYR A O 1
ATOM 2706 N N . ARG A 1 403 ? 59.292 -15.482 1.833 1.00 47.04 363 ARG A N 1
ATOM 2707 C CA . ARG A 1 403 ? 60.387 -15.166 2.762 1.00 51.28 363 ARG A CA 1
ATOM 2708 C C . ARG A 1 403 ? 60.657 -16.363 3.649 1.00 48.25 363 ARG A C 1
ATOM 2709 O O . ARG A 1 403 ? 59.767 -17.180 3.945 1.00 40.98 363 ARG A O 1
ATOM 2717 N N . SER A 1 404 ? 61.883 -16.395 4.151 1.00 43.02 364 SER A N 1
ATOM 2718 C CA . SER A 1 404 ? 62.264 -17.473 5.054 1.00 44.92 364 SER A CA 1
ATOM 2719 C C . SER A 1 404 ? 63.505 -17.034 5.842 1.00 45.80 364 SER A C 1
ATOM 2720 O O . SER A 1 404 ? 64.211 -16.074 5.439 1.00 44.30 364 SER A O 1
ATOM 2723 N N . THR A 1 405 ? 63.895 -17.849 6.840 1.00 41.74 365 THR A N 1
ATOM 2724 C CA . THR A 1 405 ? 65.179 -17.617 7.525 1.00 43.87 365 THR A CA 1
ATOM 2725 C C . THR A 1 405 ? 65.967 -18.931 7.491 1.00 49.96 365 THR A C 1
ATOM 2726 O O . THR A 1 405 ? 65.357 -20.006 7.485 1.00 47.00 365 THR A O 1
ATOM 2730 N N . ALA A 1 406 ? 67.292 -18.869 7.651 1.00 35.44 366 ALA A N 1
ATOM 2731 C CA . ALA A 1 406 ? 68.065 -20.082 7.597 1.00 41.64 366 ALA A CA 1
ATOM 2732 C C . ALA A 1 406 ? 69.028 -20.072 8.760 1.00 46.46 366 A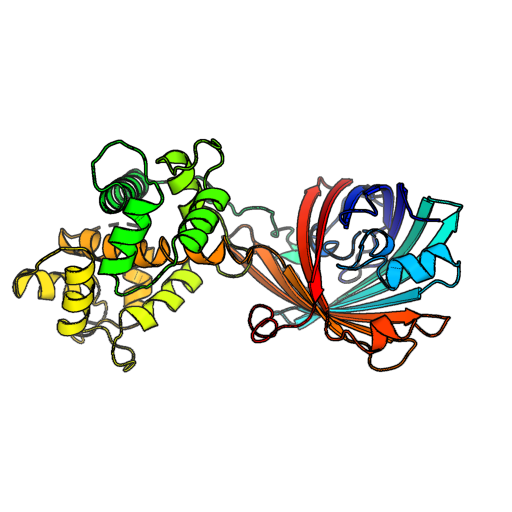LA A C 1
ATOM 2733 O O . ALA A 1 406 ? 69.556 -19.029 9.162 1.00 46.71 366 ALA A O 1
ATOM 2735 N N . ARG A 1 407 ? 69.422 -21.280 9.130 1.00 41.39 367 ARG A N 1
ATOM 2736 C CA . ARG A 1 407 ? 70.534 -21.361 10.024 1.00 38.19 367 ARG A CA 1
ATOM 2737 C C . ARG A 1 407 ? 71.360 -22.518 9.500 1.00 34.76 367 ARG A C 1
ATOM 2738 O O . ARG A 1 407 ? 70.871 -23.636 9.298 1.00 45.97 367 ARG A O 1
ATOM 2746 N N . THR A 1 408 ? 72.634 -22.232 9.330 1.00 33.51 368 THR A N 1
ATOM 2747 C CA . THR A 1 408 ? 73.553 -23.221 8.831 1.00 48.41 368 THR A CA 1
ATOM 2748 C C . THR A 1 408 ? 74.649 -23.477 9.868 1.00 44.76 368 THR A C 1
ATOM 2749 O O . THR A 1 408 ? 75.295 -22.509 10.282 1.00 46.12 368 THR A O 1
ATOM 2753 N N . THR A 1 409 ? 74.948 -24.761 10.149 1.00 42.34 369 THR A N 1
ATOM 2754 C CA . THR A 1 409 ? 76.060 -25.101 11.030 1.00 39.57 369 THR A CA 1
ATOM 2755 C C . THR A 1 409 ? 77.157 -25.836 10.266 1.00 46.12 369 THR A C 1
ATOM 2756 O O . THR A 1 409 ? 76.866 -26.830 9.609 1.00 50.22 369 THR A O 1
ATOM 2760 N N . TYR A 1 410 ? 78.397 -25.361 10.445 1.00 39.99 370 TYR A N 1
ATOM 2761 C CA . TYR A 1 410 ? 79.613 -25.884 9.901 1.00 42.01 370 TYR A CA 1
ATOM 2762 C C . TYR A 1 410 ? 80.385 -26.499 11.052 1.00 53.32 370 TYR A C 1
ATOM 2763 O O . TYR A 1 410 ? 80.669 -25.805 12.042 1.00 53.19 370 TYR A O 1
ATOM 2772 N N . THR A 1 411 ? 80.715 -27.796 10.862 1.00 53.40 371 THR A N 1
ATOM 2773 C CA . THR A 1 411 ? 81.493 -28.623 11.768 1.00 48.42 371 THR A CA 1
ATOM 2774 C C . THR A 1 411 ? 82.836 -28.953 11.137 1.00 46.80 371 THR A C 1
ATOM 2775 O O . THR A 1 411 ? 82.889 -29.706 10.177 1.00 55.66 371 THR A O 1
ATOM 2779 N N . PHE A 1 412 ? 83.911 -28.391 11.700 1.00 47.65 372 PHE A N 1
ATOM 2780 C CA . PHE A 1 412 ? 85.263 -28.672 11.256 1.00 49.03 372 PHE A CA 1
ATOM 2781 C C . PHE A 1 412 ? 85.890 -29.795 12.089 1.00 56.21 372 PHE A C 1
ATOM 2782 O O . PHE A 1 412 ? 85.594 -29.970 13.281 1.00 54.69 372 PHE A O 1
ATOM 2790 N N . ALA A 1 413 ? 86.709 -30.598 11.403 1.00 49.88 373 ALA A N 1
ATOM 2791 C CA . ALA A 1 413 ? 87.446 -31.686 12.016 1.00 52.72 373 ALA A CA 1
ATOM 2792 C C . ALA A 1 413 ? 88.601 -31.151 12.871 1.00 57.91 373 ALA A C 1
ATOM 2793 O O . ALA A 1 413 ? 88.859 -31.739 13.903 1.00 65.16 373 ALA A O 1
ATOM 2795 N N . LYS A 1 414 ? 89.278 -30.073 12.416 1.00 50.28 374 LYS A N 1
ATOM 2796 C CA . LYS A 1 414 ? 90.472 -29.491 12.984 1.00 49.16 374 LYS A CA 1
ATOM 2797 C C . LYS A 1 414 ? 90.136 -28.121 13.575 1.00 61.96 374 LYS A C 1
ATOM 2798 O O . LYS A 1 414 ? 89.392 -27.364 12.946 1.00 55.90 374 LYS A O 1
ATOM 2804 N N . PRO A 1 415 ? 90.655 -27.785 14.791 1.00 53.87 375 PRO A N 1
ATOM 2805 C CA . PRO A 1 415 ? 90.409 -26.491 15.434 1.00 54.26 375 PRO A CA 1
ATOM 2806 C C . PRO A 1 415 ? 90.832 -25.363 14.490 1.00 55.18 375 PRO A C 1
ATOM 2807 O O . PRO A 1 415 ? 91.901 -25.402 13.900 1.00 67.58 375 PRO A O 1
ATOM 2811 N N . MET A 1 416 ? 89.970 -24.345 14.363 1.00 61.67 376 MET A N 1
ATOM 2812 C CA . MET A 1 416 ? 90.182 -23.209 13.483 1.00 57.83 376 MET A CA 1
ATOM 2813 C C . MET A 1 416 ? 91.280 -22.343 14.083 1.00 65.90 376 MET A C 1
ATOM 2814 O O . MET A 1 416 ? 91.329 -22.166 15.305 1.00 70.16 376 MET A O 1
ATOM 2819 N N . ALA A 1 417 ? 92.096 -21.754 13.211 1.00 57.14 377 ALA A N 1
ATOM 2820 C CA . ALA A 1 417 ? 93.200 -20.901 13.618 1.00 60.88 377 ALA A CA 1
ATOM 2821 C C . ALA A 1 417 ? 92.683 -19.694 14.427 1.00 63.84 377 ALA A C 1
ATOM 2822 O O . ALA A 1 417 ? 91.534 -19.288 14.236 1.00 80.85 377 ALA A O 1
ATOM 2824 N N . ALA A 1 418 ? 93.530 -19.130 15.310 1.00 67.39 378 ALA A N 1
ATOM 2825 C CA . ALA A 1 418 ? 93.254 -18.093 16.320 1.00 67.59 378 ALA A CA 1
ATOM 2826 C C . ALA A 1 418 ? 92.561 -16.858 15.755 1.00 60.93 378 ALA A C 1
ATOM 2827 O O . ALA A 1 418 ? 91.591 -16.378 16.359 1.00 67.02 378 ALA A O 1
ATOM 2829 N N . ASN A 1 419 ? 93.041 -16.376 14.598 1.00 60.24 379 ASN A N 1
ATOM 2830 C CA . ASN A 1 419 ? 92.530 -15.159 13.968 1.00 70.35 379 ASN A CA 1
ATOM 2831 C C . ASN A 1 419 ? 91.016 -15.266 13.711 1.00 72.81 379 ASN A C 1
ATOM 2832 O O . ASN A 1 419 ? 90.259 -14.313 13.976 1.00 73.99 379 ASN A O 1
ATOM 2837 N N . TYR A 1 420 ? 90.565 -16.452 13.270 1.00 55.00 380 TYR A N 1
ATOM 2838 C CA . TYR A 1 420 ? 89.146 -16.677 13.033 1.00 61.88 380 TYR A CA 1
ATOM 2839 C C . TYR A 1 420 ? 88.321 -16.596 14.302 1.00 58.69 380 TYR A C 1
ATOM 2840 O O . TYR A 1 420 ? 87.197 -16.095 14.240 1.00 65.81 380 TYR A O 1
ATOM 2849 N N . LEU A 1 421 ? 88.846 -17.116 15.417 1.00 61.14 381 LEU A N 1
ATOM 2850 C CA . LEU A 1 421 ? 88.050 -17.073 16.636 1.00 60.13 381 LEU A CA 1
ATOM 2851 C C . LEU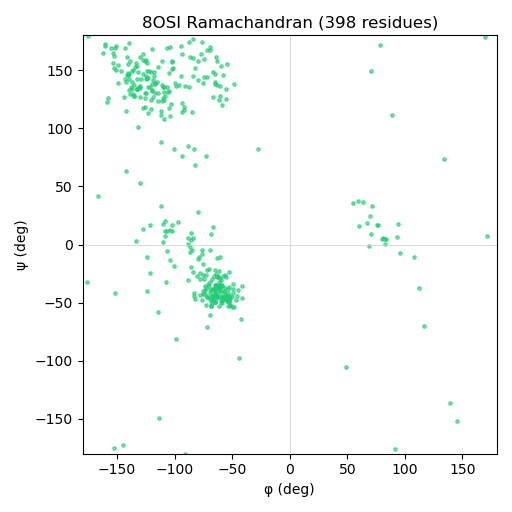 A 1 421 ? 88.021 -15.665 17.227 1.00 60.21 381 LEU A C 1
ATOM 2852 O O . LEU A 1 421 ? 87.048 -15.324 17.892 1.00 58.83 381 LEU A O 1
ATOM 2857 N N . LYS A 1 422 ? 89.051 -14.850 16.953 1.00 54.01 382 LYS A N 1
ATOM 2858 C CA . LYS A 1 422 ? 89.037 -13.440 17.362 1.00 71.84 382 LYS A CA 1
ATOM 2859 C C . LYS A 1 422 ? 88.123 -12.558 16.492 1.00 67.86 382 LYS A C 1
ATOM 2860 O O . LYS A 1 422 ? 87.451 -11.691 17.051 1.00 71.17 382 LYS A O 1
ATOM 2866 N N . ASN A 1 423 ? 88.132 -12.734 15.148 1.00 70.56 383 ASN A N 1
ATOM 2867 C CA . ASN A 1 423 ? 87.491 -11.804 14.212 1.00 67.60 383 ASN A CA 1
ATOM 2868 C C . ASN A 1 423 ? 86.089 -12.290 13.908 1.00 66.96 383 ASN A C 1
ATOM 2869 O O . ASN A 1 423 ? 85.821 -12.838 12.823 1.00 78.42 383 ASN A O 1
ATOM 2874 N N . GLN A 1 424 ? 85.204 -12.060 14.887 1.00 59.45 384 GLN A N 1
ATOM 2875 C CA . GLN A 1 424 ? 83.834 -12.559 14.849 1.00 62.97 384 GLN A CA 1
ATOM 2876 C C . GLN A 1 424 ? 82.960 -11.416 15.306 1.00 58.80 384 GLN A C 1
ATOM 2877 O O . GLN A 1 424 ? 83.401 -10.684 16.159 1.00 62.27 384 GLN A O 1
ATOM 2883 N N . PRO A 1 425 ? 81.691 -11.260 14.871 1.00 67.56 385 PRO A N 1
ATOM 2884 C CA . PRO A 1 425 ? 81.134 -11.957 13.690 1.00 49.27 385 PRO A CA 1
ATOM 2885 C C . PRO A 1 425 ? 81.844 -11.523 12.399 1.00 57.89 385 PRO A C 1
ATOM 2886 O O . PRO A 1 425 ? 82.574 -10.543 12.424 1.00 64.63 385 PRO A O 1
ATOM 2890 N N . MET A 1 426 ? 81.728 -12.318 11.331 1.00 49.31 386 MET A N 1
ATOM 2891 C CA . MET A 1 426 ? 81.940 -11.895 9.944 1.00 52.66 386 MET A CA 1
ATOM 2892 C C . MET A 1 426 ? 80.560 -11.695 9.286 1.00 51.09 386 MET A C 1
ATOM 2893 O O . MET A 1 426 ? 79.588 -12.309 9.737 1.00 49.22 386 MET A O 1
ATOM 2898 N N . TYR A 1 427 ? 80.458 -10.789 8.292 1.00 52.63 387 TYR A N 1
ATOM 2899 C CA . TYR A 1 427 ? 79.274 -10.601 7.455 1.00 58.47 387 TYR A CA 1
ATOM 2900 C C . TYR A 1 427 ? 79.620 -10.877 5.998 1.00 53.49 387 TYR A C 1
ATOM 2901 O O . TYR A 1 427 ? 80.646 -10.375 5.515 1.00 52.69 387 TYR A O 1
ATOM 2910 N N . VAL A 1 428 ? 78.840 -11.759 5.351 1.00 49.13 388 VAL A N 1
ATOM 2911 C CA . VAL A 1 428 ? 79.121 -12.144 3.955 1.00 46.99 388 VAL A CA 1
ATOM 2912 C C . VAL A 1 428 ? 77.921 -11.797 3.073 1.00 45.69 388 VAL A C 1
ATOM 2913 O O . VAL A 1 428 ? 76.770 -12.033 3.460 1.00 49.73 388 VAL A O 1
ATOM 2917 N N . PHE A 1 429 ? 78.186 -11.015 2.022 1.00 51.47 389 PHE A N 1
ATOM 2918 C CA . PHE A 1 429 ? 77.108 -10.506 1.191 1.00 46.41 389 PHE A CA 1
ATOM 2919 C C . PHE A 1 429 ? 77.207 -11.314 -0.084 1.00 54.84 389 PHE A C 1
ATOM 2920 O O . PHE A 1 429 ? 78.322 -11.595 -0.568 1.00 53.62 389 PHE A O 1
ATOM 2928 N N . ARG A 1 430 ? 76.032 -11.755 -0.542 1.00 50.25 390 ARG A N 1
ATOM 2929 C CA . ARG A 1 430 ? 75.907 -12.696 -1.644 1.00 49.41 390 ARG A CA 1
ATOM 2930 C C . ARG A 1 430 ? 74.730 -12.295 -2.535 1.00 56.89 390 ARG A C 1
ATOM 2931 O O . ARG A 1 430 ? 73.689 -11.771 -2.094 1.00 48.18 390 ARG A O 1
ATOM 2939 N N . LYS A 1 431 ? 74.923 -12.586 -3.806 1.00 50.25 391 LYS A N 1
ATOM 2940 C CA . LYS A 1 431 ? 73.958 -12.387 -4.877 1.00 53.10 391 LYS A CA 1
ATOM 2941 C C . LYS A 1 431 ? 74.039 -13.684 -5.660 1.00 49.58 391 LYS A C 1
ATOM 2942 O O . LYS A 1 431 ? 75.149 -14.218 -5.901 1.00 54.24 391 LYS A O 1
ATOM 2948 N N . THR A 1 432 ? 72.859 -14.168 -6.044 1.00 46.43 392 THR A N 1
ATOM 2949 C CA . THR A 1 432 ? 72.746 -15.373 -6.844 1.00 50.41 392 THR A CA 1
ATOM 2950 C C . THR A 1 432 ? 71.923 -15.095 -8.120 1.00 52.74 392 THR A C 1
ATOM 2951 O O . THR A 1 432 ? 71.056 -14.224 -8.125 1.00 46.81 392 THR A O 1
ATOM 2955 N N . GLU A 1 433 ? 72.082 -15.919 -9.174 1.00 56.07 393 GLU A N 1
ATOM 2956 C CA . GLU A 1 433 ? 71.146 -15.890 -10.297 1.00 58.70 393 GLU A CA 1
ATOM 2957 C C . GLU A 1 433 ? 70.905 -17.315 -10.776 1.00 52.08 393 GLU A C 1
ATOM 2958 O O . GLU A 1 433 ? 71.803 -18.178 -10.742 1.00 53.03 393 GLU A O 1
ATOM 2964 N N . LEU A 1 434 ? 69.669 -17.515 -11.218 1.00 46.63 394 LEU A N 1
ATOM 2965 C CA . LEU A 1 434 ? 69.209 -18.795 -11.693 1.00 53.07 394 LEU A CA 1
ATOM 2966 C C . LEU A 1 434 ? 68.470 -18.595 -13.020 1.00 56.31 394 LEU A C 1
ATOM 2967 O O . LEU A 1 434 ? 67.535 -17.800 -13.112 1.00 53.25 394 LEU A O 1
ATOM 2972 N N . ILE A 1 435 ? 68.799 -19.459 -13.978 1.00 54.51 395 ILE A N 1
ATOM 2973 C CA . ILE A 1 435 ? 68.056 -19.690 -15.212 1.00 42.50 395 ILE A CA 1
ATOM 2974 C C . ILE A 1 435 ? 67.898 -21.185 -15.269 1.00 42.36 395 ILE A C 1
ATOM 2975 O O . ILE A 1 435 ? 68.880 -21.951 -15.128 1.00 57.32 395 ILE A O 1
ATOM 2980 N N . HIS A 1 436 ? 66.688 -21.581 -15.623 1.00 44.92 396 HIS A N 1
ATOM 2981 C CA . HIS A 1 436 ? 66.295 -22.959 -15.481 1.00 53.29 396 HIS A CA 1
ATOM 2982 C C . HIS A 1 436 ? 65.294 -23.307 -16.580 1.00 54.82 396 HIS A C 1
ATOM 2983 O O . HIS A 1 436 ? 64.563 -22.420 -17.050 1.00 54.47 396 HIS A O 1
ATOM 2990 N N . SER A 1 437 ? 65.248 -24.608 -16.925 1.00 56.57 397 SER A N 1
ATOM 2991 C CA . SER A 1 437 ? 64.164 -25.241 -17.680 1.00 56.04 397 SER A CA 1
ATOM 2992 C C . SER A 1 437 ? 63.474 -26.222 -16.727 1.00 68.25 397 SER A C 1
ATOM 2993 O O . SER A 1 437 ? 63.499 -26.006 -15.511 1.00 84.07 397 SER A O 1
ATOM 2996 N N . LYS A 1 438 ? 62.921 -27.316 -17.260 1.00 65.23 398 LYS A N 1
ATOM 2997 C CA . LYS A 1 438 ? 62.271 -28.350 -16.467 1.00 68.65 398 LYS A CA 1
ATOM 2998 C C . LYS A 1 438 ? 63.315 -29.323 -15.938 1.00 72.65 398 LYS A C 1
ATOM 2999 O O . LYS A 1 438 ? 63.145 -29.934 -14.869 1.00 65.76 398 LYS A O 1
ATOM 3005 N N . THR A 1 439 ? 64.444 -29.378 -16.649 1.00 60.80 399 THR A N 1
ATOM 3006 C CA . THR A 1 439 ? 65.372 -30.461 -16.424 1.00 56.88 399 THR A CA 1
ATOM 3007 C C . THR A 1 439 ? 66.761 -29.957 -16.062 1.00 55.21 399 THR A C 1
ATOM 3008 O O . THR A 1 439 ? 67.581 -30.808 -15.702 1.00 62.39 399 THR A O 1
ATOM 3012 N N . GLU A 1 440 ? 67.021 -28.640 -16.210 1.00 49.80 400 GLU A N 1
ATOM 3013 C CA . GLU A 1 440 ? 68.374 -28.064 -16.286 1.00 58.31 400 GLU A CA 1
ATOM 3014 C C . GLU A 1 440 ? 68.424 -26.640 -15.714 1.00 59.64 400 GLU A C 1
ATOM 3015 O O . GLU A 1 440 ? 67.493 -25.850 -15.960 1.00 62.28 400 GLU A O 1
ATOM 3021 N N . LEU A 1 441 ? 69.501 -26.325 -14.965 1.00 49.64 401 LEU A N 1
ATOM 3022 C CA . LEU A 1 441 ? 69.678 -25.043 -14.247 1.00 52.86 401 LEU A CA 1
ATOM 3023 C C . LEU A 1 441 ? 71.069 -24.545 -14.588 1.00 43.21 401 LEU A C 1
ATOM 3024 O O . LEU A 1 441 ? 72.030 -25.356 -14.646 1.00 48.28 401 LEU A O 1
ATOM 3029 N N . ASN A 1 442 ? 71.180 -23.223 -14.617 1.00 42.47 402 ASN A N 1
ATOM 3030 C CA . ASN A 1 442 ? 72.476 -22.528 -14.659 1.00 52.65 402 ASN A CA 1
ATOM 3031 C C . ASN A 1 442 ? 72.410 -21.485 -13.571 1.00 52.71 402 ASN A C 1
ATOM 3032 O O . ASN A 1 442 ? 71.409 -20.768 -13.475 1.00 56.71 402 ASN A O 1
ATOM 3037 N N . PHE A 1 443 ? 73.431 -21.539 -12.716 1.00 49.18 403 PHE A N 1
ATOM 3038 C CA . PHE A 1 443 ? 73.404 -20.820 -11.460 1.00 45.97 403 PHE A CA 1
ATOM 3039 C C . PHE A 1 443 ? 74.676 -19.997 -11.381 1.00 41.84 403 PHE A C 1
ATOM 3040 O O . PHE A 1 443 ? 75.739 -20.489 -11.752 1.00 54.30 403 PHE A O 1
ATOM 3048 N N . LYS A 1 444 ? 74.599 -18.835 -10.754 1.00 51.30 404 LYS A N 1
ATOM 3049 C CA . LYS A 1 444 ? 75.804 -18.043 -10.515 1.00 54.61 404 LYS A CA 1
ATOM 3050 C C . LYS A 1 444 ? 75.735 -17.422 -9.119 1.00 53.54 404 LYS A C 1
ATOM 3051 O O . LYS A 1 444 ? 74.691 -16.983 -8.655 1.00 44.75 404 LYS A O 1
ATOM 3057 N N . GLU A 1 445 ? 76.879 -17.288 -8.473 1.00 45.59 405 GLU A N 1
ATOM 3058 C CA . GLU A 1 445 ? 76.855 -16.696 -7.156 1.00 50.04 405 GLU A CA 1
ATOM 3059 C C . GLU A 1 445 ? 78.026 -15.724 -7.074 1.00 49.58 405 GLU A C 1
ATOM 3060 O O . GLU A 1 445 ? 79.179 -16.056 -7.466 1.00 48.25 405 GLU A O 1
ATOM 3066 N N . TRP A 1 446 ? 77.736 -14.593 -6.447 1.00 40.87 406 TRP A N 1
ATOM 3067 C CA . TRP A 1 446 ? 78.814 -13.711 -6.032 1.00 51.42 406 TRP A CA 1
ATOM 3068 C C . TRP A 1 446 ? 78.802 -13.563 -4.504 1.00 58.30 406 TRP A C 1
ATOM 3069 O O . TRP A 1 446 ? 77.708 -13.533 -3.890 1.00 47.07 406 TRP A O 1
ATOM 3080 N N . GLN A 1 447 ? 80.026 -13.376 -3.947 1.00 52.24 407 GLN A N 1
ATOM 3081 C CA . GLN A 1 447 ? 80.286 -13.328 -2.505 1.00 64.87 407 GLN A CA 1
ATOM 3082 C C . GLN A 1 447 ? 81.353 -12.300 -2.136 1.00 57.53 407 GLN A C 1
ATOM 3083 O O . GLN A 1 447 ? 82.377 -12.188 -2.809 1.00 60.07 407 GLN A O 1
ATOM 3089 N N . LYS A 1 448 ? 81.135 -11.587 -1.033 1.00 52.61 408 LYS A N 1
ATOM 3090 C CA . LYS A 1 448 ? 82.172 -10.749 -0.408 1.00 59.84 408 LYS A CA 1
ATOM 3091 C C . LYS A 1 448 ? 82.027 -10.784 1.110 1.00 54.74 408 LYS A C 1
ATOM 3092 O O . LYS A 1 448 ? 80.933 -10.467 1.648 1.00 47.58 408 LYS A O 1
ATOM 3098 N N . ALA A 1 449 ? 83.142 -11.121 1.777 1.00 49.12 409 ALA A N 1
ATOM 3099 C CA . ALA A 1 449 ? 83.185 -11.080 3.251 1.00 60.89 409 ALA A CA 1
ATOM 3100 C C . ALA A 1 449 ? 83.668 -9.718 3.771 1.00 57.48 409 ALA A C 1
ATOM 3101 O O . ALA A 1 449 ? 84.689 -9.240 3.273 1.00 67.75 409 ALA A O 1
ATOM 3103 N N . PHE A 1 450 ? 83.007 -9.167 4.813 1.00 57.29 410 PHE A N 1
ATOM 3104 C CA . PHE A 1 450 ? 83.432 -7.995 5.607 1.00 65.74 410 PHE A CA 1
ATOM 3105 C C . PHE A 1 450 ? 83.553 -8.277 7.109 1.00 65.27 410 PHE A C 1
ATOM 3106 O O . PHE A 1 450 ? 82.713 -9.042 7.599 1.00 65.28 410 PHE A O 1
ATOM 3114 N N . THR A 1 451 ? 84.571 -7.678 7.815 1.00 60.92 411 THR A N 1
ATOM 3115 C CA . THR A 1 451 ? 84.701 -7.789 9.284 1.00 64.02 411 THR A CA 1
ATOM 3116 C C . THR A 1 451 ? 83.567 -7.019 9.957 1.00 54.60 411 THR A C 1
ATOM 3117 O O . THR A 1 451 ? 82.888 -6.216 9.322 1.00 59.59 411 THR A O 1
ATOM 3121 N N . ASP A 1 452 ? 83.402 -7.242 11.261 1.00 64.59 412 ASP A N 1
ATOM 3122 C CA . ASP A 1 452 ? 82.551 -6.437 12.140 1.00 64.34 412 ASP A CA 1
ATOM 3123 C C . ASP A 1 452 ? 82.993 -4.965 12.128 1.00 60.26 412 ASP A C 1
ATOM 3124 O O . ASP A 1 452 ? 84.166 -4.642 11.977 1.00 66.42 412 ASP A O 1
ATOM 3129 N N . GLY A 1 453 ? 82.014 -4.081 12.247 1.00 64.55 413 GLY A N 1
ATOM 3130 C CA . GLY A 1 453 ? 82.161 -2.667 12.582 1.00 66.53 413 GLY A CA 1
ATOM 3131 C C . GLY A 1 453 ? 80.859 -2.195 13.210 1.00 63.42 413 GLY A C 1
ATOM 3132 O O . GLY A 1 453 ? 79.881 -2.946 13.201 1.00 62.83 413 GLY A O 1
ATOM 3133 N N . MET A 1 454 ? 80.849 -0.994 13.800 1.00 77.57 414 MET A N 1
ATOM 3134 C CA . MET A 1 454 ? 79.622 -0.458 14.396 1.00 65.72 414 MET A CA 1
ATOM 3135 C C . MET A 1 454 ? 78.555 -0.337 13.301 1.00 66.42 414 MET A C 1
ATOM 3136 O O . MET A 1 454 ? 78.862 0.064 12.151 1.00 57.70 414 MET A O 1
ATOM 3141 N N . GLY A 1 455 ? 77.327 -0.750 13.652 1.00 56.75 415 GLY A N 1
ATOM 3142 C CA . GLY A 1 455 ? 76.221 -0.783 12.698 1.00 70.77 415 GLY A CA 1
ATOM 3143 C C . GLY A 1 455 ? 76.340 -1.667 11.437 1.00 81.16 415 GLY A C 1
ATOM 3144 O O . GLY A 1 455 ? 75.539 -1.489 10.515 1.00 105.27 415 GLY A O 1
ATOM 3145 N N . MET A 1 456 ? 77.293 -2.628 11.379 1.00 79.71 416 MET A N 1
ATOM 3146 C CA . MET A 1 456 ? 77.212 -3.794 10.496 1.00 63.25 416 MET A CA 1
ATOM 3147 C C . MET A 1 456 ? 75.956 -4.631 10.831 1.00 69.91 416 MET A C 1
ATOM 3148 O O . MET A 1 456 ? 75.187 -4.997 9.925 1.00 59.55 416 MET A O 1
ATOM 3153 N N . ASP A 1 457 ? 75.674 -4.789 12.144 1.00 59.48 417 ASP A N 1
ATOM 3154 C CA . ASP A 1 457 ? 74.739 -5.734 12.759 1.00 85.26 417 ASP A CA 1
ATOM 3155 C C . ASP A 1 457 ? 73.325 -5.214 12.645 1.00 78.75 417 ASP A C 1
ATOM 3156 O O . ASP A 1 457 ? 72.478 -5.531 13.507 1.00 79.26 417 ASP A O 1
ATOM 3161 N N . GLU A 1 458 ? 73.138 -4.414 11.577 1.00 75.30 418 GLU A N 1
ATOM 3162 C CA . GLU A 1 458 ? 72.075 -3.422 11.440 1.00 66.21 418 GLU A CA 1
ATOM 3163 C C . GLU A 1 458 ? 71.789 -3.292 9.946 1.00 80.62 418 GLU A C 1
ATOM 3164 O O . GLU A 1 458 ? 70.623 -3.350 9.558 1.00 87.57 418 GLU A O 1
ATOM 3170 N N . LEU A 1 459 ? 72.852 -3.269 9.105 1.00 66.42 419 LEU A N 1
ATOM 3171 C CA . LEU A 1 459 ? 72.751 -3.650 7.707 1.00 64.40 419 LEU A CA 1
ATOM 3172 C C . LEU A 1 459 ? 72.230 -5.084 7.583 1.00 73.82 419 LEU A C 1
ATOM 3173 O O . LEU A 1 459 ? 71.685 -5.431 6.544 1.00 96.98 419 LEU A O 1
ATOM 3178 N N . TYR A 1 460 ? 72.478 -5.933 8.605 1.00 81.87 420 TYR A N 1
ATOM 3179 C CA . TYR A 1 460 ? 72.269 -7.380 8.555 1.00 63.75 420 TYR A CA 1
ATOM 3180 C C . TYR A 1 460 ? 70.798 -7.743 8.823 1.00 58.91 420 TYR A C 1
ATOM 3181 O O . TYR A 1 460 ? 70.254 -8.645 8.164 1.00 72.00 420 TYR A O 1
ATOM 3190 N N . LYS A 1 461 ? 70.239 -7.127 9.882 1.00 75.69 421 LYS A N 1
ATOM 3191 C CA . LYS A 1 461 ? 68.825 -7.048 10.237 1.00 91.34 421 LYS A CA 1
ATOM 3192 C C . LYS A 1 461 ? 68.090 -6.302 9.115 1.00 96.53 421 LYS A C 1
ATOM 3193 O O . LYS A 1 461 ? 67.153 -6.888 8.557 1.00 87.08 421 LYS A O 1
#